Protein AF-0000000079088818 (afdb_homodimer)

InterPro domains:
  IPR005828 Major facilitator, sugar transporter-like [PF00083] (36-209)
  IPR020846 Major facilitator superfamily domain [PS50850] (5-218)
  IPR036259 MFS transporter superfamily [G3DSA:1.20.1250.20] (2-212)
  IPR036259 MFS transporter superfamily [SSF103473] (8-205)
  IPR045263 Glucose transporter GLUT [PTHR23503] (27-209)

Nearest PDB structures (foldseek):
  4pyp-assembly1_A  TM=8.897E-01  e=1.902E-07  Homo sapiens
  8y66-assembly1_A  TM=8.756E-01  e=4.375E-07  Homo sapiens
  5c65-assembly1_A  TM=8.806E-01  e=5.447E-07  Homo sapiens
  5c65-assembly2_B  TM=8.833E-01  e=8.823E-07  Homo sapiens
  4yb9-assembly1_D  TM=8.218E-01  e=7.899E-06  Bos taurus

Secondary structure (DSSP, 8-state):
--HHHHHHHHHHHHHTTHHHHHHHHHHHTHHHHHHHHHHHHHHHH----HHHHHHHHHHHHHHHHHHHHHHHHHHHHHHHHH-HHIIIIIIHHHHHHHHHHHHHHHHHHT-HHHHHHHHHHHHHHHHTHHHHHHHHHHHS-GGGHHHHHHHHHHHHHHHHHHHGGGGSTTTTTSTTTTTHHHHHHHHHHHHHHHHHTTS-SSHHHHHHHHHHHHS---/--HHHHHHHHHHHHHTTHHHHHHHHHHHTHHHHHHHHHHHHHHHH----HHHHHHHHHHHHHHHHHHHHHHHHHHHHHHHHH-HHIIIIIIHHHHHHHHHHHHHHHHHHT-HHHHHHHHHHHHHHHHTHHHHHHHHHHHS-GGGHHHHHHHHHHHHHHHHHHHGGGGSTTTTTSTTTTTHHHHHHHHHHHHHHHHHTTS-SSHHHHHHHHHHHHS---

pLDDT: mean 89.59, std 14.61, range [31.75, 98.94]

Foldseek 3Di:
DDPLLVVLLQLLQALLLLLLLLLCLCVLLVQLLLVLLQVLCCVPPNHDDPVVSVVVSVVLNCLLVVLLVVLQVCLVVCCVVPNLLCLLAVVLLVLLLQLLVLCVVCLVVSHCVSNSVSSNSSSNSNNSNVSVLVQSCQLDDPVCSVVSVCSNVVSNVVVNVVCSVCCDCVHLSPNNRSSVSSVVSNVSSVVRNVPSVPPDRGNCCSVVVVVCVVDPPD/DDPQLVVLLQLLQALLLLLLLLLCLCVLLVQLLLVLLQVLCCVPPNHDDPVVSVVVSVVLNCLLVVLLVVLQVCLVVCCVVPNLLCLLAVVLLVLLLQLLVLCVVCLVVSHCVSNSVSSNSSSNSNNSPVSVLVQSCQQDDPVCSVVSVCSNVVSNVVVNVVCSVCCDCVHLSPNNRSSVSSVVSNVSSVVRNVPSVPPDRGNCCSVVVVVCVVPPPD

Solvent-accessible surface area (backbone atoms only — not comparable to full-atom values): 20966 Å² total; per-residue (Å²): 132,57,69,64,57,52,50,51,38,51,48,49,10,52,31,57,29,27,28,55,42,50,57,40,39,63,71,54,34,39,67,34,47,51,52,47,40,49,50,19,41,36,74,75,74,39,83,67,56,69,70,59,49,52,50,53,51,51,56,46,62,48,30,24,57,52,18,26,40,53,24,23,73,42,44,32,59,47,34,73,73,64,32,42,55,46,45,34,39,52,49,30,23,51,39,34,34,49,16,21,49,28,36,45,47,14,68,77,66,50,35,51,66,33,32,38,52,14,34,21,35,16,12,26,27,43,32,36,45,55,40,36,51,53,42,51,40,56,54,34,59,80,90,43,35,43,52,48,50,24,44,33,55,32,29,34,51,50,51,43,60,66,50,47,68,46,29,34,60,91,50,26,23,24,82,82,35,54,56,52,58,40,48,53,27,23,49,28,16,49,51,34,36,69,54,56,69,75,51,72,84,49,40,61,52,64,52,41,59,48,46,56,66,66,49,64,89,116,132,56,71,64,57,52,51,52,38,52,48,48,10,51,33,56,29,28,29,57,42,50,57,39,40,63,72,54,34,41,69,34,47,51,51,47,39,50,49,19,40,35,74,73,73,38,84,71,57,70,69,59,48,52,51,52,52,51,55,45,62,48,30,25,57,52,18,27,41,54,23,22,71,43,46,33,61,48,33,72,74,63,31,42,54,46,45,33,38,53,49,29,23,52,41,34,33,49,15,20,49,27,36,44,49,14,66,77,66,50,35,52,65,34,33,38,52,13,34,22,36,18,13,26,26,42,32,35,45,56,41,35,50,52,42,52,40,57,57,35,59,82,91,41,34,43,52,51,50,22,43,33,54,33,30,32,52,49,52,44,61,66,50,47,69,47,29,34,60,91,50,26,21,24,81,82,34,53,57,52,58,41,49,52,28,24,50,28,16,49,52,35,38,70,55,55,69,74,51,74,82,47,39,64,55,60,53,44,55,48,46,58,67,66,50,65,88,119

Radius of gyration: 22.66 Å; Cα contacts (8 Å, |Δi|>4): 653; chains: 2; bounding box: 49×79×66 Å

Structure (mmCIF, N/CA/C/O backbone):
data_AF-0000000079088818-model_v1
#
loop_
_entity.id
_entity.type
_entity.pdbx_description
1 polymer 'MFS domain-containing protein'
#
loop_
_atom_site.group_PDB
_atom_site.id
_atom_site.type_symbol
_atom_site.label_atom_id
_atom_site.label_alt_id
_atom_site.label_comp_id
_atom_site.label_asym_id
_atom_site.label_entity_id
_atom_site.label_seq_id
_atom_site.pdbx_PDB_ins_code
_atom_site.Cartn_x
_atom_site.Cartn_y
_atom_site.Cartn_z
_atom_site.occupancy
_atom_site.B_iso_or_equiv
_atom_site.auth_seq_id
_atom_site.auth_comp_id
_atom_site.auth_asym_id
_atom_site.auth_atom_id
_atom_site.pdbx_PDB_model_num
ATOM 1 N N . MET A 1 1 ? 5.762 14.125 24.141 1 73.88 1 MET A N 1
ATOM 2 C CA . MET A 1 1 ? 4.473 13.742 23.562 1 73.88 1 MET A CA 1
ATOM 3 C C . MET A 1 1 ? 3.467 13.422 24.672 1 73.88 1 MET A C 1
ATOM 5 O O . MET A 1 1 ? 3.805 12.75 25.641 1 73.88 1 MET A O 1
ATOM 9 N N . SER A 1 2 ? 2.256 13.938 24.531 1 82.12 2 SER A N 1
ATOM 10 C CA . SER A 1 2 ? 1.236 13.711 25.547 1 82.12 2 SER A CA 1
ATOM 11 C C . SER A 1 2 ? 0.795 12.25 25.578 1 82.12 2 SER A C 1
ATOM 13 O O . SER A 1 2 ? 0.883 11.555 24.562 1 82.12 2 SER A O 1
ATOM 15 N N . HIS A 1 3 ? 0.487 11.766 26.719 1 86.75 3 HIS A N 1
ATOM 16 C CA . HIS A 1 3 ? 0.017 10.398 26.891 1 86.75 3 HIS A CA 1
ATOM 17 C C . HIS A 1 3 ? -1.213 10.117 26.031 1 86.75 3 HIS A C 1
ATOM 19 O O . HIS A 1 3 ? -1.392 9 25.547 1 86.75 3 HIS A O 1
ATOM 25 N N . ARG A 1 4 ? -2.01 11.109 25.891 1 87.12 4 ARG A N 1
ATOM 26 C CA . ARG A 1 4 ? -3.219 10.945 25.094 1 87.12 4 ARG A CA 1
ATOM 27 C C . ARG A 1 4 ? -2.877 10.711 23.625 1 87.12 4 ARG A C 1
ATOM 29 O O . ARG A 1 4 ? -3.477 9.859 22.969 1 87.12 4 ARG A O 1
ATOM 36 N N . LEU A 1 5 ? -1.93 11.453 23.156 1 89.94 5 LEU A N 1
ATOM 37 C CA . LEU A 1 5 ? -1.51 11.289 21.766 1 89.94 5 LEU A CA 1
ATOM 38 C C . LEU A 1 5 ? -0.849 9.93 21.562 1 89.94 5 LEU A C 1
ATOM 40 O O . LEU A 1 5 ? -1.067 9.273 20.531 1 89.94 5 LEU A O 1
ATOM 44 N N . LEU A 1 6 ? -0.107 9.547 22.562 1 92.31 6 LEU A N 1
ATOM 45 C CA . LEU A 1 6 ? 0.542 8.242 22.484 1 92.31 6 LEU A CA 1
ATOM 46 C C . LEU A 1 6 ? -0.492 7.125 22.453 1 92.31 6 LEU A C 1
ATOM 48 O O . LEU A 1 6 ? -0.373 6.188 21.656 1 92.31 6 LEU A O 1
ATOM 52 N N . PHE A 1 7 ? -1.453 7.238 23.281 1 94.12 7 PHE A N 1
ATOM 53 C CA . PHE A 1 7 ? -2.529 6.254 23.328 1 94.12 7 PHE A CA 1
ATOM 54 C C . PHE A 1 7 ? -3.277 6.211 22 1 94.12 7 PHE A C 1
ATOM 56 O O . PHE A 1 7 ? -3.48 5.141 21.422 1 94.12 7 PHE A O 1
ATOM 63 N N . ALA A 1 8 ? -3.635 7.32 21.5 1 93.94 8 ALA A N 1
ATOM 64 C CA . ALA A 1 8 ? -4.34 7.41 20.234 1 93.94 8 ALA A CA 1
ATOM 65 C C . ALA A 1 8 ? -3.5 6.828 19.094 1 93.94 8 ALA A C 1
ATOM 67 O O . ALA A 1 8 ? -4.012 6.094 18.25 1 93.94 8 ALA A O 1
ATOM 68 N N . THR A 1 9 ? -2.232 7.121 19.141 1 95.19 9 THR A N 1
ATOM 69 C CA . THR A 1 9 ? -1.328 6.672 18.094 1 95.19 9 THR A CA 1
ATOM 70 C C . THR A 1 9 ? -1.22 5.152 18.078 1 95.19 9 THR A C 1
ATOM 72 O O . THR A 1 9 ? -1.283 4.523 17.031 1 95.19 9 THR A O 1
ATOM 75 N N . PHE A 1 10 ? -1.18 4.555 19.219 1 96.75 10 PHE A N 1
ATOM 76 C CA . PHE A 1 10 ? -1.043 3.105 19.297 1 96.75 10 PHE A CA 1
ATOM 77 C C . PHE A 1 10 ? -2.355 2.416 18.953 1 96.75 10 PHE A C 1
ATOM 79 O O . PHE A 1 10 ? -2.355 1.35 18.328 1 96.75 10 PHE A O 1
ATOM 86 N N . ILE A 1 11 ? -3.445 3.002 19.312 1 97 11 ILE A N 1
ATOM 87 C CA . ILE A 1 11 ? -4.746 2.455 18.938 1 97 11 ILE A CA 1
ATOM 88 C C . ILE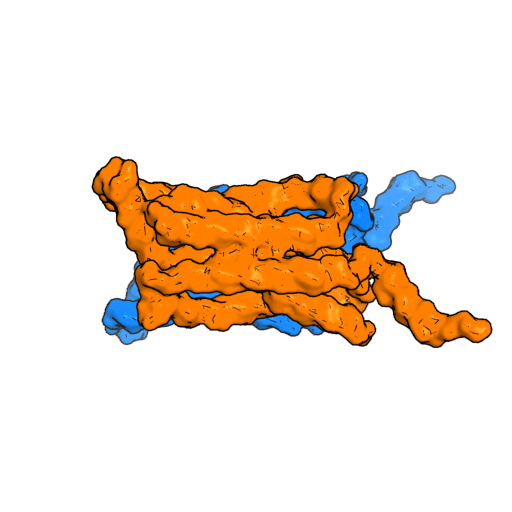 A 1 11 ? -4.902 2.479 17.422 1 97 11 ILE A C 1
ATOM 90 O O . ILE A 1 11 ? -5.281 1.477 16.812 1 97 11 ILE A O 1
ATOM 94 N N . HIS A 1 12 ? -4.555 3.594 16.828 1 97 12 HIS A N 1
ATOM 95 C CA . HIS A 1 12 ? -4.59 3.678 15.367 1 97 12 HIS A CA 1
ATOM 96 C C . HIS A 1 12 ? -3.572 2.73 14.742 1 97 12 HIS A C 1
ATOM 98 O O . HIS A 1 12 ? -3.844 2.117 13.703 1 97 12 HIS A O 1
ATOM 104 N N . GLY A 1 13 ? -2.434 2.576 15.383 1 97.31 13 GLY A N 1
ATOM 105 C CA . GLY A 1 13 ? -1.356 1.742 14.875 1 97.31 13 GLY A CA 1
ATOM 106 C C . GLY A 1 13 ? -1.722 0.272 14.812 1 97.31 13 GLY A C 1
ATOM 107 O O . GLY A 1 13 ? -1.184 -0.469 13.984 1 97.31 13 GLY A O 1
ATOM 108 N N . PHE A 1 14 ? -2.674 -0.069 15.562 1 97.06 14 PHE A N 1
ATOM 109 C CA . PHE A 1 14 ? -3.018 -1.485 15.602 1 97.06 14 PHE A CA 1
ATOM 110 C C . PHE A 1 14 ? -4.422 -1.717 15.055 1 97.06 14 PHE A C 1
ATOM 112 O O . PHE A 1 14 ? -4.59 -2.373 14.023 1 97.06 14 PHE A O 1
ATOM 119 N N . LEU A 1 15 ? -5.359 -1.064 15.594 1 97.62 15 LEU A N 1
ATOM 120 C CA . LEU A 1 15 ? -6.758 -1.393 15.328 1 97.62 15 LEU A CA 1
ATOM 121 C C . LEU A 1 15 ? -7.188 -0.861 13.961 1 97.62 15 LEU A C 1
ATOM 123 O O . LEU A 1 15 ? -8.156 -1.353 13.383 1 97.62 15 LEU A O 1
ATOM 127 N N . SER A 1 16 ? -6.484 0.096 13.453 1 98 16 SER A N 1
ATOM 128 C CA . SER A 1 16 ? -6.902 0.642 12.172 1 98 16 SER A CA 1
ATOM 129 C C . SER A 1 16 ? -6.363 -0.193 11.016 1 98 16 SER A C 1
ATOM 131 O O . SER A 1 16 ? -6.652 0.087 9.852 1 98 16 SER A O 1
ATOM 133 N N . GLN A 1 17 ? -5.605 -1.271 11.305 1 98.44 17 GLN A N 1
ATOM 134 C CA . GLN A 1 17 ? -4.883 -1.995 10.266 1 98.44 17 GLN A CA 1
ATOM 135 C C . GLN A 1 17 ? -5.785 -3.014 9.578 1 98.44 17 GLN A C 1
ATOM 137 O O . GLN A 1 17 ? -5.34 -3.74 8.68 1 98.44 17 GLN A O 1
ATOM 142 N N . PHE A 1 18 ? -7.047 -3.008 9.898 1 98.38 18 PHE A N 1
ATOM 143 C CA . PHE A 1 18 ? -7.988 -3.904 9.242 1 98.38 18 PHE A CA 1
ATOM 144 C C . PHE A 1 18 ? -8.008 -3.66 7.734 1 98.38 18 PHE A C 1
ATOM 146 O O . PHE A 1 18 ? -8.203 -4.59 6.953 1 98.38 18 PHE A O 1
ATOM 153 N N . GLY A 1 19 ? -7.859 -2.41 7.355 1 97.31 19 GLY A N 1
ATOM 154 C CA . GLY A 1 19 ? -7.844 -2.092 5.934 1 97.31 19 GLY A CA 1
ATOM 155 C C . GLY A 1 19 ? -6.695 -2.736 5.188 1 97.31 19 GLY A C 1
ATOM 156 O O . GLY A 1 19 ? -6.879 -3.254 4.082 1 97.31 19 GLY A O 1
ATOM 157 N N . ASP A 1 20 ? -5.508 -2.721 5.762 1 96.25 20 ASP A N 1
ATOM 158 C CA . ASP A 1 20 ? -4.332 -3.342 5.16 1 96.25 20 ASP A CA 1
ATOM 159 C C . ASP A 1 20 ? -4.523 -4.848 5.004 1 96.25 20 ASP A C 1
ATOM 161 O O . ASP A 1 20 ? -4.152 -5.426 3.982 1 96.25 20 ASP A O 1
ATOM 165 N N . VAL A 1 21 ? -5.09 -5.426 5.957 1 96.19 21 VAL A N 1
ATOM 166 C CA . VAL A 1 21 ? -5.293 -6.871 5.941 1 96.19 21 VAL A CA 1
ATOM 167 C C . VAL A 1 21 ? -6.371 -7.23 4.918 1 96.19 21 VAL A C 1
ATOM 169 O O . VAL A 1 21 ? -6.219 -8.188 4.156 1 96.19 21 VAL A O 1
ATOM 172 N N . LEU A 1 22 ? -7.449 -6.488 4.93 1 97.31 22 LEU A N 1
ATOM 173 C CA . LEU A 1 22 ? -8.523 -6.742 3.977 1 97.31 22 LEU A CA 1
ATOM 174 C C . LEU A 1 22 ? -8.016 -6.645 2.543 1 97.31 22 LEU A C 1
ATOM 176 O O . LEU A 1 22 ? -8.391 -7.457 1.69 1 97.31 22 LEU A O 1
ATOM 180 N N . MET A 1 23 ? -7.16 -5.668 2.318 1 94.81 23 MET A N 1
ATOM 181 C CA . MET A 1 23 ? -6.609 -5.48 0.979 1 94.81 23 MET A CA 1
ATOM 182 C C . MET A 1 23 ? -5.734 -6.66 0.581 1 94.81 23 MET A C 1
ATOM 184 O O . MET A 1 23 ? -5.652 -7.012 -0.599 1 94.81 23 MET A O 1
ATOM 188 N N . ALA A 1 24 ? -5.129 -7.25 1.551 1 92.69 24 ALA A N 1
ATOM 189 C CA . ALA A 1 24 ? -4.203 -8.344 1.289 1 92.69 24 ALA A CA 1
ATOM 190 C C . ALA A 1 24 ? -4.93 -9.688 1.276 1 92.69 24 ALA A C 1
ATOM 192 O O . ALA A 1 24 ? -4.328 -10.727 0.979 1 92.69 24 ALA A O 1
ATOM 193 N N . CYS A 1 25 ? -6.16 -9.758 1.522 1 92.94 25 CYS A N 1
ATOM 194 C CA . CYS A 1 25 ? -6.93 -10.969 1.75 1 92.94 25 CYS A CA 1
ATOM 195 C C . CYS A 1 25 ? -6.855 -11.898 0.544 1 92.94 25 CYS A C 1
ATOM 197 O O . CYS A 1 25 ? -6.57 -13.094 0.688 1 92.94 25 CYS A O 1
ATOM 199 N N . LEU A 1 26 ? -7.074 -11.359 -0.64 1 92.12 26 LEU A N 1
ATOM 200 C CA . LEU A 1 26 ? -7.086 -12.203 -1.833 1 92.12 26 LEU A CA 1
ATOM 201 C C . LEU A 1 26 ? -5.73 -12.859 -2.051 1 92.12 26 LEU A C 1
ATOM 203 O O . LEU A 1 26 ? -5.656 -14.039 -2.389 1 92.12 26 LEU A O 1
ATOM 207 N N . ASN A 1 27 ? -4.688 -12.094 -1.771 1 85.81 27 ASN A N 1
ATOM 208 C CA . ASN A 1 27 ? -3.344 -12.625 -1.968 1 85.81 27 ASN A CA 1
ATOM 209 C C . ASN A 1 27 ? -2.973 -13.625 -0.877 1 85.81 27 ASN A C 1
ATOM 211 O O . ASN A 1 27 ? -2.381 -14.672 -1.16 1 85.81 27 ASN A O 1
ATOM 215 N N . LEU A 1 28 ? -3.338 -13.359 0.285 1 88 28 LEU A N 1
ATOM 216 C CA . LEU A 1 28 ? -2.975 -14.203 1.418 1 88 28 LEU A CA 1
ATOM 217 C C . LEU A 1 28 ? -3.754 -15.516 1.392 1 88 28 LEU A C 1
ATOM 219 O O . LEU A 1 28 ? -3.246 -16.547 1.824 1 88 28 LEU A O 1
ATOM 223 N N . LEU A 1 29 ? -4.957 -15.43 0.886 1 90.81 29 LEU A N 1
ATOM 224 C CA . LEU A 1 29 ? -5.836 -16.594 0.873 1 90.81 29 LEU A CA 1
ATOM 225 C C . LEU A 1 29 ? -6.078 -17.078 -0.554 1 90.81 29 LEU A C 1
ATOM 227 O O . LEU A 1 29 ? -7.184 -17.516 -0.887 1 90.81 29 LEU A O 1
ATOM 231 N N . ASN A 1 30 ? -5.102 -16.953 -1.332 1 88.19 30 ASN A N 1
ATOM 232 C CA . ASN A 1 30 ? -5.258 -17.219 -2.76 1 88.19 30 ASN A CA 1
ATOM 233 C C . ASN A 1 30 ? -5.766 -18.625 -3.023 1 88.19 30 ASN A C 1
ATOM 235 O O . ASN A 1 30 ? -6.738 -18.812 -3.756 1 88.19 30 ASN A O 1
ATOM 239 N N . MET A 1 31 ? -5.266 -19.672 -2.398 1 86.94 31 MET A N 1
ATOM 240 C CA . MET A 1 31 ? -5.594 -21.062 -2.686 1 86.94 31 MET A CA 1
ATOM 241 C C . MET A 1 31 ? -7.027 -21.375 -2.268 1 86.94 31 MET A C 1
ATOM 243 O O . MET A 1 31 ? -7.832 -21.828 -3.086 1 86.94 31 MET A O 1
ATOM 247 N N . PRO A 1 32 ? -7.348 -21.109 -1.083 1 90.81 32 PRO A N 1
ATOM 248 C CA . PRO A 1 32 ? -8.734 -21.422 -0.709 1 90.81 32 PRO A CA 1
ATOM 249 C C . PRO A 1 32 ? -9.75 -20.547 -1.445 1 90.81 32 PRO A C 1
ATOM 251 O O . PRO A 1 32 ? -10.867 -21 -1.722 1 90.81 32 PRO A O 1
ATOM 254 N N . LEU A 1 33 ? -9.414 -19.391 -1.793 1 94.06 33 LEU A N 1
ATOM 255 C CA . LEU A 1 33 ? -10.352 -18.516 -2.494 1 94.06 33 LEU A CA 1
ATOM 256 C C . LEU A 1 33 ? -10.539 -18.969 -3.939 1 94.06 33 LEU A C 1
ATOM 258 O O . LEU A 1 33 ? -11.641 -18.891 -4.484 1 94.06 33 LEU A O 1
ATOM 262 N N . ARG A 1 34 ? -9.5 -19.422 -4.5 1 92.62 34 ARG A N 1
ATOM 263 C CA . ARG A 1 34 ? -9.641 -19.984 -5.84 1 92.62 34 ARG A CA 1
ATOM 264 C C . ARG A 1 34 ? -10.609 -21.156 -5.84 1 92.62 34 ARG A C 1
ATOM 266 O O . ARG A 1 34 ? -11.438 -21.281 -6.742 1 92.62 34 ARG A O 1
ATOM 273 N N . ARG A 1 35 ? -10.477 -22 -4.906 1 92.94 35 ARG A N 1
ATOM 274 C CA . ARG A 1 35 ? -11.359 -23.156 -4.801 1 92.94 35 ARG A CA 1
ATOM 275 C C . ARG A 1 35 ? -12.805 -22.719 -4.559 1 92.94 35 ARG A C 1
ATOM 277 O O . ARG A 1 35 ? -13.727 -23.25 -5.172 1 92.94 35 ARG A O 1
ATOM 284 N N . MET A 1 36 ? -12.906 -21.781 -3.691 1 94.19 36 MET A N 1
ATOM 285 C CA . MET A 1 36 ? -14.25 -21.281 -3.402 1 94.19 36 MET A CA 1
ATOM 286 C C . MET A 1 36 ? -14.859 -20.625 -4.637 1 94.19 36 MET A C 1
ATOM 288 O O . MET A 1 36 ? -16.047 -20.797 -4.906 1 94.19 36 MET A O 1
ATOM 292 N N . PHE A 1 37 ? -14.102 -19.891 -5.375 1 96.69 37 PHE A N 1
ATOM 293 C CA . PHE A 1 37 ? -14.57 -19.281 -6.609 1 96.69 37 PHE A CA 1
ATOM 294 C C . PHE A 1 37 ? -15.016 -20.344 -7.609 1 96.69 37 PHE A C 1
ATOM 296 O O . PHE A 1 37 ? -16.078 -20.219 -8.219 1 96.69 37 PHE A O 1
ATOM 303 N N . ASN A 1 38 ? -14.211 -21.312 -7.707 1 95.31 38 ASN A N 1
ATOM 304 C CA . ASN A 1 38 ? -14.531 -22.391 -8.641 1 95.31 38 ASN A CA 1
ATOM 305 C C . ASN A 1 38 ? -15.82 -23.109 -8.234 1 95.31 38 ASN A C 1
ATOM 307 O O . ASN A 1 38 ? -16.672 -23.391 -9.086 1 95.31 38 ASN A O 1
ATOM 311 N N . GLN A 1 39 ? -15.891 -23.406 -7.062 1 94.69 39 GLN A N 1
ATOM 312 C CA . GLN A 1 39 ? -17.094 -24.047 -6.555 1 94.69 39 GLN A CA 1
ATOM 313 C C . GLN A 1 39 ? -18.328 -23.172 -6.77 1 94.69 39 GLN A C 1
ATOM 315 O O . GLN A 1 39 ? -19.375 -23.656 -7.184 1 94.69 39 GLN A O 1
ATOM 320 N N . SER A 1 40 ? -18.156 -21.906 -6.402 1 96.88 40 SER A N 1
ATOM 321 C CA . SER A 1 40 ? -19.25 -20.953 -6.562 1 96.88 40 SER A CA 1
ATOM 322 C C . SER A 1 40 ? -19.719 -20.891 -8.008 1 96.88 40 SER A C 1
ATOM 324 O O . SER A 1 40 ? -20.922 -20.984 -8.281 1 96.88 40 SER A O 1
ATOM 326 N N . ILE A 1 41 ? -18.828 -20.766 -8.922 1 97.12 41 ILE A N 1
ATOM 327 C CA . ILE A 1 41 ? -19.156 -20.625 -10.336 1 97.12 41 ILE A CA 1
ATOM 328 C C . ILE A 1 41 ? -19.781 -21.906 -10.852 1 97.12 41 ILE A C 1
ATOM 330 O O . ILE A 1 41 ? -20.797 -21.875 -11.547 1 97.12 41 ILE A O 1
ATOM 334 N N . SER A 1 42 ? -19.188 -23.047 -10.477 1 96.25 42 SER A N 1
ATOM 335 C CA . SER A 1 42 ? -19.719 -24.344 -10.914 1 96.25 42 SER A CA 1
ATOM 336 C C . SER A 1 42 ? -21.141 -24.562 -10.391 1 96.25 42 SER A C 1
ATOM 338 O O . SER A 1 42 ? -22 -25.047 -11.125 1 96.25 42 SER A O 1
ATOM 340 N N . GLU A 1 43 ? -21.375 -24.234 -9.219 1 95.69 43 GLU A N 1
ATOM 341 C CA . GLU A 1 43 ? -22.656 -24.484 -8.57 1 95.69 43 GLU A CA 1
ATOM 342 C C . GLU A 1 43 ? -23.734 -23.562 -9.117 1 95.69 43 GLU A C 1
ATOM 344 O O . GLU A 1 43 ? -24.891 -23.969 -9.289 1 95.69 43 GLU A O 1
ATOM 349 N N . HIS A 1 44 ? -23.359 -22.359 -9.414 1 96.19 44 HIS A N 1
ATOM 350 C CA . HIS A 1 44 ? -24.391 -21.375 -9.703 1 96.19 44 HIS A CA 1
ATOM 351 C C . HIS A 1 44 ? -24.469 -21.062 -11.195 1 96.19 44 HIS A C 1
ATOM 353 O O . HIS A 1 44 ? -25.5 -20.609 -11.688 1 96.19 44 HIS A O 1
ATOM 359 N N . TYR A 1 45 ? -23.406 -21.297 -11.961 1 95.56 45 TYR A N 1
ATOM 360 C CA . TYR A 1 45 ? -23.391 -20.875 -13.359 1 95.56 45 TYR A CA 1
ATOM 361 C C . TYR A 1 45 ? -22.953 -22.031 -14.258 1 95.56 45 TYR A C 1
ATOM 363 O O . TYR A 1 45 ? -22.953 -21.891 -15.484 1 95.56 45 TYR A O 1
ATOM 371 N N . GLY A 1 46 ? -22.547 -23.188 -13.664 1 93.44 46 GLY A N 1
ATOM 372 C CA . GLY A 1 46 ? -22.062 -24.312 -14.43 1 93.44 46 GLY A CA 1
ATOM 373 C C . GLY A 1 46 ? -20.547 -24.359 -14.539 1 93.44 46 GLY A C 1
ATOM 374 O O . GLY A 1 46 ? -19.875 -23.391 -14.172 1 93.44 46 GLY A O 1
ATOM 375 N N . PRO A 1 47 ? -20.031 -25.484 -15.016 1 91.75 47 PRO A N 1
ATOM 376 C CA . PRO A 1 47 ? -18.578 -25.625 -15.109 1 91.75 47 PRO A CA 1
ATOM 377 C C . PRO A 1 47 ? -17.953 -24.656 -16.109 1 91.75 47 PRO A C 1
ATOM 379 O O . PRO A 1 47 ? -18.562 -24.359 -17.141 1 91.75 47 PRO A O 1
ATOM 382 N N . THR A 1 48 ? -16.891 -24.109 -15.703 1 90.75 48 THR A N 1
ATOM 383 C CA . THR A 1 48 ? -16.188 -23.141 -16.531 1 90.75 48 THR A CA 1
ATOM 384 C C . THR A 1 48 ? -14.82 -23.672 -16.953 1 90.75 48 THR A C 1
ATOM 386 O O . THR A 1 48 ? -14.164 -24.375 -16.188 1 90.75 48 THR A O 1
ATOM 389 N N . GLU A 1 49 ? -14.469 -23.312 -18.203 1 94 49 GLU A N 1
ATOM 390 C CA . GLU A 1 49 ? -13.133 -23.641 -18.688 1 94 49 GLU A CA 1
ATOM 391 C C . GLU A 1 49 ? -12.062 -22.906 -17.875 1 94 49 GLU A C 1
ATOM 393 O O . GLU A 1 49 ? -12.32 -21.844 -17.328 1 94 49 GLU A O 1
ATOM 398 N N . LYS A 1 50 ? -10.922 -23.469 -17.875 1 92 50 LYS A N 1
ATOM 399 C CA . LYS A 1 50 ? -9.805 -22.938 -17.094 1 92 50 LYS A CA 1
ATOM 400 C C . LYS A 1 50 ? -9.508 -21.5 -17.484 1 92 50 LYS A C 1
ATOM 402 O O . LYS A 1 50 ? -9.289 -20.656 -16.609 1 92 50 LYS A O 1
ATOM 407 N N . GLN A 1 51 ? -9.484 -21.188 -18.719 1 89.44 51 GLN A N 1
ATOM 408 C CA . GLN A 1 51 ? -9.18 -19.844 -19.203 1 89.44 51 GLN A CA 1
ATOM 409 C C . GLN A 1 51 ? -10.219 -18.828 -18.719 1 89.44 51 GLN A C 1
ATOM 411 O O . GLN A 1 51 ? -9.875 -17.719 -18.328 1 89.44 51 GLN A O 1
ATOM 416 N N . GLN A 1 52 ? -11.414 -19.188 -18.781 1 92.38 52 GLN A N 1
ATOM 417 C CA . GLN A 1 52 ? -12.5 -18.312 -18.328 1 92.38 52 GLN A CA 1
ATOM 418 C C . GLN A 1 52 ? -12.422 -18.078 -16.828 1 92.38 52 GLN A C 1
ATOM 420 O O . GLN A 1 52 ? -12.672 -16.953 -16.359 1 92.38 52 GLN A O 1
ATOM 425 N N . PHE A 1 53 ? -12.117 -19.094 -16.094 1 94.75 53 PHE A N 1
ATOM 426 C CA . PHE A 1 53 ? -11.953 -18.953 -14.656 1 94.75 53 PHE A CA 1
ATOM 427 C C . PHE A 1 53 ? -10.859 -17.938 -14.336 1 94.75 53 PHE A C 1
ATOM 429 O O . PHE A 1 53 ? -11.039 -17.078 -13.469 1 94.75 53 PHE A O 1
ATOM 436 N N . GLU A 1 54 ? -9.758 -18.031 -15.039 1 90.31 54 GLU A N 1
ATOM 437 C CA . GLU A 1 54 ? -8.625 -17.141 -14.789 1 90.31 54 GLU A CA 1
ATOM 438 C C . GLU A 1 54 ? -9 -15.695 -15.062 1 90.31 54 GLU A C 1
ATOM 440 O O . GLU A 1 54 ? -8.555 -14.789 -14.352 1 90.31 54 GLU A O 1
ATOM 445 N N . TRP A 1 55 ? -9.766 -15.492 -16.016 1 89.5 55 TRP A N 1
ATOM 446 C CA . TRP A 1 55 ? -10.227 -14.141 -16.328 1 89.5 55 TRP A CA 1
ATOM 447 C C . TRP A 1 55 ? -11.125 -13.594 -15.227 1 89.5 55 TRP A C 1
ATOM 449 O O . TRP A 1 55 ? -10.984 -12.438 -14.828 1 89.5 55 TRP A O 1
ATOM 459 N N . ILE A 1 56 ? -12 -14.43 -14.773 1 94.31 56 ILE A N 1
ATOM 460 C CA . ILE A 1 56 ? -12.914 -14.016 -13.719 1 94.31 56 ILE A CA 1
ATOM 461 C C . ILE A 1 56 ? -12.125 -13.719 -12.445 1 94.31 56 ILE A C 1
ATOM 463 O O . ILE A 1 56 ? -12.352 -12.695 -11.797 1 94.31 56 ILE A O 1
ATOM 467 N N . TYR A 1 57 ? -11.234 -14.57 -12.172 1 93.38 57 TYR A N 1
ATOM 468 C CA . TYR A 1 57 ? -10.438 -14.406 -10.969 1 93.38 57 TYR A CA 1
ATOM 469 C C . TYR A 1 57 ? -9.562 -13.164 -11.062 1 93.38 57 TYR A C 1
ATOM 471 O O . TYR A 1 57 ? -9.477 -12.375 -10.109 1 93.38 57 TYR A O 1
ATOM 479 N N . ALA A 1 58 ? -8.961 -12.859 -12.188 1 88.31 58 ALA A N 1
ATOM 480 C CA . ALA A 1 58 ? -8.133 -11.68 -12.406 1 88.31 58 ALA A CA 1
ATOM 481 C C . ALA A 1 58 ? -8.969 -10.406 -12.336 1 88.31 58 ALA A C 1
ATOM 483 O O . ALA A 1 58 ? -8.531 -9.398 -11.773 1 88.31 58 ALA A O 1
ATOM 484 N N . ALA A 1 59 ? -10.062 -10.469 -12.914 1 92.69 59 ALA A N 1
ATOM 485 C CA . ALA A 1 59 ? -10.977 -9.328 -12.844 1 92.69 59 ALA A CA 1
ATOM 486 C C . ALA A 1 59 ? -11.375 -9.031 -11.398 1 92.69 59 ALA A C 1
ATOM 488 O O . ALA A 1 59 ? -11.469 -7.867 -11 1 92.69 59 ALA A O 1
ATOM 489 N N . SER A 1 60 ? -11.609 -10.07 -10.633 1 95.38 60 SER A N 1
ATOM 490 C CA . SER A 1 60 ? -11.969 -9.914 -9.227 1 95.38 60 SER A CA 1
ATOM 491 C C . SER A 1 60 ? -10.812 -9.312 -8.43 1 95.38 60 SER A C 1
ATOM 493 O O . SER A 1 60 ? -11.023 -8.453 -7.574 1 95.38 60 SER A O 1
ATOM 495 N N . ALA A 1 61 ? -9.672 -9.742 -8.758 1 91.88 61 ALA A N 1
ATOM 496 C CA . ALA A 1 61 ? -8.477 -9.219 -8.086 1 91.88 61 ALA A CA 1
ATOM 497 C C . ALA A 1 61 ? -8.297 -7.73 -8.367 1 91.88 61 ALA A C 1
ATOM 499 O O . ALA A 1 61 ? -7.848 -6.98 -7.5 1 91.88 61 ALA A O 1
ATOM 500 N N . SER A 1 62 ? -8.688 -7.266 -9.492 1 91.5 62 SER A N 1
ATOM 501 C CA . SER A 1 62 ? -8.484 -5.883 -9.914 1 91.5 62 SER A CA 1
ATOM 502 C C . SER A 1 62 ? -9.477 -4.945 -9.234 1 91.5 62 SER A C 1
ATOM 504 O O . SER A 1 62 ? -9.297 -3.727 -9.25 1 91.5 62 SER A O 1
ATOM 506 N N . THR A 1 63 ? -10.492 -5.488 -8.648 1 96.06 63 THR A N 1
ATOM 507 C CA . THR A 1 63 ? -11.531 -4.652 -8.062 1 96.06 63 THR A CA 1
ATOM 508 C C . THR A 1 63 ? -10.992 -3.879 -6.863 1 96.06 63 THR A C 1
ATOM 510 O O . THR A 1 63 ? -11.438 -2.766 -6.582 1 96.06 63 THR A O 1
ATOM 513 N N . MET A 1 64 ? -10.023 -4.449 -6.18 1 96.06 64 MET A N 1
ATOM 514 C CA . MET A 1 64 ? -9.43 -3.742 -5.051 1 96.06 64 MET A CA 1
ATOM 515 C C . MET A 1 64 ? -8.742 -2.459 -5.508 1 96.06 64 MET A C 1
ATOM 517 O O . MET A 1 64 ? -8.875 -1.415 -4.871 1 96.06 64 MET A O 1
ATOM 521 N N . MET A 1 65 ? -8.086 -2.51 -6.641 1 95.19 65 MET A N 1
ATOM 522 C CA . MET A 1 65 ? -7.414 -1.332 -7.176 1 95.19 65 MET A CA 1
ATOM 523 C C . MET A 1 65 ? -8.422 -0.278 -7.613 1 95.19 65 MET A C 1
ATOM 525 O O . MET A 1 65 ? -8.172 0.921 -7.48 1 95.19 65 MET A O 1
ATOM 529 N N . LEU A 1 66 ? -9.484 -0.734 -8.141 1 96.88 66 LEU A N 1
ATOM 530 C CA . LEU A 1 66 ? -10.555 0.19 -8.5 1 96.88 66 LEU A CA 1
ATOM 531 C C . LEU A 1 66 ? -11.117 0.879 -7.262 1 96.88 66 LEU A C 1
ATOM 533 O O . LEU A 1 66 ? -11.438 2.068 -7.301 1 96.88 66 LEU A O 1
ATOM 537 N N . GLY A 1 67 ? -11.281 0.143 -6.219 1 98.44 67 GLY A N 1
ATOM 538 C CA . GLY A 1 67 ? -11.695 0.728 -4.957 1 98.44 67 GLY A CA 1
ATOM 539 C C . GLY A 1 67 ? -10.719 1.756 -4.422 1 98.44 67 GLY A C 1
ATOM 540 O O . GLY A 1 67 ? -11.117 2.82 -3.949 1 98.44 67 GLY A O 1
ATOM 541 N N . LEU A 1 68 ? -9.43 1.419 -4.504 1 98.06 68 LEU A N 1
ATOM 542 C CA . LEU A 1 68 ? -8.391 2.357 -4.105 1 98.06 68 LEU A CA 1
ATOM 543 C C . LEU A 1 68 ? -8.523 3.676 -4.859 1 98.06 68 LEU A C 1
ATOM 545 O O . LEU A 1 68 ? -8.516 4.746 -4.254 1 98.06 68 LEU A O 1
ATOM 549 N N . LEU A 1 69 ? -8.648 3.52 -6.129 1 97.81 69 LEU A N 1
ATOM 550 C CA . LEU A 1 69 ? -8.742 4.707 -6.977 1 97.81 69 LEU A CA 1
ATOM 551 C C . LEU A 1 69 ? -9.977 5.531 -6.617 1 97.81 69 LEU A C 1
ATOM 553 O O . LEU A 1 69 ? -9.883 6.754 -6.473 1 97.81 69 LEU A O 1
ATOM 557 N N . ALA A 1 70 ? -11.07 4.891 -6.473 1 98.44 70 ALA A N 1
ATOM 558 C CA . ALA A 1 70 ? -12.305 5.578 -6.094 1 98.44 70 ALA A CA 1
ATOM 559 C C . ALA A 1 70 ? -12.141 6.301 -4.758 1 98.44 70 ALA A C 1
ATOM 561 O O . ALA A 1 70 ? -12.539 7.457 -4.617 1 98.44 70 ALA A O 1
ATOM 562 N N . GLY A 1 71 ? -11.547 5.621 -3.801 1 98.56 71 GLY A N 1
ATOM 563 C CA . GLY A 1 71 ? -11.312 6.219 -2.496 1 98.56 71 GLY A CA 1
ATOM 564 C C . GLY A 1 71 ? -10.438 7.457 -2.557 1 98.56 71 GLY A C 1
ATOM 565 O O . GLY A 1 71 ? -10.781 8.492 -1.97 1 98.56 71 GLY A O 1
ATOM 566 N N . PHE A 1 72 ? -9.391 7.379 -3.295 1 98.19 72 PHE A N 1
ATOM 567 C CA . PHE A 1 72 ? -8.461 8.5 -3.395 1 98.19 72 PHE A CA 1
ATOM 568 C C . PHE A 1 72 ? -9.117 9.68 -4.094 1 98.19 72 PHE A C 1
ATOM 570 O O . PHE A 1 72 ? -8.938 10.836 -3.684 1 98.19 72 PHE A O 1
ATOM 577 N N . LEU A 1 73 ? -9.891 9.438 -5.078 1 97.38 73 LEU A N 1
ATOM 578 C CA . LEU A 1 73 ? -10.477 10.5 -5.883 1 97.38 73 LEU A CA 1
ATOM 579 C C . LEU A 1 73 ? -11.516 11.273 -5.082 1 97.38 73 LEU A C 1
ATOM 581 O O . LEU A 1 73 ? -11.711 12.469 -5.305 1 97.38 73 LEU A O 1
ATOM 585 N N . VAL A 1 74 ? -12.086 10.625 -4.117 1 97.31 74 VAL A N 1
ATOM 586 C CA . VAL A 1 74 ? -13.195 11.289 -3.445 1 97.31 74 VAL A CA 1
ATOM 587 C C . VAL A 1 74 ? -12.766 11.742 -2.053 1 97.31 74 VAL A C 1
ATOM 589 O O . VAL A 1 74 ? -13.469 12.508 -1.394 1 97.31 74 VAL A O 1
ATOM 592 N N . MET A 1 75 ? -11.672 11.352 -1.585 1 96.94 75 MET A N 1
ATOM 593 C CA . MET A 1 75 ? -11.281 11.594 -0.199 1 96.94 75 MET A CA 1
ATOM 594 C C . MET A 1 75 ? -11.227 13.094 0.098 1 96.94 75 MET A C 1
ATOM 596 O O . MET A 1 75 ? -11.625 13.531 1.181 1 96.94 75 MET A O 1
ATOM 600 N N . GLY A 1 76 ? -10.75 13.898 -0.823 1 93.25 76 GLY A N 1
ATOM 601 C CA . GLY A 1 76 ? -10.688 15.336 -0.617 1 93.25 76 GLY A CA 1
ATOM 602 C C . GLY A 1 76 ? -12.047 15.961 -0.376 1 93.25 76 GLY A C 1
ATOM 603 O O . GLY A 1 76 ? -12.227 16.719 0.581 1 93.25 76 GLY A O 1
ATOM 604 N N . GLU A 1 77 ? -12.938 15.625 -1.217 1 94.5 77 GLU A N 1
ATOM 605 C CA . GLU A 1 77 ? -14.297 16.156 -1.082 1 94.5 77 GLU A CA 1
ATOM 606 C C . GLU A 1 77 ? -14.961 15.641 0.193 1 94.5 77 GLU A C 1
ATOM 608 O O . GLU A 1 77 ? -15.664 16.391 0.873 1 94.5 77 GLU A O 1
ATOM 613 N N . LEU A 1 78 ? -14.766 14.484 0.573 1 95.62 78 LEU A N 1
ATOM 614 C CA . LEU A 1 78 ? -15.344 13.906 1.778 1 95.62 78 LEU A CA 1
ATOM 615 C C . LEU A 1 78 ? -14.828 14.609 3.027 1 95.62 78 LEU A C 1
ATOM 617 O O . LEU A 1 78 ? -15.602 14.938 3.926 1 95.62 78 LEU A O 1
ATOM 621 N N . MET A 1 79 ? -13.531 14.875 2.994 1 92.44 79 MET A N 1
ATOM 622 C CA . MET A 1 79 ? -12.945 15.562 4.145 1 92.44 79 MET A CA 1
ATOM 623 C C . MET A 1 79 ? -13.484 16.984 4.266 1 92.44 79 MET A C 1
ATOM 625 O O . MET A 1 79 ? -13.68 17.484 5.375 1 92.44 79 MET A O 1
ATOM 629 N N . SER A 1 80 ? -13.648 17.594 3.146 1 91.69 80 SER A N 1
ATOM 630 C CA . SER A 1 80 ? -14.141 18.969 3.146 1 91.69 80 SER A CA 1
ATOM 631 C C . SER A 1 80 ? -15.594 19.031 3.609 1 91.69 80 SER A C 1
ATOM 633 O O . SER A 1 80 ? -15.992 19.969 4.305 1 91.69 80 SER A O 1
ATOM 635 N N . ARG A 1 81 ? -16.312 18.047 3.357 1 93.5 81 ARG A N 1
ATOM 636 C CA . ARG A 1 81 ? -17.75 18.062 3.635 1 93.5 81 ARG A CA 1
ATOM 637 C C . ARG A 1 81 ? -18.047 17.531 5.035 1 93.5 81 ARG A C 1
ATOM 639 O O . ARG A 1 81 ? -18.922 18.062 5.73 1 93.5 81 ARG A O 1
ATOM 646 N N . PHE A 1 82 ? -17.328 16.484 5.449 1 94.56 82 PHE A N 1
ATOM 647 C CA . PHE A 1 82 ? -17.75 15.773 6.652 1 94.56 82 PHE A CA 1
ATOM 648 C C . PHE A 1 82 ? -16.703 15.906 7.754 1 94.56 82 PHE A C 1
ATOM 650 O O . PHE A 1 82 ? -16.969 15.594 8.914 1 94.56 82 PHE A O 1
ATOM 657 N N . GLY A 1 83 ? -15.523 16.359 7.371 1 92.44 83 GLY A N 1
ATOM 658 C CA . GLY A 1 83 ? -14.453 16.469 8.352 1 92.44 83 GLY A CA 1
ATOM 659 C C . GLY A 1 83 ? -13.492 15.289 8.32 1 92.44 83 GLY A C 1
ATOM 660 O O . GLY A 1 83 ? -13.828 14.219 7.805 1 92.44 83 GLY A O 1
ATOM 661 N N . ARG A 1 84 ? -12.32 15.43 8.883 1 93.56 84 ARG A N 1
ATOM 662 C CA . ARG A 1 84 ? -11.266 14.43 8.82 1 93.56 84 ARG A CA 1
ATOM 663 C C . ARG A 1 84 ? -11.57 13.25 9.742 1 93.56 84 ARG A C 1
ATOM 665 O O . ARG A 1 84 ? -11.445 12.094 9.336 1 93.56 84 ARG A O 1
ATOM 672 N N . LYS A 1 85 ? -11.992 13.602 10.945 1 94.94 85 LYS A N 1
ATOM 673 C CA . LYS A 1 85 ? -12.234 12.531 11.914 1 94.94 85 LYS A CA 1
ATOM 674 C C . LYS A 1 85 ? -13.391 11.641 11.477 1 94.94 85 LYS A C 1
ATOM 676 O O . LYS A 1 85 ? -13.297 10.414 11.562 1 94.94 85 LYS A O 1
ATOM 681 N N . GLU A 1 86 ? -14.422 12.195 10.953 1 96.62 86 GLU A N 1
ATOM 682 C CA . GLU A 1 86 ? -15.602 11.445 10.531 1 96.62 86 GLU A CA 1
ATOM 683 C C . GLU A 1 86 ? -15.266 10.477 9.406 1 96.62 86 GLU A C 1
ATOM 685 O O . GLU A 1 86 ? -15.758 9.352 9.383 1 96.62 86 GLU A O 1
ATOM 690 N N . ILE A 1 87 ? -14.43 10.914 8.531 1 97.5 87 ILE A N 1
ATOM 691 C CA . ILE A 1 87 ? -14.07 10.07 7.395 1 97.5 87 ILE A CA 1
ATOM 692 C C . ILE A 1 87 ? -13.055 9.016 7.828 1 97.5 87 ILE A C 1
ATOM 694 O O . ILE A 1 87 ? -13.188 7.84 7.488 1 97.5 87 ILE A O 1
ATOM 698 N N . ALA A 1 88 ? -12.094 9.461 8.672 1 97.19 88 ALA A N 1
ATOM 699 C CA . ALA A 1 88 ? -10.992 8.594 9.078 1 97.19 88 ALA A CA 1
ATOM 700 C C . ALA A 1 88 ? -11.477 7.477 9.992 1 97.19 88 ALA A C 1
ATOM 702 O O . ALA A 1 88 ? -10.922 6.371 9.977 1 97.19 88 ALA A O 1
ATOM 703 N N . ILE A 1 89 ? -12.492 7.797 10.758 1 97.69 89 ILE A N 1
ATOM 704 C CA . ILE A 1 89 ? -12.883 6.844 11.789 1 97.69 89 ILE A CA 1
ATOM 705 C C . ILE A 1 89 ? -14.25 6.258 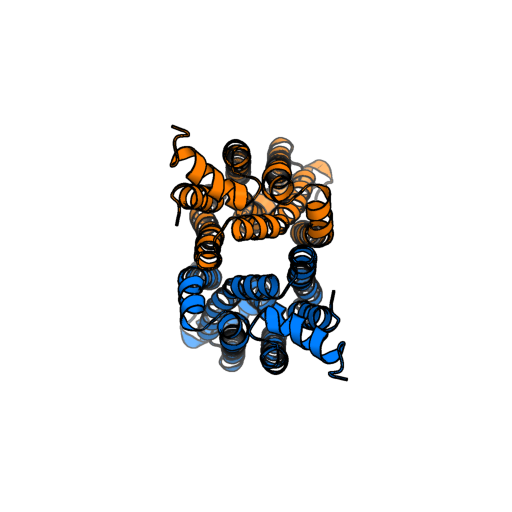11.461 1 97.69 89 ILE A C 1
ATOM 707 O O . ILE A 1 89 ? -14.367 5.059 11.188 1 97.69 89 ILE A O 1
ATOM 711 N N . VAL A 1 90 ? -15.211 7.055 11.305 1 98.12 90 VAL A N 1
ATOM 712 C CA . VAL A 1 90 ? -16.578 6.559 11.219 1 98.12 90 VAL A CA 1
ATOM 713 C C . VAL A 1 90 ? -16.812 5.922 9.852 1 98.12 90 VAL A C 1
ATOM 715 O O . VAL A 1 90 ? -17.188 4.75 9.758 1 98.12 90 VAL A O 1
ATOM 718 N N . LEU A 1 91 ? -16.578 6.668 8.844 1 98.75 91 LEU A N 1
ATOM 719 C CA . LEU A 1 91 ? -16.844 6.133 7.508 1 98.75 91 LEU A CA 1
ATOM 720 C C . LEU A 1 91 ? -15.922 4.957 7.207 1 98.75 91 LEU A C 1
ATOM 722 O O . LEU A 1 91 ? -16.375 3.918 6.723 1 98.75 91 LEU A O 1
ATOM 726 N N . ARG A 1 92 ? -14.648 5.152 7.469 1 98.69 92 ARG A N 1
ATOM 727 C CA . ARG A 1 92 ? -13.664 4.121 7.148 1 98.69 92 ARG A CA 1
ATOM 728 C C . ARG A 1 92 ? -13.977 2.824 7.887 1 98.69 92 ARG A C 1
ATOM 730 O O . ARG A 1 92 ? -13.953 1.745 7.289 1 98.69 92 ARG A O 1
ATOM 737 N N . CYS A 1 93 ? -14.297 2.91 9.156 1 98.88 93 CYS A N 1
ATOM 738 C CA . CYS A 1 93 ? -14.609 1.721 9.938 1 98.88 93 CYS A CA 1
ATOM 739 C C . CYS A 1 93 ? -15.914 1.091 9.477 1 98.88 93 CYS A C 1
ATOM 741 O O . CYS A 1 93 ? -16.031 -0.134 9.414 1 98.88 93 CYS A O 1
ATOM 743 N N . SER A 1 94 ? -16.875 1.929 9.18 1 98.88 94 SER A N 1
ATOM 744 C CA . SER A 1 94 ? -18.141 1.397 8.68 1 98.88 94 SER A CA 1
ATOM 745 C C . SER A 1 94 ? -17.938 0.63 7.375 1 98.88 94 SER A C 1
ATOM 747 O O . SER A 1 94 ? -18.531 -0.434 7.184 1 98.88 94 SER A O 1
ATOM 749 N N . LEU A 1 95 ? -17.156 1.154 6.508 1 98.94 95 LEU A N 1
ATOM 750 C CA . LEU A 1 95 ? -16.859 0.481 5.25 1 98.94 95 LEU A CA 1
ATOM 751 C C . LEU A 1 95 ? -16.062 -0.789 5.492 1 98.94 95 LEU A C 1
ATOM 753 O O . LEU A 1 95 ? -16.203 -1.773 4.766 1 98.94 95 LEU A O 1
ATOM 757 N N . GLY A 1 96 ? -15.156 -0.721 6.52 1 98.88 96 GLY A N 1
ATOM 758 C CA . GLY A 1 96 ? -14.43 -1.924 6.898 1 98.88 96 GLY A CA 1
ATOM 759 C C . GLY A 1 96 ? -15.336 -3.045 7.367 1 98.88 96 GLY A C 1
ATOM 760 O O . GLY A 1 96 ? -15.148 -4.203 6.992 1 98.88 96 GLY A O 1
ATOM 761 N N . ILE A 1 97 ? -16.312 -2.691 8.148 1 98.88 97 ILE A N 1
ATOM 762 C CA . ILE A 1 97 ? -17.281 -3.656 8.641 1 98.88 97 ILE A CA 1
ATOM 763 C C . ILE A 1 97 ? -18.109 -4.199 7.473 1 98.88 97 ILE A C 1
ATOM 765 O O . ILE A 1 97 ? -18.328 -5.41 7.375 1 98.88 97 ILE A O 1
ATOM 769 N N . ALA A 1 98 ? -18.484 -3.326 6.613 1 98.94 98 ALA A N 1
ATOM 770 C CA . ALA A 1 98 ? -19.25 -3.732 5.441 1 98.94 98 ALA A CA 1
ATOM 771 C C . ALA A 1 98 ? -18.438 -4.664 4.547 1 98.94 98 ALA A C 1
ATOM 773 O O . ALA A 1 98 ? -18.969 -5.652 4.027 1 98.94 98 ALA A O 1
ATOM 774 N N . SER A 1 99 ? -17.203 -4.324 4.281 1 98.88 99 SER A N 1
ATOM 775 C CA . SER A 1 99 ? -16.312 -5.152 3.479 1 98.88 99 SER A CA 1
ATOM 776 C C . SER A 1 99 ? -16.156 -6.547 4.078 1 98.88 99 SER A C 1
ATOM 778 O O . SER A 1 99 ? -16.328 -7.551 3.379 1 98.88 99 SER A O 1
ATOM 780 N N . SER A 1 100 ? -15.883 -6.578 5.348 1 98.75 100 SER A N 1
ATOM 781 C CA . SER A 1 100 ? -15.758 -7.852 6.051 1 98.75 100 SER A CA 1
ATOM 782 C C . SER A 1 100 ? -17.062 -8.641 5.996 1 98.75 100 SER A C 1
ATOM 784 O O . SER A 1 100 ? -17.047 -9.852 5.754 1 98.75 100 SER A O 1
ATOM 786 N N . GLY A 1 101 ? -18.156 -7.969 6.219 1 98.75 101 GLY A N 1
ATOM 787 C CA . GLY A 1 101 ? -19.453 -8.609 6.156 1 98.75 101 GLY A CA 1
ATOM 788 C C . GLY A 1 101 ? -19.75 -9.219 4.801 1 98.75 101 GLY A C 1
ATOM 789 O O . GLY A 1 101 ? -20.281 -10.32 4.711 1 98.75 101 GLY A O 1
ATOM 790 N N . ALA A 1 102 ? -19.422 -8.531 3.795 1 98.81 102 ALA A N 1
ATOM 791 C CA . ALA A 1 102 ? -19.641 -9.031 2.441 1 98.81 102 ALA A CA 1
ATOM 792 C C . ALA A 1 102 ? -18.812 -10.297 2.186 1 98.81 102 ALA A C 1
ATOM 794 O O . ALA A 1 102 ? -19.312 -11.258 1.6 1 98.81 102 ALA A O 1
ATOM 795 N N . MET A 1 103 ? -17.609 -10.312 2.643 1 98.12 103 MET A N 1
ATOM 796 C CA . MET A 1 103 ? -16.75 -11.477 2.447 1 98.12 103 MET A CA 1
ATOM 797 C C . MET A 1 103 ? -17.266 -12.664 3.258 1 98.12 103 MET A C 1
ATOM 799 O O . MET A 1 103 ? -17.203 -13.805 2.797 1 98.12 103 MET A O 1
ATOM 803 N N . LEU A 1 104 ? -17.75 -12.383 4.441 1 97.88 104 LEU A N 1
ATOM 804 C CA . LEU A 1 104 ? -18.344 -13.445 5.258 1 97.88 104 LEU A CA 1
ATOM 805 C C . LEU A 1 104 ? -19.609 -13.984 4.613 1 97.88 104 LEU A C 1
ATOM 807 O O . LEU A 1 104 ? -19.875 -15.188 4.668 1 97.88 104 LEU A O 1
ATOM 811 N N . LEU A 1 105 ? -20.328 -13.094 4.051 1 98.38 105 LEU A N 1
ATOM 812 C CA . LEU A 1 105 ? -21.531 -13.523 3.332 1 98.38 105 LEU A CA 1
ATOM 813 C C . LEU A 1 105 ? -21.172 -14.43 2.164 1 98.38 105 LEU A C 1
ATOM 815 O O . LEU A 1 105 ? -21.906 -15.359 1.841 1 98.38 105 LEU A O 1
ATOM 819 N N . SER A 1 106 ? -20.062 -14.094 1.509 1 98 106 SER A N 1
ATOM 820 C CA . SER A 1 106 ? -19.562 -14.961 0.443 1 98 106 SER A CA 1
ATOM 821 C C . SER A 1 106 ? -19.297 -16.375 0.956 1 98 106 SER A C 1
ATOM 823 O O . SER A 1 106 ? -19.656 -17.359 0.297 1 98 106 SER A O 1
ATOM 825 N N . TYR A 1 107 ? -18.719 -16.422 2.104 1 96.06 107 TYR A N 1
ATOM 826 C CA . TYR A 1 107 ? -18.422 -17.703 2.73 1 96.06 107 TYR A CA 1
ATOM 827 C C . TYR A 1 107 ? -19.703 -18.469 3.037 1 96.06 107 TYR A C 1
ATOM 829 O O . TYR A 1 107 ? -19.797 -19.672 2.764 1 96.06 107 TYR A O 1
ATOM 837 N N . LEU A 1 108 ? -20.734 -17.859 3.529 1 96.31 108 LEU A N 1
ATOM 838 C CA . LEU A 1 108 ? -21.969 -18.484 3.988 1 96.31 108 LEU A CA 1
ATOM 839 C C . LEU A 1 108 ? -22.828 -18.906 2.809 1 96.31 108 LEU A C 1
ATOM 841 O O . LEU A 1 108 ? -23.594 -19.875 2.898 1 96.31 108 LEU A O 1
ATOM 845 N N . THR A 1 109 ? -22.719 -18.219 1.664 1 97 109 THR A N 1
ATOM 846 C CA . THR A 1 109 ? -23.656 -18.453 0.565 1 97 109 THR A CA 1
ATOM 847 C C . THR A 1 109 ? -22.938 -19.125 -0.605 1 97 109 THR A C 1
ATOM 849 O O . THR A 1 109 ? -23.562 -19.469 -1.607 1 97 109 THR A O 1
ATOM 852 N N . SER A 1 110 ? -21.656 -19.234 -0.529 1 95.62 110 SER A N 1
ATOM 853 C CA . SER A 1 110 ? -20.844 -19.781 -1.606 1 95.62 110 SER A CA 1
ATOM 854 C C . SER A 1 110 ? -21.047 -19 -2.902 1 95.62 110 SER A C 1
ATOM 856 O O . SER A 1 110 ? -21.266 -19.594 -3.961 1 95.62 110 SER A O 1
ATOM 858 N N . ARG A 1 111 ? -21.078 -17.672 -2.73 1 97.81 111 ARG A N 1
ATOM 859 C CA . ARG A 1 111 ? -21.172 -16.781 -3.879 1 97.81 111 ARG A CA 1
ATOM 860 C C . ARG A 1 111 ? -19.969 -15.844 -3.947 1 97.81 111 ARG A C 1
ATOM 862 O O . ARG A 1 111 ? -19.797 -14.977 -3.09 1 97.81 111 ARG A O 1
ATOM 869 N N . PHE A 1 112 ? -19.234 -15.984 -5.008 1 97.94 112 PHE A N 1
ATOM 870 C CA . PHE A 1 112 ? -17.984 -15.234 -5.113 1 97.94 112 PHE A CA 1
ATOM 871 C C . PHE A 1 112 ? -18.266 -13.75 -5.324 1 97.94 112 PHE A C 1
ATOM 873 O O . PHE A 1 112 ? -17.406 -12.914 -5.066 1 97.94 112 PHE A O 1
ATOM 880 N N . GLU A 1 113 ? -19.469 -13.375 -5.754 1 98.44 113 GLU A N 1
ATOM 881 C CA . GLU A 1 113 ? -19.828 -11.984 -6.016 1 98.44 113 GLU A CA 1
ATOM 882 C C . GLU A 1 113 ? -19.734 -11.141 -4.746 1 98.44 113 GLU A C 1
ATOM 884 O O . GLU A 1 113 ? -19.344 -9.977 -4.801 1 98.44 113 GLU A O 1
ATOM 889 N N . PHE A 1 114 ? -20.094 -11.742 -3.674 1 98.69 114 PHE A N 1
ATOM 890 C CA . PHE A 1 114 ? -20.016 -11.023 -2.408 1 98.69 114 PHE A CA 1
ATOM 891 C C . PHE A 1 114 ? -18.562 -10.766 -2.014 1 98.69 114 PHE A C 1
ATOM 893 O O . PHE A 1 114 ? -18.266 -9.727 -1.423 1 98.69 114 PHE A O 1
ATOM 900 N N . PHE A 1 115 ? -17.719 -11.664 -2.309 1 98.44 115 PHE A N 1
ATOM 901 C CA . PHE A 1 115 ? -16.297 -11.43 -2.045 1 98.44 115 PHE A CA 1
ATOM 902 C C . PHE A 1 115 ? -15.781 -10.266 -2.877 1 98.44 115 PHE A C 1
ATOM 904 O O . PHE A 1 115 ? -15.031 -9.422 -2.377 1 98.44 115 PHE A O 1
ATOM 911 N N . VAL A 1 116 ? -16.234 -10.227 -4.098 1 98.62 116 VAL A N 1
ATOM 912 C CA . VAL A 1 116 ? -15.797 -9.18 -5.02 1 98.62 116 VAL A CA 1
ATOM 913 C C . VAL A 1 116 ? -16.25 -7.816 -4.504 1 98.62 116 VAL A C 1
ATOM 915 O O . VAL A 1 116 ? -15.484 -6.848 -4.543 1 98.62 116 VAL A O 1
ATOM 918 N N . ILE A 1 117 ? -17.406 -7.73 -4 1 98.75 117 ILE A N 1
ATOM 919 C CA . ILE A 1 117 ? -17.906 -6.492 -3.418 1 98.75 117 ILE A CA 1
ATOM 920 C C . ILE A 1 117 ? -17.062 -6.109 -2.209 1 98.75 117 ILE A C 1
ATOM 922 O O . ILE A 1 117 ? 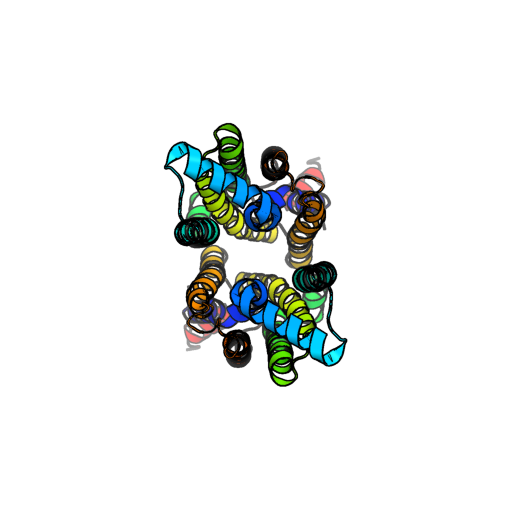-16.656 -4.949 -2.064 1 98.75 117 ILE A O 1
ATOM 926 N N . GLY A 1 118 ? -16.812 -7.082 -1.36 1 98.75 118 GLY A N 1
ATOM 927 C CA . GLY A 1 118 ? -15.961 -6.836 -0.209 1 98.75 118 GLY A CA 1
ATOM 928 C C . GLY A 1 118 ? -14.555 -6.41 -0.59 1 98.75 118 GLY A C 1
ATOM 929 O O . GLY A 1 118 ? -13.961 -5.543 0.058 1 98.75 118 GLY A O 1
ATOM 930 N N . HIS A 1 119 ? -14.133 -7.023 -1.657 1 98.5 119 HIS A N 1
ATOM 931 C CA . HIS A 1 119 ? -12.789 -6.719 -2.146 1 98.5 119 HIS A CA 1
ATOM 932 C C . HIS A 1 119 ? -12.711 -5.301 -2.697 1 98.5 119 HIS A C 1
ATOM 934 O O . HIS A 1 119 ? -11.734 -4.59 -2.459 1 98.5 119 HIS A O 1
ATOM 940 N N . PHE A 1 120 ? -13.727 -4.855 -3.355 1 98.69 120 PHE A N 1
ATOM 941 C CA . PHE A 1 120 ? -13.812 -3.475 -3.818 1 98.69 120 PHE A CA 1
ATOM 942 C C . PHE A 1 120 ? -13.836 -2.51 -2.639 1 98.69 120 PHE A C 1
ATOM 944 O O . PHE A 1 120 ? -13.102 -1.524 -2.623 1 98.69 120 PHE A O 1
ATOM 951 N N . LEU A 1 121 ? -14.609 -2.787 -1.696 1 98.88 121 LEU A N 1
ATOM 952 C CA . LEU A 1 121 ? -14.727 -1.937 -0.517 1 98.88 121 LEU A CA 1
ATOM 953 C C . LEU A 1 121 ? -13.406 -1.888 0.25 1 98.88 121 LEU A C 1
ATOM 955 O O . LEU A 1 121 ? -13.062 -0.861 0.842 1 98.88 121 LEU A O 1
ATOM 959 N N . SER A 1 122 ? -12.695 -3.004 0.257 1 98.69 122 SER A N 1
ATOM 960 C CA . SER A 1 122 ? -11.406 -3.027 0.94 1 98.69 122 SER A CA 1
ATOM 961 C C . SER A 1 122 ? -10.445 -2.012 0.338 1 98.69 122 SER A C 1
ATOM 963 O O . SER A 1 122 ? -9.633 -1.421 1.052 1 98.69 122 SER A O 1
ATOM 965 N N . GLY A 1 123 ? -10.547 -1.79 -0.964 1 98.38 123 GLY A N 1
ATOM 966 C CA . GLY A 1 123 ? -9.758 -0.752 -1.607 1 98.38 123 GLY A CA 1
ATOM 967 C C . GLY A 1 123 ? -10.117 0.646 -1.141 1 98.38 123 GLY A C 1
ATOM 968 O O . GLY A 1 123 ? -9.227 1.45 -0.838 1 98.38 123 GLY A O 1
ATOM 969 N N . VAL A 1 124 ? -11.352 0.915 -1.022 1 98.75 124 VAL A N 1
ATOM 970 C CA . VAL A 1 124 ? -11.805 2.221 -0.554 1 98.75 124 VAL A CA 1
ATOM 971 C C . VAL A 1 124 ? -11.32 2.455 0.875 1 98.75 124 VAL A C 1
ATOM 973 O O . VAL A 1 124 ? -10.828 3.537 1.201 1 98.75 124 VAL A O 1
ATOM 976 N N . VAL A 1 125 ? -11.484 1.404 1.661 1 98.75 125 VAL A N 1
ATOM 977 C CA . VAL A 1 125 ? -11.047 1.468 3.053 1 98.75 125 VAL A CA 1
ATOM 978 C C . VAL A 1 125 ? -9.555 1.768 3.119 1 98.75 125 VAL A C 1
ATOM 980 O O . VAL A 1 125 ? -9.117 2.604 3.914 1 98.75 125 VAL A O 1
ATOM 983 N N . ALA A 1 126 ? -8.797 1.112 2.293 1 98 126 ALA A N 1
ATOM 984 C CA . ALA A 1 126 ? -7.352 1.303 2.262 1 98 126 ALA A CA 1
ATOM 985 C C . ALA A 1 126 ? -6.996 2.721 1.826 1 98 126 ALA A C 1
ATOM 987 O O . ALA A 1 126 ? -6.066 3.328 2.367 1 98 126 ALA A O 1
ATOM 988 N N . ALA A 1 127 ? -7.723 3.219 0.904 1 98.19 127 ALA A N 1
ATOM 989 C CA . ALA A 1 127 ? -7.484 4.582 0.435 1 98.19 127 ALA A CA 1
ATOM 990 C C . ALA A 1 127 ? -7.742 5.598 1.545 1 98.19 127 ALA A C 1
ATOM 992 O O . ALA A 1 127 ? -6.957 6.527 1.737 1 98.19 127 ALA A O 1
ATOM 993 N N . LEU A 1 128 ? -8.75 5.391 2.281 1 98.31 128 LEU A N 1
ATOM 994 C CA . LEU A 1 128 ? -9.156 6.352 3.301 1 98.31 128 LEU A CA 1
ATOM 995 C C . LEU A 1 128 ? -8.227 6.297 4.508 1 98.31 128 LEU A C 1
ATOM 997 O O . LEU A 1 128 ? -8.328 7.125 5.414 1 98.31 128 LEU A O 1
ATOM 1001 N N . LYS A 1 129 ? -7.297 5.422 4.508 1 97.88 129 LYS A N 1
ATOM 1002 C CA . LYS A 1 129 ? -6.242 5.434 5.52 1 97.88 129 LYS A CA 1
ATOM 1003 C C . LYS A 1 129 ? -5.426 6.719 5.445 1 97.88 129 LYS A C 1
ATOM 1005 O O . LYS A 1 129 ? -4.945 7.215 6.465 1 97.88 129 LYS A O 1
ATOM 1010 N N . VAL A 1 130 ? -5.324 7.254 4.27 1 97.06 130 VAL A N 1
ATOM 1011 C CA . VAL A 1 130 ? -4.59 8.5 4.086 1 97.06 130 VAL A CA 1
ATOM 1012 C C . VAL A 1 130 ? -5.254 9.617 4.891 1 97.06 130 VAL A C 1
ATOM 1014 O O . VAL A 1 130 ? -4.57 10.469 5.469 1 97.06 130 VAL A O 1
ATOM 1017 N N . VAL A 1 131 ? -6.535 9.586 4.973 1 96.62 131 VAL A N 1
ATOM 1018 C CA . VAL A 1 131 ? -7.258 10.594 5.746 1 96.62 131 VAL A CA 1
ATOM 1019 C C . VAL A 1 131 ? -6.945 10.43 7.23 1 96.62 131 VAL A C 1
ATOM 1021 O O . VAL A 1 131 ? -6.828 11.414 7.961 1 96.62 131 VAL A O 1
ATOM 1024 N N . LEU A 1 132 ? -6.824 9.203 7.637 1 96.75 132 LEU A N 1
ATOM 1025 C CA . LEU A 1 132 ? -6.438 8.938 9.016 1 96.75 132 LEU A CA 1
ATOM 1026 C C . LEU A 1 132 ? -5.059 9.523 9.32 1 96.75 132 LEU A C 1
ATOM 1028 O O . LEU A 1 132 ? -4.844 10.094 10.391 1 96.75 132 LEU A O 1
ATOM 1032 N N . LEU A 1 133 ? -4.199 9.414 8.383 1 95.12 133 LEU A N 1
ATOM 1033 C CA . LEU A 1 133 ? -2.852 9.938 8.562 1 95.12 133 LEU A CA 1
ATOM 1034 C C . LEU A 1 133 ? -2.867 11.461 8.617 1 95.12 133 LEU A C 1
ATOM 1036 O O . LEU A 1 133 ? -2.137 12.07 9.406 1 95.12 133 LEU A O 1
ATOM 1040 N N . ILE A 1 134 ? -3.652 12.039 7.766 1 92.88 134 ILE A N 1
ATOM 1041 C CA . ILE A 1 134 ? -3.803 13.484 7.793 1 92.88 134 ILE A CA 1
ATOM 1042 C C . ILE A 1 134 ? -4.375 13.922 9.141 1 92.88 134 ILE A C 1
ATOM 1044 O O . ILE A 1 134 ? -3.871 14.867 9.758 1 92.88 134 ILE A O 1
ATOM 1048 N N . TYR A 1 135 ? -5.355 13.219 9.602 1 93.5 135 TYR A N 1
ATOM 1049 C CA . TYR A 1 135 ? -5.988 13.492 10.891 1 93.5 135 TYR A CA 1
ATOM 1050 C C . TYR A 1 135 ? -4.984 13.398 12.023 1 93.5 135 TYR A C 1
ATOM 1052 O O . TYR A 1 135 ? -4.883 14.305 12.859 1 93.5 135 TYR A O 1
ATOM 1060 N N . LEU A 1 136 ? -4.277 12.391 12.016 1 92.44 136 LEU A N 1
ATOM 1061 C CA . LEU A 1 136 ? -3.295 12.156 13.07 1 92.44 136 LEU A CA 1
ATOM 1062 C C . LEU A 1 136 ? -2.188 13.211 13.016 1 92.44 136 LEU A C 1
ATOM 1064 O O . LEU A 1 136 ? -1.711 13.664 14.062 1 92.44 136 LEU A O 1
ATOM 1068 N N . ALA A 1 137 ? -1.822 13.562 11.828 1 89.44 137 ALA A N 1
ATOM 1069 C CA . ALA A 1 137 ? -0.801 14.586 11.664 1 89.44 137 ALA A CA 1
ATOM 1070 C C . ALA A 1 137 ? -1.281 15.93 12.203 1 89.44 137 ALA A C 1
ATOM 1072 O O . ALA A 1 137 ? -0.497 16.703 12.766 1 89.44 137 ALA A O 1
ATOM 1073 N N . GLU A 1 138 ? -2.512 16.219 12 1 86.62 138 GLU A N 1
ATOM 1074 C CA . GLU A 1 138 ? -3.084 17.484 12.484 1 86.62 138 GLU A CA 1
ATOM 1075 C C . GLU A 1 138 ? -3.205 17.484 14 1 86.62 138 GLU A C 1
ATOM 1077 O O . GLU A 1 138 ? -3.24 18.547 14.625 1 86.62 138 GLU A O 1
ATOM 1082 N N . CYS A 1 139 ? -3.27 16.328 14.531 1 88.5 139 CYS A N 1
ATOM 1083 C CA . CYS A 1 139 ? -3.371 16.219 15.984 1 88.5 139 CYS A CA 1
ATOM 1084 C C . CYS A 1 139 ? -1.988 16.172 16.625 1 88.5 139 CYS A C 1
ATOM 1086 O O . CYS A 1 139 ? -1.867 16.219 17.844 1 88.5 139 CYS A O 1
ATOM 1088 N N . SER A 1 140 ? -0.988 16.094 15.812 1 88.75 140 SER A N 1
ATOM 1089 C CA . SER A 1 140 ? 0.373 15.914 16.312 1 88.75 140 SER A CA 1
ATOM 1090 C C . SER A 1 140 ? 1.178 17.203 16.172 1 88.75 140 SER A C 1
ATOM 1092 O O . SER A 1 140 ? 1.051 17.922 15.172 1 88.75 140 SER A O 1
ATOM 1094 N N . PRO A 1 141 ? 1.991 17.484 17.266 1 87.38 141 PRO A N 1
ATOM 1095 C CA . PRO A 1 141 ? 2.99 18.531 17.047 1 87.38 141 PRO A CA 1
ATOM 1096 C C . PRO A 1 141 ? 3.891 18.234 15.852 1 87.38 141 PRO A C 1
ATOM 1098 O O . PRO A 1 141 ? 4.094 17.078 15.492 1 87.38 141 PRO A O 1
ATOM 1101 N N . ASP A 1 142 ? 4.441 19.219 15.242 1 83.69 142 ASP A N 1
ATOM 1102 C CA . ASP A 1 142 ? 5.23 19.109 14.023 1 83.69 142 ASP A CA 1
ATOM 1103 C C . ASP A 1 142 ? 6.387 18.141 14.203 1 83.69 142 ASP A C 1
ATOM 1105 O O . ASP A 1 142 ? 6.68 17.344 13.305 1 83.69 142 ASP A O 1
ATOM 1109 N N . ASP A 1 143 ? 6.98 18.109 15.336 1 87.88 143 ASP A N 1
ATOM 1110 C CA . ASP A 1 143 ? 8.18 17.312 15.547 1 87.88 143 ASP A CA 1
ATOM 1111 C C . ASP A 1 143 ? 7.828 15.867 15.859 1 87.88 143 ASP A C 1
ATOM 1113 O O . ASP A 1 143 ? 8.711 15.008 15.945 1 87.88 143 ASP A O 1
ATOM 1117 N N . LYS A 1 144 ? 6.543 15.539 15.961 1 91.19 144 LYS A N 1
ATOM 1118 C CA . LYS A 1 144 ? 6.125 14.18 16.297 1 91.19 144 LYS A CA 1
ATOM 1119 C C . LYS A 1 144 ? 5.387 13.523 15.141 1 91.19 144 LYS A C 1
ATOM 1121 O O . LYS A 1 144 ? 5.004 12.359 15.219 1 91.19 144 LYS A O 1
ATOM 1126 N N . ARG A 1 145 ? 5.262 14.227 14.086 1 88.81 145 ARG A N 1
ATOM 1127 C CA . ARG A 1 145 ? 4.551 13.688 12.93 1 88.81 145 ARG A CA 1
ATOM 1128 C C . ARG A 1 145 ? 5.258 12.461 12.367 1 88.81 145 ARG A C 1
ATOM 1130 O O . ARG A 1 145 ? 4.609 11.5 11.945 1 88.81 145 ARG A O 1
ATOM 1137 N N . GLY A 1 146 ? 6.566 12.508 12.367 1 90.69 146 GLY A N 1
ATOM 1138 C CA . GLY A 1 146 ? 7.316 11.344 11.914 1 90.69 146 GLY A CA 1
ATOM 1139 C C . GLY A 1 146 ? 7.07 10.109 12.773 1 90.69 146 GLY A C 1
ATOM 1140 O O . GLY A 1 146 ? 6.91 9.008 12.25 1 90.69 146 GLY A O 1
ATOM 1141 N N . PHE A 1 147 ? 6.988 10.367 14 1 93.06 147 PHE A N 1
ATOM 1142 C CA . PHE A 1 147 ? 6.816 9.273 14.945 1 93.06 147 PHE A CA 1
ATOM 1143 C C . PHE A 1 147 ? 5.426 8.664 14.812 1 93.06 147 PHE A C 1
ATOM 1145 O O . PHE A 1 147 ? 5.281 7.441 14.781 1 93.06 147 PHE A O 1
ATOM 1152 N N . THR A 1 148 ? 4.422 9.469 14.797 1 94.56 148 THR A N 1
ATOM 1153 C CA . THR A 1 148 ? 3.055 8.969 14.703 1 94.56 148 THR A CA 1
ATOM 1154 C C . THR A 1 148 ? 2.846 8.211 13.398 1 94.56 148 THR A C 1
ATOM 1156 O O . THR A 1 148 ? 2.209 7.156 13.375 1 94.56 148 THR A O 1
ATOM 1159 N N . SER A 1 149 ? 3.42 8.742 12.336 1 95.88 149 SER A N 1
ATOM 1160 C CA . SER A 1 149 ? 3.324 8.07 11.039 1 95.88 149 SER A CA 1
ATOM 1161 C C . SER A 1 149 ? 4.055 6.734 11.055 1 95.88 149 SER A C 1
ATOM 1163 O O . SER A 1 149 ? 3.566 5.75 10.5 1 95.88 149 SER A O 1
ATOM 1165 N N . MET A 1 150 ? 5.191 6.734 11.695 1 96.62 150 MET A N 1
ATOM 1166 C CA . MET A 1 150 ? 5.98 5.512 11.812 1 96.62 150 MET A CA 1
ATOM 1167 C C . MET A 1 150 ? 5.188 4.418 12.516 1 96.62 150 MET A C 1
ATOM 1169 O O . MET A 1 150 ? 5.16 3.271 12.062 1 96.62 150 MET A O 1
ATOM 1173 N N . ILE A 1 151 ? 4.535 4.73 13.547 1 97 151 ILE A N 1
ATOM 1174 C CA . ILE A 1 151 ? 3.803 3.754 14.344 1 97 151 ILE A CA 1
ATOM 1175 C C . ILE A 1 151 ? 2.635 3.199 13.531 1 97 151 ILE A C 1
ATOM 1177 O O . ILE A 1 151 ? 2.453 1.981 13.445 1 97 151 ILE A O 1
ATOM 1181 N N . VAL A 1 152 ? 1.914 4.078 12.953 1 97.31 152 VAL A N 1
ATOM 1182 C CA . VAL A 1 152 ? 0.716 3.648 12.242 1 97.31 152 VAL A CA 1
ATOM 1183 C C . VAL A 1 152 ? 1.111 2.818 11.023 1 97.31 152 VAL A C 1
ATOM 1185 O O . VAL A 1 152 ? 0.547 1.747 10.781 1 97.31 152 VAL A O 1
ATOM 1188 N N . ASN A 1 153 ? 2.105 3.227 10.289 1 97.5 153 ASN A N 1
ATOM 1189 C CA . ASN A 1 153 ? 2.488 2.504 9.086 1 97.5 153 ASN A CA 1
ATOM 1190 C C . ASN A 1 153 ? 3.213 1.203 9.414 1 97.5 153 ASN A C 1
ATOM 1192 O O . ASN A 1 153 ? 3.002 0.185 8.75 1 97.5 153 ASN A O 1
ATOM 1196 N N . SER A 1 154 ? 4.066 1.198 10.445 1 97.38 154 SER A N 1
ATOM 1197 C CA . SER A 1 154 ? 4.715 -0.04 10.859 1 97.38 154 SER A CA 1
ATOM 1198 C C . SER A 1 154 ? 3.699 -1.041 11.406 1 97.38 154 SER A C 1
ATOM 1200 O O . SER A 1 154 ? 3.852 -2.25 11.219 1 97.38 154 SER A O 1
ATOM 1202 N N . GLY A 1 155 ? 2.73 -0.532 12.102 1 97.69 155 GLY A N 1
ATOM 1203 C CA . GLY A 1 155 ? 1.664 -1.396 12.586 1 97.69 155 GLY A CA 1
ATOM 1204 C C . GLY A 1 155 ? 0.985 -2.182 11.477 1 97.69 155 GLY A C 1
ATOM 1205 O O . GLY A 1 155 ? 0.67 -3.359 11.648 1 97.69 155 GLY A O 1
ATOM 1206 N N . GLY A 1 156 ? 0.798 -1.539 10.359 1 96.94 156 GLY A N 1
ATOM 1207 C CA . GLY A 1 156 ? 0.197 -2.217 9.227 1 96.94 156 GLY A CA 1
ATOM 1208 C C . GLY A 1 156 ? 1.02 -3.389 8.727 1 96.94 156 GLY A C 1
ATOM 1209 O O . GLY A 1 156 ? 0.484 -4.473 8.484 1 96.94 156 GLY A O 1
ATOM 1210 N N . VAL A 1 157 ? 2.281 -3.146 8.594 1 96.44 157 VAL A N 1
ATOM 1211 C CA . VAL A 1 157 ? 3.182 -4.188 8.109 1 96.44 157 VAL A CA 1
ATOM 1212 C C . VAL A 1 157 ? 3.24 -5.332 9.117 1 96.44 157 VAL A C 1
ATOM 1214 O O . VAL A 1 157 ? 3.148 -6.504 8.742 1 96.44 157 VAL A O 1
ATOM 1217 N N . ILE A 1 158 ? 3.303 -5.027 10.352 1 96.81 158 ILE A N 1
ATOM 1218 C CA . ILE A 1 158 ? 3.436 -6.016 11.414 1 96.81 158 ILE A CA 1
ATOM 1219 C C . ILE A 1 158 ? 2.172 -6.871 11.484 1 96.81 158 ILE A C 1
ATOM 1221 O O . ILE A 1 158 ? 2.246 -8.102 11.578 1 96.81 158 ILE A O 1
ATOM 1225 N N . VAL A 1 159 ? 1.036 -6.254 11.414 1 96.44 159 VAL A N 1
ATOM 1226 C CA . VAL A 1 159 ? -0.221 -6.988 11.516 1 96.44 159 VAL A CA 1
ATOM 1227 C C . VAL A 1 159 ? -0.359 -7.941 10.336 1 96.44 159 VAL A C 1
ATOM 1229 O O . VAL A 1 159 ? -0.759 -9.094 10.5 1 96.44 159 VAL A O 1
ATOM 1232 N N . VAL A 1 160 ? -0.016 -7.48 9.156 1 93.56 160 VAL A N 1
ATOM 1233 C CA . VAL A 1 160 ? -0.094 -8.336 7.977 1 93.56 160 VAL A CA 1
ATOM 1234 C C . VAL A 1 160 ? 0.879 -9.508 8.125 1 93.56 160 VAL A C 1
ATOM 1236 O O . VAL A 1 160 ? 0.528 -10.656 7.84 1 93.56 160 VAL A O 1
ATOM 1239 N N . LEU A 1 161 ? 2.08 -9.227 8.625 1 90.56 161 LEU A N 1
ATOM 1240 C CA . LEU A 1 161 ? 3.09 -10.266 8.789 1 90.56 161 LEU A CA 1
ATOM 1241 C C . LEU A 1 161 ? 2.648 -11.297 9.82 1 90.56 161 LEU A C 1
ATOM 1243 O O . LEU A 1 161 ? 2.875 -12.5 9.648 1 90.56 161 LEU A O 1
ATOM 1247 N N . VAL A 1 162 ? 2.01 -10.859 10.812 1 91.56 162 VAL A N 1
ATOM 1248 C CA . VAL A 1 162 ? 1.587 -11.734 11.906 1 91.56 162 VAL A CA 1
ATOM 1249 C C . VAL A 1 162 ? 0.41 -12.594 11.453 1 91.56 162 VAL A C 1
ATOM 1251 O O . VAL A 1 162 ? 0.303 -13.758 11.836 1 91.56 162 VAL A O 1
ATOM 1254 N N . LEU A 1 163 ? -0.41 -12.047 10.594 1 89.94 163 LEU A N 1
ATOM 1255 C CA . LEU A 1 163 ? -1.618 -12.766 10.203 1 89.94 163 LEU A CA 1
ATOM 1256 C C . LEU A 1 163 ? -1.354 -13.656 9 1 89.94 163 LEU A C 1
ATOM 1258 O O . LEU A 1 163 ? -2.139 -14.562 8.711 1 89.94 163 LEU A O 1
ATOM 1262 N N . THR A 1 164 ? -0.235 -13.461 8.312 1 85.06 164 THR A N 1
ATOM 1263 C CA . THR A 1 164 ? 0.103 -14.219 7.113 1 85.06 164 THR A CA 1
ATOM 1264 C C . THR A 1 164 ? 0.235 -15.703 7.426 1 85.06 164 THR A C 1
ATOM 1266 O O . THR A 1 164 ? -0.308 -16.547 6.707 1 85.06 164 THR A O 1
ATOM 1269 N N . PRO A 1 165 ? 0.922 -16.141 8.484 1 80.81 165 PRO A N 1
ATOM 1270 C CA . PRO A 1 165 ? 1.035 -17.562 8.781 1 80.81 165 PRO A CA 1
ATOM 1271 C C . PRO A 1 165 ? -0.32 -18.234 9.031 1 80.81 165 PRO A C 1
ATOM 1273 O O . PRO A 1 165 ? -0.468 -19.438 8.828 1 80.81 165 PRO A O 1
ATOM 1276 N N . LEU A 1 166 ? -1.293 -17.484 9.422 1 79.62 166 LEU A N 1
ATOM 1277 C CA . LEU A 1 166 ? -2.633 -18.016 9.633 1 79.62 166 LEU A CA 1
ATOM 1278 C C . LEU A 1 166 ? -3.271 -18.422 8.305 1 79.62 166 LEU A C 1
ATOM 1280 O O . LEU A 1 166 ? -4.238 -19.172 8.281 1 79.62 166 LEU A O 1
ATOM 1284 N N . CYS A 1 167 ? -2.682 -17.938 7.277 1 79.06 167 CYS A N 1
ATOM 1285 C CA . CYS A 1 167 ? -3.285 -18.156 5.965 1 79.06 167 CYS A CA 1
ATOM 1286 C C . CYS A 1 167 ? -2.611 -19.312 5.234 1 79.06 167 CYS A C 1
ATOM 1288 O O . CYS A 1 167 ? -2.938 -19.594 4.078 1 79.06 167 CYS A O 1
ATOM 1290 N N . LEU A 1 168 ? -1.76 -20 5.918 1 75.5 168 LEU A N 1
ATOM 1291 C CA . LEU A 1 168 ? -1.143 -21.203 5.352 1 75.5 168 LEU A CA 1
ATOM 1292 C C . LEU A 1 168 ? -2.158 -22.328 5.23 1 75.5 168 LEU A C 1
ATOM 1294 O O . LEU A 1 168 ? -3.064 -22.453 6.055 1 75.5 168 LEU A O 1
ATOM 1298 N N . PRO A 1 169 ? -1.929 -23.109 4.215 1 68.75 169 PRO A N 1
ATOM 1299 C CA . PRO A 1 169 ? -2.896 -24.172 3.961 1 68.75 169 PRO A CA 1
ATOM 1300 C C . PRO A 1 169 ? -3.102 -25.094 5.168 1 68.75 169 PRO A C 1
ATOM 1302 O O . PRO A 1 169 ? -4.176 -25.672 5.332 1 68.75 169 PRO A O 1
ATOM 1305 N N . SER A 1 170 ? -2.137 -25.188 5.949 1 68 170 SER A N 1
ATOM 1306 C CA . SER A 1 170 ? -2.234 -26.078 7.102 1 68 170 SER A CA 1
ATOM 1307 C C . SER A 1 170 ? -3.053 -25.438 8.219 1 68 170 SER A C 1
ATOM 1309 O O . SER A 1 170 ? -3.49 -26.125 9.148 1 68 170 SER A O 1
ATOM 1311 N N . LEU A 1 171 ? -3.297 -24.25 8.078 1 66 171 LEU A N 1
ATOM 1312 C CA . LEU A 1 171 ? -4.09 -23.531 9.078 1 66 171 LEU A CA 1
ATOM 1313 C C . LEU A 1 171 ? -5.332 -22.922 8.453 1 66 171 LEU A C 1
ATOM 1315 O O . LEU A 1 171 ? -6.195 -23.625 7.941 1 66 171 LEU A O 1
ATOM 1319 N N . ALA A 1 172 ? -5.441 -21.672 8.359 1 57.34 172 ALA A N 1
ATOM 1320 C CA . ALA A 1 172 ? -6.594 -20.938 7.828 1 57.34 172 ALA A CA 1
ATOM 1321 C C . ALA A 1 172 ? -6.602 -20.969 6.305 1 57.34 172 ALA A C 1
ATOM 1323 O O . ALA A 1 172 ? -7.582 -20.578 5.672 1 57.34 172 ALA A O 1
ATOM 1324 N N . GLY A 1 173 ? -5.629 -21.469 5.848 1 63.66 173 GLY A N 1
ATOM 1325 C CA . GLY A 1 173 ? -5.586 -21.641 4.406 1 63.66 173 GLY A CA 1
ATOM 1326 C C . GLY A 1 173 ? -6.324 -22.875 3.934 1 63.66 173 GLY A C 1
ATOM 1327 O O . GLY A 1 173 ? -6.195 -23.281 2.773 1 63.66 173 GLY A O 1
ATOM 1328 N N . SER A 1 174 ? -6.984 -23.391 4.91 1 69.88 174 SER A N 1
ATOM 1329 C CA . SER A 1 174 ? -7.867 -24.484 4.543 1 69.88 174 SER A CA 1
ATOM 1330 C C . SER A 1 174 ? -9.203 -23.984 4.023 1 69.88 174 SER A C 1
ATOM 1332 O O . SER A 1 174 ? -9.562 -22.812 4.246 1 69.88 174 SER A O 1
ATOM 1334 N N . ASP A 1 175 ? -9.883 -24.766 3.318 1 73.06 175 ASP A N 1
ATOM 1335 C CA . ASP A 1 175 ? -11.141 -24.406 2.664 1 73.06 175 ASP A CA 1
ATOM 1336 C C . ASP A 1 175 ? -12.18 -23.953 3.684 1 73.06 175 ASP A C 1
ATOM 1338 O O . ASP A 1 175 ? -13 -23.078 3.393 1 73.06 175 ASP A O 1
ATOM 1342 N N . ASP A 1 176 ? -11.914 -24.25 4.867 1 79.69 176 ASP A N 1
ATOM 1343 C CA . ASP A 1 176 ? -12.992 -24.016 5.828 1 79.69 176 ASP A CA 1
ATOM 1344 C C . ASP A 1 176 ? -12.656 -22.859 6.754 1 79.69 176 ASP A C 1
ATOM 1346 O O . ASP A 1 176 ? -13.516 -22.375 7.484 1 79.69 176 ASP A O 1
ATOM 1350 N N . LEU A 1 177 ? -11.492 -22.391 6.578 1 87.31 177 LEU A N 1
ATOM 1351 C CA . LEU A 1 177 ? -11.141 -21.453 7.641 1 87.31 177 LEU A CA 1
ATOM 1352 C C . LEU A 1 177 ? -10.703 -20.109 7.059 1 87.31 177 LEU A C 1
ATOM 1354 O O . LEU A 1 177 ? -10.273 -19.219 7.797 1 87.31 177 LEU A O 1
ATOM 1358 N N . TRP A 1 178 ? -11.008 -19.891 5.785 1 91.5 178 TRP A N 1
ATOM 1359 C CA . TRP A 1 178 ? -10.531 -18.641 5.199 1 91.5 178 TRP A CA 1
ATOM 1360 C C . TRP A 1 178 ? -11.352 -17.453 5.699 1 91.5 178 TRP A C 1
ATOM 1362 O O . TRP A 1 178 ? -10.906 -16.312 5.617 1 91.5 178 TRP A O 1
ATOM 1372 N N . CYS A 1 179 ? -12.57 -17.703 6.266 1 92.75 179 CYS A N 1
ATOM 1373 C CA . CYS A 1 179 ? -13.469 -16.656 6.742 1 92.75 179 CYS A CA 1
ATOM 1374 C C . CYS A 1 179 ? -12.938 -16.016 8.023 1 92.75 179 CYS A C 1
ATOM 1376 O O . CYS A 1 179 ? -13.406 -14.961 8.43 1 92.75 179 CYS A O 1
ATOM 1378 N N . LEU A 1 180 ? -11.93 -16.562 8.625 1 93.75 180 LEU A N 1
ATOM 1379 C CA . LEU A 1 180 ? -11.383 -16.062 9.883 1 93.75 180 LEU A CA 1
ATOM 1380 C C . LEU A 1 180 ? -10.68 -14.719 9.664 1 93.75 180 LEU A C 1
ATOM 1382 O O . LEU A 1 180 ? -10.75 -13.836 10.523 1 93.75 180 LEU A O 1
ATOM 1386 N N . LEU A 1 181 ? -10.07 -14.602 8.531 1 95.06 181 LEU A N 1
ATOM 1387 C CA . LEU A 1 181 ? -9.32 -13.375 8.281 1 95.06 181 LEU A CA 1
ATOM 1388 C C . LEU A 1 181 ? -10.258 -12.18 8.141 1 95.06 181 LEU A C 1
ATOM 1390 O O . LEU A 1 181 ? -10.125 -11.195 8.867 1 95.06 181 LEU A O 1
ATOM 1394 N N . PRO A 1 182 ? -11.297 -12.266 7.297 1 96.56 182 PRO A N 1
ATOM 1395 C CA . PRO A 1 182 ? -12.234 -11.148 7.266 1 96.56 182 PRO A CA 1
ATOM 1396 C C . PRO A 1 182 ? -12.969 -10.953 8.594 1 96.56 182 PRO A C 1
ATOM 1398 O O . PRO A 1 182 ? -13.305 -9.82 8.953 1 96.56 182 PRO A O 1
ATOM 1401 N N . LEU A 1 183 ? -13.188 -12.016 9.281 1 97.12 183 LEU A N 1
ATOM 1402 C CA . LEU A 1 183 ? -13.836 -11.898 10.586 1 97.12 183 LEU A CA 1
ATOM 1403 C C . LEU A 1 183 ? -12.984 -11.07 11.547 1 97.12 183 LEU A C 1
ATOM 1405 O O . LEU A 1 183 ? -13.5 -10.172 12.219 1 97.12 183 LEU A O 1
ATOM 1409 N N . ILE A 1 184 ? -11.75 -11.367 11.617 1 97.06 184 ILE A N 1
ATOM 1410 C CA . ILE A 1 184 ? -10.828 -10.633 12.469 1 97.06 184 ILE A CA 1
ATOM 1411 C C . ILE A 1 184 ? -10.805 -9.156 12.055 1 97.06 184 ILE A C 1
ATOM 1413 O O . ILE A 1 184 ? -10.82 -8.266 12.906 1 97.06 184 ILE A O 1
ATOM 1417 N N . CYS A 1 185 ? -10.844 -8.891 10.766 1 98.06 185 CYS A N 1
ATOM 1418 C CA . CYS A 1 185 ? -10.828 -7.52 10.258 1 98.06 185 CYS A CA 1
ATOM 1419 C C . CYS A 1 185 ? -12.094 -6.777 10.672 1 98.06 185 CYS A C 1
ATOM 1421 O O . CYS A 1 185 ? -12.031 -5.605 11.055 1 98.06 185 CYS A O 1
ATOM 1423 N N . GLY A 1 186 ? -13.227 -7.488 10.562 1 98.69 186 GLY A N 1
ATOM 1424 C CA . GLY A 1 186 ? -14.469 -6.879 11.016 1 98.69 186 GLY A CA 1
ATOM 1425 C C . GLY A 1 186 ? -14.445 -6.516 12.492 1 98.69 186 GLY A C 1
ATOM 1426 O O . GLY A 1 186 ? -14.922 -5.449 12.875 1 98.69 186 GLY A O 1
ATOM 1427 N N . LEU A 1 187 ? -13.883 -7.344 13.25 1 98.69 187 LEU A N 1
ATOM 1428 C CA . LEU A 1 187 ? -13.781 -7.105 14.688 1 98.69 187 LEU A CA 1
ATOM 1429 C C . LEU A 1 187 ? -12.852 -5.93 14.977 1 98.69 187 LEU A C 1
ATOM 1431 O O . LEU A 1 187 ? -13.141 -5.098 15.836 1 98.69 187 LEU A O 1
ATOM 1435 N N . MET A 1 188 ? -11.766 -5.887 14.297 1 98.69 188 MET A N 1
ATOM 1436 C CA . MET A 1 188 ? -10.836 -4.773 14.469 1 98.69 188 MET A CA 1
ATOM 1437 C C . MET A 1 188 ? -11.492 -3.451 14.086 1 98.69 188 MET A C 1
ATOM 1439 O O . MET A 1 188 ? -11.328 -2.449 14.789 1 98.69 188 MET A O 1
ATOM 1443 N N . ALA A 1 189 ? -12.203 -3.482 12.984 1 98.88 189 ALA A N 1
ATOM 1444 C CA . ALA A 1 189 ? -12.891 -2.273 12.539 1 98.88 189 ALA A CA 1
ATOM 1445 C C . ALA A 1 189 ? -13.93 -1.82 13.562 1 98.88 189 ALA A C 1
ATOM 1447 O O . ALA A 1 189 ? -14.031 -0.628 13.859 1 98.88 189 ALA A O 1
ATOM 1448 N N . THR A 1 190 ? -14.641 -2.756 14.086 1 98.88 190 THR A N 1
ATOM 1449 C CA . THR A 1 190 ? -15.656 -2.451 15.078 1 98.88 190 THR A CA 1
ATOM 1450 C C . THR A 1 190 ? -15.023 -1.889 16.344 1 98.88 190 THR A C 1
ATOM 1452 O O . THR A 1 190 ? -15.492 -0.885 16.891 1 98.88 190 THR A O 1
ATOM 1455 N N . ALA A 1 191 ? -13.992 -2.535 16.812 1 98.81 191 ALA A N 1
ATOM 1456 C CA . ALA A 1 191 ? -13.281 -2.066 18 1 98.81 191 ALA A CA 1
ATOM 1457 C C . ALA A 1 191 ? -12.711 -0.67 17.781 1 98.81 191 ALA A C 1
ATOM 1459 O O . ALA A 1 191 ? -12.789 0.189 18.656 1 98.81 191 ALA A O 1
ATOM 1460 N N . HIS A 1 192 ? -12.117 -0.474 16.625 1 98.69 192 HIS A N 1
ATOM 1461 C CA . HIS A 1 192 ? -11.562 0.835 16.297 1 98.69 192 HIS A CA 1
ATOM 1462 C C . HIS A 1 192 ? -12.641 1.913 16.328 1 98.69 192 HIS A C 1
ATOM 1464 O O . HIS A 1 192 ? -12.422 3.004 16.859 1 98.69 192 HIS A O 1
ATOM 1470 N N . LEU A 1 193 ? -13.766 1.603 15.742 1 98.56 193 LEU A N 1
ATOM 1471 C CA . LEU A 1 193 ? -14.883 2.539 15.719 1 98.56 193 LEU A CA 1
ATOM 1472 C C . LEU A 1 193 ? -15.328 2.891 17.141 1 98.56 193 LEU A C 1
ATOM 1474 O O . LEU A 1 193 ? -15.484 4.066 17.469 1 98.56 193 LEU A O 1
ATOM 1478 N N . MET A 1 194 ? -15.461 1.954 17.938 1 98.25 194 MET A N 1
ATOM 1479 C CA . MET A 1 194 ? -15.969 2.137 19.297 1 98.25 194 MET A CA 1
ATOM 1480 C C . MET A 1 194 ? -15.008 2.963 20.141 1 98.25 194 MET A C 1
ATOM 1482 O O . MET A 1 194 ? -15.43 3.758 20.969 1 98.25 194 MET A O 1
ATOM 1486 N N . ILE A 1 195 ? -13.75 2.842 19.922 1 97.62 195 ILE A N 1
ATOM 1487 C CA . ILE A 1 195 ? -12.75 3.494 20.766 1 97.62 195 ILE A CA 1
ATOM 1488 C C . ILE A 1 195 ? -12.398 4.859 20.172 1 97.62 195 ILE A C 1
ATOM 1490 O O . ILE A 1 195 ? -12.422 5.871 20.891 1 97.62 195 ILE A O 1
ATOM 1494 N N . ALA A 1 196 ? -12.234 4.906 18.906 1 95.81 196 ALA A N 1
ATOM 1495 C CA . ALA A 1 196 ? -11.648 6.09 18.281 1 95.81 196 ALA A CA 1
ATOM 1496 C C . ALA A 1 196 ? -12.703 7.18 18.078 1 95.81 196 ALA A C 1
ATOM 1498 O O . ALA A 1 196 ? -12.359 8.344 17.875 1 95.81 196 ALA A O 1
ATOM 1499 N N . VAL A 1 197 ? -13.93 6.84 18.156 1 93.5 197 VAL A N 1
ATOM 1500 C CA . VAL A 1 197 ? -14.977 7.855 18.062 1 93.5 197 VAL A CA 1
ATOM 1501 C C . VAL A 1 197 ? -14.867 8.82 19.234 1 93.5 197 VAL A C 1
ATOM 1503 O O . VAL A 1 197 ? -15.312 9.969 19.141 1 93.5 197 VAL A O 1
ATOM 1506 N N . ARG A 1 198 ? -14.164 8.438 20.344 1 91.06 198 ARG A N 1
ATOM 1507 C CA . ARG A 1 198 ? -14.047 9.234 21.562 1 91.06 198 ARG A CA 1
ATOM 1508 C C . ARG A 1 198 ? -12.805 10.117 21.516 1 91.06 198 ARG A C 1
ATOM 1510 O O . ARG A 1 198 ? -12.562 10.914 22.422 1 91.06 198 ARG A O 1
ATOM 1517 N N . PHE A 1 199 ? -12.078 10 20.375 1 90.81 199 PHE A N 1
ATOM 1518 C CA . PHE A 1 199 ? -10.883 10.828 20.25 1 90.81 199 PHE A CA 1
ATOM 1519 C C . PHE A 1 199 ? -11.25 12.242 19.812 1 90.81 199 PHE A C 1
ATOM 1521 O O . PHE A 1 199 ? -12.328 12.469 19.25 1 90.81 199 PHE A O 1
ATOM 1528 N N . PRO A 1 200 ? -10.461 13.219 20.094 1 80.62 200 PRO A N 1
ATOM 1529 C CA . PRO A 1 200 ? -10.789 14.617 19.812 1 80.62 200 PRO A CA 1
ATOM 1530 C C . PRO A 1 200 ? -10.883 14.914 18.328 1 80.62 200 PRO A C 1
ATOM 1532 O O . PRO A 1 200 ? -10.234 14.242 17.516 1 80.62 200 PRO A O 1
ATOM 1535 N N . GLN A 1 201 ? -11.688 15.852 17.891 1 73.06 201 GLN A N 1
ATOM 1536 C CA . GLN A 1 201 ? -11.898 16.266 16.5 1 73.06 201 GLN A CA 1
ATOM 1537 C C . GLN A 1 201 ? -10.766 17.172 16.031 1 73.06 201 GLN A C 1
ATOM 1539 O O . GLN A 1 201 ? -10.414 17.172 14.844 1 73.06 201 GLN A O 1
ATOM 1544 N N . SER A 1 202 ? -10.367 18.281 17.094 1 60.78 202 SER A N 1
ATOM 1545 C CA . SER A 1 202 ? -9.453 19.344 16.672 1 60.78 202 SER A CA 1
ATOM 1546 C C . SER A 1 202 ? -8.125 19.25 17.438 1 60.78 202 SER A C 1
ATOM 1548 O O . SER A 1 202 ? -8.07 18.688 18.531 1 60.78 202 SER A O 1
ATOM 1550 N N . PRO A 1 203 ? -6.988 19.703 16.625 1 57.25 203 PRO A N 1
ATOM 1551 C CA . PRO A 1 203 ? -5.648 19.766 17.219 1 57.25 203 PRO A CA 1
ATOM 1552 C C . PRO A 1 203 ? -5.66 20.297 18.656 1 57.25 203 PRO A C 1
ATOM 1554 O O . PRO A 1 203 ? -4.961 19.75 19.516 1 57.25 203 PRO A O 1
ATOM 1557 N N . LYS A 1 204 ? -6.27 21.5 18.734 1 52.56 204 LYS A N 1
ATOM 1558 C CA . LYS A 1 204 ? -6.234 22.234 20 1 52.56 204 LYS A CA 1
ATOM 1559 C C . LYS A 1 204 ? -6.797 21.391 21.141 1 52.56 204 LYS A C 1
ATOM 1561 O O . LYS A 1 204 ? -6.309 21.469 22.266 1 52.56 204 LYS A O 1
ATOM 1566 N N . GLN A 1 205 ? -7.672 20.625 20.766 1 50.69 205 GLN A N 1
ATOM 1567 C CA . GLN A 1 205 ? -8.359 19.938 21.844 1 50.69 205 GLN A CA 1
ATOM 1568 C C . GLN A 1 205 ? -7.555 18.75 22.344 1 50.69 205 GLN A C 1
ATOM 1570 O O . GLN A 1 205 ? -7.68 18.328 23.5 1 50.69 205 GLN A O 1
ATOM 1575 N N . LEU A 1 206 ? -6.797 18.219 21.484 1 51.19 206 LEU A N 1
ATOM 1576 C CA . LEU A 1 206 ? -5.949 17.125 21.953 1 51.19 206 LEU A CA 1
ATOM 1577 C C . LEU A 1 206 ? -4.82 17.656 22.828 1 51.19 206 LEU A C 1
ATOM 1579 O O . LEU A 1 206 ? -4.391 16.984 23.766 1 51.19 206 LEU A O 1
ATOM 1583 N N . TYR A 1 207 ? -4.391 19.062 22.562 1 50.66 207 TYR A N 1
ATOM 1584 C CA . TYR A 1 207 ? -3.336 19.688 23.359 1 50.66 207 TYR A CA 1
ATOM 1585 C C . TYR A 1 207 ? -3.914 20.406 24.562 1 50.66 207 TYR A C 1
ATOM 1587 O O . TYR A 1 207 ? -3.305 20.422 25.641 1 50.66 207 TYR A O 1
ATOM 1595 N N . ILE A 1 208 ? -5.02 21.172 24.438 1 48.09 208 ILE A N 1
ATOM 1596 C CA . ILE A 1 208 ? -5.605 21.953 25.516 1 48.09 208 ILE A CA 1
ATOM 1597 C C . ILE A 1 208 ? -6.133 21.016 26.609 1 48.09 208 ILE A C 1
ATOM 1599 O O . ILE A 1 208 ? -5.973 21.266 27.797 1 48.09 208 ILE A O 1
ATOM 1603 N N . GLN A 1 209 ? -6.699 20.062 26.125 1 46.69 209 GLN A N 1
ATOM 1604 C CA . GLN A 1 209 ? -7.227 19.297 27.25 1 46.69 209 GLN A CA 1
ATOM 1605 C C . GLN A 1 209 ? -6.102 18.828 28.172 1 46.69 209 GLN A C 1
ATOM 1607 O O . GLN A 1 209 ? -6.348 18.453 29.312 1 46.69 209 GLN A O 1
ATOM 1612 N N . VAL A 1 210 ? -4.934 18.891 27.641 1 48.06 210 VAL A N 1
ATOM 1613 C CA . VAL A 1 210 ? -3.801 18.578 28.5 1 48.06 210 VAL A CA 1
ATOM 1614 C C . VAL A 1 210 ? -3.465 19.781 29.375 1 48.06 210 VAL A C 1
ATOM 1616 O O . VAL A 1 210 ? -3.217 19.625 30.578 1 48.06 210 VAL A O 1
ATOM 1619 N N . GLU A 1 211 ? -3.48 20.984 28.781 1 43.09 211 GLU A N 1
ATOM 1620 C CA . GLU A 1 211 ? -3.113 22.125 29.625 1 43.09 211 GLU A CA 1
ATOM 1621 C C . GLU A 1 211 ? -4.152 22.375 30.719 1 43.09 211 GLU A C 1
ATOM 1623 O O . GLU A 1 211 ? -3.807 22.719 31.844 1 43.09 211 GLU A O 1
ATOM 1628 N N . LEU A 1 212 ? -5.344 22.281 30.312 1 43.72 212 LEU A N 1
ATOM 1629 C CA . LEU A 1 212 ? -6.336 22.562 31.344 1 43.72 212 LEU A CA 1
ATOM 1630 C C . LEU A 1 212 ? -6.281 21.516 32.438 1 43.72 212 LEU A C 1
ATOM 1632 O O . LEU A 1 212 ? -6.555 21.828 33.625 1 43.72 212 LEU A O 1
ATOM 1636 N N . ILE A 1 213 ? -5.891 20.375 32.062 1 44.59 213 ILE A N 1
ATOM 1637 C CA . ILE A 1 213 ? -5.801 19.422 33.188 1 44.59 213 ILE A CA 1
ATOM 1638 C C . ILE A 1 213 ? -4.527 19.688 33.969 1 44.59 213 ILE A C 1
ATOM 1640 O O . ILE A 1 213 ? -4.48 19.406 35.188 1 44.59 213 ILE A O 1
ATOM 1644 N N . SER A 1 214 ? -3.508 20.203 33.375 1 43.81 214 SER A N 1
ATOM 1645 C CA . SER A 1 214 ? -2.316 20.516 34.156 1 43.81 214 SER A CA 1
ATOM 1646 C C . SER A 1 214 ? -2.443 21.859 34.844 1 43.81 214 SER A C 1
ATOM 1648 O O . SER A 1 214 ? -1.621 22.219 35.688 1 43.81 214 SER A O 1
ATOM 1650 N N . PHE A 1 215 ? -2.986 22.953 34.25 1 39.88 215 PHE A N 1
ATOM 1651 C CA . PHE A 1 215 ? -3.133 24.188 35.031 1 39.88 215 PHE A CA 1
ATOM 1652 C C . PHE A 1 215 ? -4.473 24.234 35.75 1 39.88 215 PHE A C 1
ATOM 1654 O O . PHE A 1 215 ? -5.516 24.453 35.125 1 39.88 215 PHE A O 1
ATOM 1661 N N . PRO A 1 216 ? -4.496 23.641 36.875 1 41.62 216 PRO A N 1
ATOM 1662 C CA . PRO A 1 216 ? -5.672 23.828 37.75 1 41.62 216 PRO A CA 1
ATOM 1663 C C . PRO A 1 216 ? -6.062 25.297 37.906 1 41.62 216 PRO A C 1
ATOM 1665 O O . PRO A 1 216 ? -5.195 26.156 37.938 1 41.62 216 PRO A O 1
ATOM 1668 N N . CYS A 1 217 ? -7.121 25.75 37.219 1 38.12 217 CYS A N 1
ATOM 1669 C CA . CYS A 1 217 ? -7.672 27.031 37.688 1 38.12 217 CYS A CA 1
ATOM 1670 C C . CYS A 1 217 ? -7.637 27.141 39.188 1 38.12 217 CYS A C 1
ATOM 1672 O O . CYS A 1 217 ? -8.367 26.438 39.906 1 38.12 217 CYS A O 1
ATOM 1674 N N . THR A 1 218 ? -6.422 27.016 39.844 1 32.19 218 THR A N 1
ATOM 1675 C CA . THR A 1 218 ? -6.465 27.734 41.094 1 32.19 218 THR A CA 1
ATOM 1676 C C . THR A 1 218 ? -6.406 29.25 40.875 1 32.19 218 THR A C 1
ATOM 1678 O O . THR A 1 218 ? -5.742 29.719 39.969 1 32.19 218 THR A O 1
ATOM 1681 N N . MET B 1 1 ? -4.926 27.641 -5.172 1 73.5 1 MET B N 1
ATOM 1682 C CA . MET B 1 1 ? -3.643 26.953 -5.09 1 73.5 1 MET B CA 1
ATOM 1683 C C . MET B 1 1 ? -2.635 27.562 -6.059 1 73.5 1 MET B C 1
ATOM 1685 O O . MET B 1 1 ? -2.973 27.859 -7.203 1 73.5 1 MET B O 1
ATOM 1689 N N . SER B 1 2 ? -1.416 27.781 -5.586 1 81.88 2 SER B N 1
ATOM 1690 C CA . SER B 1 2 ? -0.391 28.375 -6.43 1 81.88 2 SER B CA 1
ATOM 1691 C C . SER B 1 2 ? 0.029 27.438 -7.551 1 81.88 2 SER B C 1
ATOM 1693 O O . SER B 1 2 ? -0.081 26.219 -7.414 1 81.88 2 SER B O 1
ATOM 1695 N N . HIS B 1 3 ? 0.333 27.984 -8.664 1 86.25 3 HIS B N 1
ATOM 1696 C CA . HIS B 1 3 ? 0.785 27.219 -9.82 1 86.25 3 HIS B CA 1
ATOM 1697 C C . HIS B 1 3 ? 2.002 26.359 -9.477 1 86.25 3 HIS B C 1
ATOM 1699 O O . HIS B 1 3 ? 2.162 25.25 -10 1 86.25 3 HIS B O 1
ATOM 1705 N N . ARG B 1 4 ? 2.799 26.891 -8.617 1 86.88 4 ARG B N 1
ATOM 1706 C CA . ARG B 1 4 ? 3.998 26.156 -8.211 1 86.88 4 ARG B CA 1
ATOM 1707 C C . ARG B 1 4 ? 3.639 24.906 -7.434 1 86.88 4 ARG B C 1
ATOM 1709 O O . ARG B 1 4 ? 4.223 23.844 -7.66 1 86.88 4 ARG B O 1
ATOM 1716 N N . LEU B 1 5 ? 2.715 25.031 -6.562 1 89.56 5 LEU B N 1
ATOM 1717 C CA . LEU B 1 5 ? 2.281 23.875 -5.785 1 89.56 5 LEU B CA 1
ATOM 1718 C C . LEU B 1 5 ? 1.602 22.844 -6.676 1 89.56 5 LEU B C 1
ATOM 1720 O O . LEU B 1 5 ? 1.807 21.625 -6.504 1 89.56 5 LEU B O 1
ATOM 1724 N N . LEU B 1 6 ? 0.862 23.359 -7.621 1 92 6 LEU B N 1
ATOM 1725 C CA . LEU B 1 6 ? 0.191 22.469 -8.562 1 92 6 LEU B CA 1
ATOM 1726 C C . LEU B 1 6 ? 1.206 21.688 -9.391 1 92 6 LEU B C 1
ATOM 1728 O O . LEU B 1 6 ? 1.064 20.484 -9.586 1 92 6 LEU B O 1
ATOM 1732 N N . PHE B 1 7 ? 2.172 22.375 -9.859 1 93.94 7 PHE B N 1
ATOM 1733 C CA . PHE B 1 7 ? 3.232 21.75 -10.641 1 93.94 7 PHE B CA 1
ATOM 1734 C C . PHE B 1 7 ? 3.971 20.703 -9.805 1 93.94 7 PHE B C 1
ATOM 1736 O O . PHE B 1 7 ? 4.152 19.578 -10.25 1 93.94 7 PHE B O 1
ATOM 1743 N N . ALA B 1 8 ? 4.34 21.047 -8.648 1 93.75 8 ALA B N 1
ATOM 1744 C CA . ALA B 1 8 ? 5.035 20.141 -7.754 1 93.75 8 ALA B CA 1
ATOM 1745 C C . ALA B 1 8 ? 4.18 18.906 -7.449 1 93.75 8 ALA B C 1
ATOM 1747 O O . ALA B 1 8 ? 4.676 17.781 -7.449 1 93.75 8 ALA B O 1
ATOM 1748 N N . THR B 1 9 ? 2.912 19.156 -7.242 1 95.06 9 THR B N 1
ATOM 1749 C CA . THR B 1 9 ? 1.993 18.078 -6.887 1 95.06 9 THR B CA 1
ATOM 1750 C C . THR B 1 9 ? 1.86 17.078 -8.031 1 95.06 9 THR B C 1
ATOM 1752 O O . THR B 1 9 ? 1.902 15.867 -7.812 1 95.06 9 THR B O 1
ATOM 1755 N N . PHE B 1 10 ? 1.826 17.562 -9.242 1 96.69 10 PHE B N 1
ATOM 1756 C CA . PHE B 1 10 ? 1.667 16.672 -10.391 1 96.69 10 PHE B CA 1
ATOM 1757 C C . PHE B 1 10 ? 2.965 15.93 -10.68 1 96.69 10 PHE B C 1
ATOM 1759 O O . PHE B 1 10 ? 2.941 14.766 -11.086 1 96.69 10 PHE B O 1
ATOM 1766 N N . ILE B 1 11 ? 4.066 16.578 -10.492 1 96.94 11 ILE B N 1
ATOM 1767 C CA . ILE B 1 11 ? 5.355 15.914 -10.672 1 96.94 11 ILE B CA 1
ATOM 1768 C C . ILE B 1 11 ? 5.5 14.773 -9.664 1 96.94 11 ILE B C 1
ATOM 1770 O O . ILE B 1 11 ? 5.863 13.656 -10.023 1 96.94 11 ILE B O 1
ATOM 1774 N N . HIS B 1 12 ? 5.168 15.062 -8.422 1 97 12 HIS B N 1
ATOM 1775 C CA . HIS B 1 12 ? 5.191 14.008 -7.406 1 97 12 HIS B CA 1
ATOM 1776 C C . HIS B 1 12 ? 4.156 12.93 -7.707 1 97 12 HIS B C 1
ATOM 1778 O O . HIS B 1 12 ? 4.41 11.742 -7.496 1 97 12 HIS B O 1
ATOM 1784 N N . GLY B 1 13 ? 3.021 13.344 -8.234 1 97.25 13 GLY B N 1
ATOM 1785 C CA . GLY B 1 13 ? 1.929 12.43 -8.523 1 97.25 13 GLY B CA 1
ATOM 1786 C C . GLY B 1 13 ? 2.271 11.414 -9.602 1 97.25 13 GLY B C 1
ATOM 1787 O O . GLY B 1 13 ? 1.72 10.312 -9.617 1 97.25 13 GLY B O 1
ATOM 1788 N N . PHE B 1 14 ? 3.213 11.75 -10.359 1 97.06 14 PHE B N 1
ATOM 1789 C CA . PHE B 1 14 ? 3.539 10.852 -11.461 1 97.06 14 PHE B CA 1
ATOM 1790 C C . PHE B 1 14 ? 4.934 10.258 -11.281 1 97.06 14 PHE B C 1
ATOM 1792 O O . PHE B 1 14 ? 5.082 9.055 -11.094 1 97.06 14 PHE B O 1
ATOM 1799 N N . LEU B 1 15 ? 5.895 11.07 -11.156 1 97.56 15 LEU B N 1
ATOM 1800 C CA . LEU B 1 15 ? 7.285 10.633 -11.234 1 97.56 15 LEU B CA 1
ATOM 1801 C C . LEU B 1 15 ? 7.707 9.938 -9.945 1 97.56 15 LEU B C 1
ATOM 1803 O O . LEU B 1 15 ? 8.656 9.141 -9.945 1 97.56 15 LEU B O 1
ATOM 1807 N N . SER B 1 16 ? 7.02 10.188 -8.883 1 97.94 16 SER B N 1
ATOM 1808 C CA . SER B 1 16 ? 7.434 9.562 -7.633 1 97.94 16 SER B CA 1
ATOM 1809 C C . SER B 1 16 ? 6.871 8.156 -7.508 1 97.94 16 SER B C 1
ATOM 1811 O O . SER B 1 16 ? 7.16 7.445 -6.539 1 97.94 16 SER B O 1
ATOM 1813 N N . GLN B 1 17 ? 6.094 7.691 -8.508 1 98.44 17 GLN B N 1
ATOM 1814 C CA . GLN B 1 17 ? 5.355 6.441 -8.375 1 98.44 17 GLN B CA 1
ATOM 1815 C C . GLN B 1 17 ? 6.238 5.242 -8.695 1 98.44 17 GLN B C 1
ATOM 1817 O O . GLN B 1 17 ? 5.781 4.098 -8.656 1 98.44 17 GLN B O 1
ATOM 1822 N N . PHE B 1 18 ? 7.496 5.477 -8.922 1 98.38 18 PHE B N 1
ATOM 1823 C CA . PHE B 1 18 ? 8.422 4.379 -9.172 1 98.38 18 PHE B CA 1
ATOM 1824 C C . PHE B 1 18 ? 8.438 3.402 -8 1 98.38 18 PHE B C 1
ATOM 1826 O O . PHE B 1 18 ? 8.609 2.197 -8.195 1 98.38 18 PHE B O 1
ATOM 1833 N N . GLY B 1 19 ? 8.297 3.928 -6.805 1 97.31 19 GLY B N 1
ATOM 1834 C CA . GLY B 1 19 ? 8.281 3.068 -5.633 1 97.31 19 GLY B CA 1
ATOM 1835 C C . GLY B 1 19 ? 7.117 2.096 -5.625 1 97.31 19 GLY B C 1
ATOM 1836 O O . GLY B 1 19 ? 7.285 0.92 -5.297 1 97.31 19 GLY B O 1
ATOM 1837 N N . ASP B 1 20 ? 5.934 2.564 -5.977 1 96.19 20 ASP B N 1
ATOM 1838 C CA . ASP B 1 20 ? 4.746 1.716 -6.043 1 96.19 20 ASP B CA 1
ATOM 1839 C C . ASP B 1 20 ? 4.918 0.612 -7.082 1 96.19 20 ASP B C 1
ATOM 1841 O O . ASP B 1 20 ? 4.531 -0.535 -6.848 1 96.19 20 ASP B O 1
ATOM 1845 N N . VAL B 1 21 ? 5.477 0.945 -8.148 1 96.19 21 VAL B N 1
ATOM 1846 C CA . VAL B 1 21 ? 5.656 -0.013 -9.234 1 96.19 21 VAL B CA 1
ATOM 1847 C C . VAL B 1 21 ? 6.723 -1.036 -8.852 1 96.19 21 VAL B C 1
ATOM 1849 O O . VAL B 1 21 ? 6.555 -2.236 -9.078 1 96.19 21 VAL B O 1
ATOM 1852 N N . LEU B 1 22 ? 7.816 -0.562 -8.297 1 97.31 22 LEU B N 1
ATOM 1853 C CA . LEU B 1 22 ? 8.883 -1.465 -7.875 1 97.31 22 LEU B CA 1
ATOM 1854 C C . LEU B 1 22 ? 8.359 -2.482 -6.863 1 97.31 22 LEU B C 1
ATOM 1856 O O . LEU B 1 22 ? 8.719 -3.662 -6.926 1 97.31 22 LEU B O 1
ATOM 1860 N N . MET B 1 23 ? 7.516 -2.006 -5.969 1 94.75 23 MET B N 1
ATOM 1861 C CA . MET B 1 23 ? 6.957 -2.893 -4.953 1 94.75 23 MET B CA 1
ATOM 1862 C C . MET B 1 23 ? 6.062 -3.951 -5.586 1 94.75 23 MET B C 1
ATOM 1864 O O . MET B 1 23 ? 5.969 -5.074 -5.09 1 94.75 23 MET B O 1
ATOM 1868 N N . ALA B 1 24 ? 5.461 -3.586 -6.664 1 92.56 24 ALA B N 1
ATOM 1869 C CA . ALA B 1 24 ? 4.516 -4.484 -7.32 1 92.56 24 ALA B CA 1
ATOM 1870 C C . ALA B 1 24 ? 5.223 -5.379 -8.336 1 92.56 24 ALA B C 1
ATOM 1872 O O . ALA B 1 24 ? 4.602 -6.273 -8.922 1 92.56 24 ALA B O 1
ATOM 1873 N N . CYS B 1 25 ? 6.453 -5.25 -8.555 1 92.81 25 CYS B N 1
ATOM 1874 C CA . CYS B 1 25 ? 7.203 -5.887 -9.633 1 92.81 25 CYS B CA 1
ATOM 1875 C C . CYS B 1 25 ? 7.102 -7.406 -9.547 1 92.81 25 CYS B C 1
ATOM 1877 O O . CYS B 1 25 ? 6.805 -8.07 -10.539 1 92.81 25 CYS B O 1
ATOM 1879 N N . LEU B 1 26 ? 7.328 -7.945 -8.359 1 91.88 26 LEU B N 1
ATOM 1880 C CA . LEU B 1 26 ? 7.32 -9.398 -8.211 1 91.88 26 LEU B CA 1
ATOM 1881 C C . LEU B 1 26 ? 5.949 -9.969 -8.562 1 91.88 26 LEU B C 1
ATOM 1883 O O . LEU B 1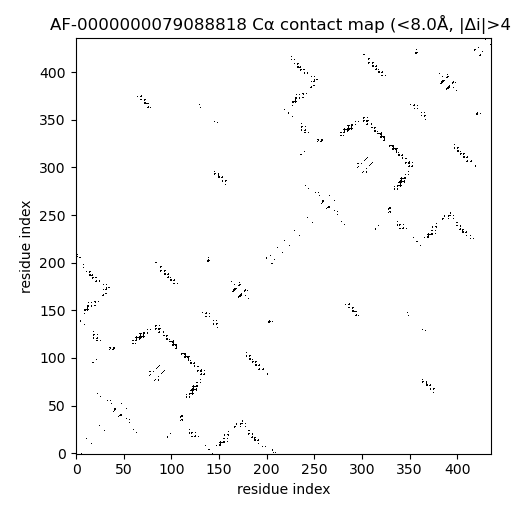 26 ? 5.855 -11 -9.234 1 91.88 26 LEU B O 1
ATOM 1887 N N . ASN B 1 27 ? 4.918 -9.242 -8.164 1 85.62 27 ASN B N 1
ATOM 1888 C CA . ASN B 1 27 ? 3.568 -9.719 -8.43 1 85.62 27 ASN B CA 1
ATOM 1889 C C . ASN B 1 27 ? 3.193 -9.547 -9.898 1 85.62 27 ASN B C 1
ATOM 1891 O O . ASN B 1 27 ? 2.584 -10.43 -10.5 1 85.62 27 ASN B O 1
ATOM 1895 N N . LEU B 1 28 ? 3.572 -8.492 -10.453 1 87.81 28 LEU B N 1
ATOM 1896 C CA . LEU B 1 28 ? 3.205 -8.18 -11.828 1 87.81 28 LEU B CA 1
ATOM 1897 C C . LEU B 1 28 ? 3.963 -9.07 -12.812 1 87.81 28 LEU B C 1
ATOM 1899 O O . LEU B 1 28 ? 3.443 -9.406 -13.875 1 87.81 28 LEU B O 1
ATOM 1903 N N . LEU B 1 29 ? 5.164 -9.422 -12.43 1 90.75 29 LEU B N 1
ATOM 1904 C CA . LEU B 1 29 ? 6.023 -10.203 -13.305 1 90.75 29 LEU B CA 1
ATOM 1905 C C . LEU B 1 29 ? 6.25 -11.602 -12.742 1 90.75 29 LEU B C 1
ATOM 1907 O O . LEU B 1 29 ? 7.348 -12.148 -12.852 1 90.75 29 LEU B O 1
ATOM 1911 N N . ASN B 1 30 ? 5.27 -12.102 -12.133 1 88.06 30 ASN B N 1
ATOM 1912 C CA . ASN B 1 30 ? 5.414 -13.352 -11.398 1 88.06 30 ASN B CA 1
ATOM 1913 C C . ASN B 1 30 ? 5.898 -14.484 -12.297 1 88.06 30 ASN B C 1
ATOM 1915 O O . ASN B 1 30 ? 6.867 -15.172 -11.977 1 88.06 30 ASN B O 1
ATOM 1919 N N . MET B 1 31 ? 5.383 -14.688 -13.5 1 86.81 31 MET B N 1
ATOM 1920 C CA . MET B 1 31 ? 5.691 -15.82 -14.367 1 86.81 31 MET B CA 1
ATOM 1921 C C . MET B 1 31 ? 7.121 -15.727 -14.891 1 86.81 31 MET B C 1
ATOM 1923 O O . MET B 1 31 ? 7.918 -16.656 -14.703 1 86.81 31 MET B O 1
ATOM 1927 N N . PRO B 1 32 ? 7.461 -14.648 -15.453 1 90.69 32 PRO B N 1
ATOM 1928 C CA . PRO B 1 32 ? 8.844 -14.586 -15.945 1 90.69 32 PRO B CA 1
ATOM 1929 C C . PRO B 1 32 ? 9.867 -14.594 -14.812 1 90.69 32 PRO B C 1
ATOM 1931 O O . PRO B 1 32 ? 10.977 -15.117 -14.984 1 90.69 32 PRO B O 1
ATOM 1934 N N . LEU B 1 33 ? 9.547 -14.094 -13.688 1 93.94 33 LEU B N 1
ATOM 1935 C CA . LEU B 1 33 ? 10.492 -14.078 -12.578 1 93.94 33 LEU B CA 1
ATOM 1936 C C . LEU B 1 33 ? 10.656 -15.469 -11.984 1 93.94 33 LEU B C 1
ATOM 1938 O O . LEU B 1 33 ? 11.758 -15.844 -11.57 1 93.94 33 LEU B O 1
ATOM 1942 N N . ARG B 1 34 ? 9.602 -16.172 -11.953 1 92.5 34 ARG B N 1
ATOM 1943 C CA . ARG B 1 34 ? 9.727 -17.562 -11.508 1 92.5 34 ARG B CA 1
ATOM 1944 C C . ARG B 1 34 ? 10.672 -18.344 -12.406 1 92.5 34 ARG B C 1
ATOM 1946 O O . ARG B 1 34 ? 11.492 -19.125 -11.922 1 92.5 34 ARG B O 1
ATOM 1953 N N . ARG B 1 35 ? 10.531 -18.172 -13.656 1 92.69 35 ARG B N 1
ATOM 1954 C CA . ARG B 1 35 ? 11.398 -18.859 -14.602 1 92.69 35 ARG B CA 1
ATOM 1955 C C . ARG B 1 35 ? 12.852 -18.422 -14.438 1 92.69 35 ARG B C 1
ATOM 1957 O O . ARG B 1 35 ? 13.766 -19.25 -14.453 1 92.69 35 ARG B O 1
ATOM 1964 N N . MET B 1 36 ? 12.984 -17.156 -14.297 1 94.06 36 MET B N 1
ATOM 1965 C CA . MET B 1 36 ? 14.336 -16.625 -14.117 1 94.06 36 MET B CA 1
ATOM 1966 C C . MET B 1 36 ? 14.945 -17.156 -12.82 1 94.06 36 MET B C 1
ATOM 1968 O O . MET B 1 36 ? 16.141 -17.484 -12.781 1 94.06 36 MET B O 1
ATOM 1972 N N . PHE B 1 37 ? 14.195 -17.219 -11.781 1 96.62 37 PHE B N 1
ATOM 1973 C CA . PHE B 1 37 ? 14.656 -17.75 -10.508 1 96.62 37 PHE B CA 1
ATOM 1974 C C . PHE B 1 37 ? 15.078 -19.203 -10.664 1 96.62 37 PHE B C 1
ATOM 1976 O O . PHE B 1 37 ? 16.141 -19.609 -10.18 1 96.62 37 PHE B O 1
ATOM 1983 N N . ASN B 1 38 ? 14.258 -19.922 -11.336 1 95.19 38 ASN B N 1
ATOM 1984 C CA . ASN B 1 38 ? 14.562 -21.328 -11.547 1 95.19 38 ASN B CA 1
ATOM 1985 C C . ASN B 1 38 ? 15.844 -21.516 -12.352 1 95.19 38 ASN B C 1
ATOM 1987 O O . ASN B 1 38 ? 16.672 -22.359 -12.023 1 95.19 38 ASN B O 1
ATOM 1991 N N . GLN B 1 39 ? 15.914 -20.812 -13.352 1 94.69 39 GLN B N 1
ATOM 1992 C CA . GLN B 1 39 ? 17.109 -20.859 -14.18 1 94.69 39 GLN B CA 1
ATOM 1993 C C . GLN B 1 39 ? 18.344 -20.469 -13.375 1 94.69 39 GLN B C 1
ATOM 1995 O O . GLN B 1 39 ? 19.391 -21.125 -13.477 1 94.69 39 GLN B O 1
ATOM 2000 N N . SER B 1 40 ? 18.219 -19.375 -12.656 1 96.88 40 SER B N 1
ATOM 2001 C CA . SER B 1 40 ? 19.328 -18.891 -11.828 1 96.88 40 SER B CA 1
ATOM 2002 C C . SER B 1 40 ? 19.781 -19.953 -10.836 1 96.88 40 SER B C 1
ATOM 2004 O O . SER B 1 40 ? 20.969 -20.234 -10.742 1 96.88 40 SER B O 1
ATOM 2006 N N . ILE B 1 41 ? 18.875 -20.547 -10.148 1 97.06 41 ILE B N 1
ATOM 2007 C CA . ILE B 1 41 ? 19.203 -21.531 -9.117 1 97.06 41 ILE B CA 1
ATOM 2008 C C . ILE B 1 41 ? 19.797 -22.781 -9.758 1 97.06 41 ILE B C 1
ATOM 2010 O O . ILE B 1 41 ? 20.812 -23.297 -9.289 1 97.06 41 ILE B O 1
ATOM 2014 N N . SER B 1 42 ? 19.188 -23.219 -10.867 1 96.19 42 SER B N 1
ATOM 2015 C CA . SER B 1 42 ? 19.688 -24.406 -11.562 1 96.19 42 SER B CA 1
ATOM 2016 C C . SER B 1 42 ? 21.109 -24.188 -12.078 1 96.19 42 SER B C 1
ATOM 2018 O O . SER B 1 42 ? 21.969 -25.062 -11.961 1 96.19 42 SER B O 1
ATOM 2020 N N . GLU B 1 43 ? 21.359 -23.078 -12.594 1 95.62 43 GLU B N 1
ATOM 2021 C CA . GLU B 1 43 ? 22.641 -22.766 -13.211 1 95.62 43 GLU B CA 1
ATOM 2022 C C . GLU B 1 43 ? 23.734 -22.594 -12.164 1 95.62 43 GLU B C 1
ATOM 2024 O O . GLU B 1 43 ? 24.875 -23.016 -12.375 1 95.62 43 GLU B O 1
ATOM 2029 N N . HIS B 1 44 ? 23.359 -22.031 -11.055 1 96.12 44 HIS B N 1
ATOM 2030 C CA . HIS B 1 44 ? 24.422 -21.625 -10.133 1 96.12 44 HIS B CA 1
ATOM 2031 C C . HIS B 1 44 ? 24.484 -22.547 -8.93 1 96.12 44 HIS B C 1
ATOM 2033 O O . HIS B 1 44 ? 25.516 -22.641 -8.258 1 96.12 44 HIS B O 1
ATOM 2039 N N . TYR B 1 45 ? 23.422 -23.281 -8.594 1 95.44 45 TYR B N 1
ATOM 2040 C CA . TYR B 1 45 ? 23.406 -24.062 -7.371 1 95.44 45 TYR B CA 1
ATOM 2041 C C . TYR B 1 45 ? 22.938 -25.484 -7.652 1 95.44 45 TYR B C 1
ATOM 2043 O O . TYR B 1 45 ? 22.938 -26.344 -6.754 1 95.44 45 TYR B O 1
ATOM 2051 N N . GLY B 1 46 ? 22.516 -25.797 -8.906 1 93.38 46 GLY B N 1
ATOM 2052 C CA . GLY B 1 46 ? 22.016 -27.109 -9.266 1 93.38 46 GLY B CA 1
ATOM 2053 C C . GLY B 1 46 ? 20.5 -27.188 -9.219 1 93.38 46 GLY B C 1
ATOM 2054 O O . GLY B 1 46 ? 19.828 -26.281 -8.711 1 93.38 46 GLY B O 1
ATOM 2055 N N . PRO B 1 47 ? 19.969 -28.281 -9.75 1 91.62 47 PRO B N 1
ATOM 2056 C CA . PRO B 1 47 ? 18.5 -28.422 -9.789 1 91.62 47 PRO B CA 1
ATOM 2057 C C . PRO B 1 47 ? 17.891 -28.531 -8.398 1 91.62 47 PRO B C 1
ATOM 2059 O O . PRO B 1 47 ? 18.484 -29.125 -7.496 1 91.62 47 PRO B O 1
ATOM 2062 N N . THR B 1 48 ? 16.828 -27.844 -8.258 1 90.75 48 THR B N 1
ATOM 2063 C CA . THR B 1 48 ? 16.141 -27.812 -6.973 1 90.75 48 THR B CA 1
ATOM 2064 C C . THR B 1 48 ? 14.758 -28.453 -7.086 1 90.75 48 THR B C 1
ATOM 2066 O O . THR B 1 48 ? 14.086 -28.328 -8.117 1 90.75 48 THR B O 1
ATOM 2069 N N . GLU B 1 49 ? 14.406 -29.172 -5.996 1 94 49 GLU B N 1
ATOM 2070 C CA . GLU B 1 49 ? 13.055 -29.734 -5.926 1 94 49 GLU B CA 1
ATOM 2071 C C . GLU B 1 49 ? 12.008 -28.625 -5.879 1 94 49 GLU B C 1
ATOM 2073 O O . GLU B 1 49 ? 12.281 -27.516 -5.43 1 94 49 GLU B O 1
ATOM 2078 N N . LYS B 1 50 ? 10.852 -28.969 -6.301 1 91.88 50 LYS B N 1
ATOM 2079 C CA . LYS B 1 50 ? 9.75 -28.016 -6.395 1 91.88 50 LYS B CA 1
ATOM 2080 C C . LYS B 1 50 ? 9.469 -27.359 -5.047 1 91.88 50 LYS B C 1
ATOM 2082 O O . LYS B 1 50 ? 9.273 -26.156 -4.969 1 91.88 50 LYS B O 1
ATOM 2087 N N . GLN B 1 51 ? 9.453 -28.109 -4.012 1 89.44 51 GLN B N 1
ATOM 2088 C CA . GLN B 1 51 ? 9.156 -27.594 -2.676 1 89.44 51 GLN B CA 1
ATOM 2089 C C . GLN B 1 51 ? 10.219 -26.594 -2.229 1 89.44 51 GLN B C 1
ATOM 2091 O O . GLN B 1 51 ? 9.891 -25.562 -1.632 1 89.44 51 GLN B O 1
ATOM 2096 N N . GLN B 1 52 ? 11.406 -26.891 -2.473 1 92.25 52 GLN B N 1
ATOM 2097 C CA . GLN B 1 52 ? 12.508 -26 -2.113 1 92.25 52 GLN B CA 1
ATOM 2098 C C . GLN B 1 52 ? 12.445 -24.703 -2.908 1 92.25 52 GLN B C 1
ATOM 2100 O O . GLN B 1 52 ? 12.711 -23.625 -2.369 1 92.25 52 GLN B O 1
ATOM 2105 N N . PHE B 1 53 ? 12.133 -24.797 -4.152 1 94.69 53 PHE B N 1
ATOM 2106 C CA . PHE B 1 53 ? 11.977 -23.609 -4.984 1 94.69 53 PHE B CA 1
ATOM 2107 C C . PHE B 1 53 ? 10.898 -22.688 -4.43 1 94.69 53 PHE B C 1
ATOM 2109 O O . PHE B 1 53 ? 11.102 -21.484 -4.34 1 94.69 53 PHE B O 1
ATOM 2116 N N . GLU B 1 54 ? 9.812 -23.266 -4.031 1 90.19 54 GLU B N 1
ATOM 2117 C CA . GLU B 1 54 ? 8.695 -22.484 -3.514 1 90.19 54 GLU B CA 1
ATOM 2118 C C . GLU B 1 54 ? 9.086 -21.75 -2.234 1 90.19 54 GLU B C 1
ATOM 2120 O O . GLU B 1 54 ? 8.664 -20.609 -2.012 1 90.19 54 GLU B O 1
ATOM 2125 N N . TRP B 1 55 ? 9.836 -22.344 -1.458 1 89.44 55 TRP B N 1
ATOM 2126 C CA . TRP B 1 55 ? 10.312 -21.719 -0.23 1 89.44 55 TRP B CA 1
ATOM 2127 C C . TRP B 1 55 ? 11.227 -20.531 -0.54 1 89.44 55 TRP B C 1
ATOM 2129 O O . TRP B 1 55 ? 11.109 -19.469 0.079 1 89.44 55 TRP B O 1
ATOM 2139 N N . ILE B 1 56 ? 12.102 -20.75 -1.477 1 94.25 56 ILE B N 1
ATOM 2140 C CA . ILE B 1 56 ? 13.031 -19.703 -1.856 1 94.25 56 ILE B CA 1
ATOM 2141 C C . ILE B 1 56 ? 12.258 -18.531 -2.457 1 94.25 56 ILE B C 1
ATOM 2143 O O . ILE B 1 56 ? 12.5 -17.375 -2.104 1 94.25 56 ILE B O 1
ATOM 2147 N N . TYR B 1 57 ? 11.359 -18.859 -3.277 1 93.31 57 TYR B N 1
ATOM 2148 C CA . TYR B 1 57 ? 10.57 -17.828 -3.934 1 93.31 57 TYR B CA 1
ATOM 2149 C C . TYR B 1 57 ? 9.711 -17.062 -2.926 1 93.31 57 TYR B C 1
ATOM 2151 O O . TYR B 1 57 ? 9.656 -15.836 -2.949 1 93.31 57 TYR B O 1
ATOM 2159 N N . ALA B 1 58 ? 9.102 -17.719 -1.963 1 88.25 58 ALA B N 1
ATOM 2160 C CA . ALA B 1 58 ? 8.289 -17.094 -0.919 1 88.25 58 ALA B CA 1
ATOM 2161 C C . ALA B 1 58 ? 9.141 -16.219 -0.005 1 88.25 58 ALA B C 1
ATOM 2163 O O . ALA B 1 58 ? 8.727 -15.125 0.39 1 88.25 58 ALA B O 1
ATOM 2164 N N . ALA B 1 59 ? 10.234 -16.719 0.319 1 92.62 59 ALA B N 1
ATOM 2165 C CA . ALA B 1 59 ? 11.164 -15.93 1.133 1 92.62 59 ALA B CA 1
ATOM 2166 C C . ALA B 1 59 ? 11.578 -14.656 0.412 1 92.62 59 ALA B C 1
ATOM 2168 O O . ALA B 1 59 ? 11.688 -13.594 1.03 1 92.62 59 ALA B O 1
ATOM 2169 N N . SER B 1 60 ? 11.812 -14.758 -0.881 1 95.25 60 SER B N 1
ATOM 2170 C CA . SER B 1 60 ? 12.18 -13.602 -1.688 1 95.25 60 SER B CA 1
ATOM 2171 C C . SER B 1 60 ? 11.047 -12.586 -1.749 1 95.25 60 SER B C 1
ATOM 2173 O O . SER B 1 60 ? 11.281 -11.383 -1.659 1 95.25 60 SER B O 1
ATOM 2175 N N . ALA B 1 61 ? 9.898 -13.094 -1.856 1 91.75 61 ALA B N 1
ATOM 2176 C CA . ALA B 1 61 ? 8.719 -12.227 -1.894 1 91.75 61 ALA B CA 1
ATOM 2177 C C . ALA B 1 61 ? 8.555 -11.469 -0.581 1 91.75 61 ALA B C 1
ATOM 2179 O O . ALA B 1 61 ? 8.117 -10.312 -0.575 1 91.75 61 ALA B O 1
ATOM 2180 N N . SER B 1 62 ? 8.945 -12.016 0.513 1 91.5 62 SER B N 1
ATOM 2181 C CA . SER B 1 62 ? 8.758 -11.43 1.838 1 91.5 62 SER B CA 1
ATOM 2182 C C . SER B 1 62 ? 9.766 -10.312 2.094 1 91.5 62 SER B C 1
ATOM 2184 O O . SER B 1 62 ? 9.609 -9.531 3.033 1 91.5 62 SER B O 1
ATOM 2186 N N . THR B 1 63 ? 10.781 -10.234 1.298 1 96 63 THR B N 1
ATOM 2187 C CA . THR B 1 63 ? 11.844 -9.266 1.543 1 96 63 THR B CA 1
ATOM 2188 C C . THR B 1 63 ? 11.32 -7.84 1.347 1 96 63 THR B C 1
ATOM 2190 O O . THR B 1 63 ? 11.789 -6.906 2.004 1 96 63 THR B O 1
ATOM 2193 N N . MET B 1 64 ? 10.352 -7.684 0.474 1 96.06 64 MET B N 1
ATOM 2194 C CA . MET B 1 64 ? 9.773 -6.355 0.274 1 96.06 64 MET B CA 1
ATOM 2195 C C . MET B 1 64 ? 9.102 -5.859 1.55 1 96.06 64 MET B C 1
ATOM 2197 O O . MET B 1 64 ? 9.258 -4.695 1.924 1 96.06 64 MET B O 1
ATOM 2201 N N . MET B 1 65 ? 8.445 -6.727 2.248 1 95.12 65 MET B N 1
ATOM 2202 C CA . MET B 1 65 ? 7.777 -6.352 3.494 1 95.12 65 MET B CA 1
ATOM 2203 C C . MET B 1 65 ? 8.797 -6.012 4.574 1 95.12 65 MET B C 1
ATOM 2205 O O . MET B 1 65 ? 8.57 -5.121 5.395 1 95.12 65 MET B O 1
ATOM 2209 N N . LEU B 1 66 ? 9.844 -6.727 4.566 1 96.88 66 LEU B N 1
ATOM 2210 C CA . LEU B 1 66 ? 10.93 -6.414 5.496 1 96.88 66 LEU B CA 1
ATOM 2211 C C . LEU B 1 66 ? 11.508 -5.035 5.207 1 96.88 66 LEU B C 1
ATOM 2213 O O . LEU B 1 66 ? 11.852 -4.293 6.129 1 96.88 66 LEU B O 1
ATOM 2217 N N . GLY B 1 67 ? 11.672 -4.734 3.969 1 98.44 67 GLY B N 1
ATOM 2218 C CA . GLY B 1 67 ? 12.102 -3.4 3.584 1 98.44 67 GLY B CA 1
ATOM 2219 C C . GLY B 1 67 ? 11.141 -2.311 4.023 1 98.44 67 GLY B C 1
ATOM 2220 O O . GLY B 1 67 ? 11.57 -1.266 4.52 1 98.44 67 GLY B O 1
ATOM 2221 N N . LEU B 1 68 ? 9.852 -2.564 3.828 1 98.06 68 LEU B N 1
ATOM 2222 C CA . LEU B 1 68 ? 8.828 -1.637 4.285 1 98.06 68 LEU B CA 1
ATOM 2223 C C . LEU B 1 68 ? 8.977 -1.35 5.773 1 98.06 68 LEU B C 1
ATOM 2225 O O . LEU B 1 68 ? 8.984 -0.188 6.191 1 98.06 68 LEU B O 1
ATOM 2229 N N . LEU B 1 69 ? 9.094 -2.414 6.492 1 97.81 69 LEU B N 1
ATOM 2230 C CA . LEU B 1 69 ? 9.195 -2.283 7.938 1 97.81 69 LEU B CA 1
ATOM 2231 C C . LEU B 1 69 ? 10.445 -1.493 8.328 1 97.81 69 LEU B C 1
ATOM 2233 O O . LEU B 1 69 ? 10.375 -0.586 9.156 1 97.81 69 LEU B O 1
ATOM 2237 N N . ALA B 1 70 ? 11.531 -1.821 7.738 1 98.44 70 ALA B N 1
ATOM 2238 C CA . ALA B 1 70 ? 12.773 -1.103 8 1 98.44 70 ALA B CA 1
ATOM 2239 C C . ALA B 1 70 ? 12.633 0.382 7.68 1 98.44 70 ALA B C 1
ATOM 2241 O O . ALA B 1 70 ? 13.055 1.237 8.461 1 98.44 70 ALA B O 1
ATOM 2242 N N . GLY B 1 71 ? 12.039 0.676 6.543 1 98.56 71 GLY B N 1
ATOM 2243 C CA . GLY B 1 71 ? 11.828 2.059 6.148 1 98.56 71 GLY B CA 1
ATOM 2244 C C . GLY B 1 71 ? 10.969 2.834 7.133 1 98.56 71 GLY B C 1
ATOM 2245 O O . GLY B 1 71 ? 11.328 3.945 7.531 1 98.56 71 GLY B O 1
ATOM 2246 N N . PHE B 1 72 ? 9.906 2.238 7.555 1 98.19 72 PHE B N 1
ATOM 2247 C CA . PHE B 1 72 ? 9 2.908 8.477 1 98.19 72 PHE B CA 1
ATOM 2248 C C . PHE B 1 72 ? 9.664 3.145 9.82 1 98.19 72 PHE B C 1
ATOM 2250 O O . PHE B 1 72 ? 9.508 4.207 10.422 1 98.19 72 PHE B O 1
ATOM 2257 N N . LEU B 1 73 ? 10.422 2.215 10.281 1 97.44 73 LEU B N 1
ATOM 2258 C CA . LEU B 1 73 ? 11.023 2.295 11.609 1 97.44 73 LEU B CA 1
ATOM 2259 C C . LEU B 1 73 ? 12.078 3.393 11.664 1 97.44 73 LEU B C 1
ATOM 2261 O O . LEU B 1 73 ? 12.297 4 12.711 1 97.44 73 LEU B O 1
ATOM 2265 N N . VAL B 1 74 ? 12.648 3.695 10.539 1 97.38 74 VAL B N 1
ATOM 2266 C CA . VAL B 1 74 ? 13.773 4.625 10.602 1 97.38 74 VAL B CA 1
ATOM 2267 C C . VAL B 1 74 ? 13.352 5.98 10.031 1 97.38 74 VAL B C 1
ATOM 2269 O O . VAL B 1 74 ? 14.07 6.973 10.18 1 97.38 74 VAL B O 1
ATOM 2272 N N . MET B 1 75 ? 12.258 6.094 9.445 1 96.94 75 MET B N 1
ATOM 2273 C CA . MET B 1 75 ? 11.875 7.305 8.727 1 96.94 75 MET B CA 1
ATOM 2274 C C . MET B 1 75 ? 11.844 8.508 9.664 1 96.94 75 MET B C 1
ATOM 2276 O O . MET B 1 75 ? 12.25 9.609 9.281 1 96.94 75 MET B O 1
ATOM 2280 N N . GLY B 1 76 ? 11.391 8.344 10.883 1 93.25 76 GLY B N 1
ATOM 2281 C CA . GLY B 1 76 ? 11.352 9.438 11.836 1 93.25 76 GLY B CA 1
ATOM 2282 C C . GLY B 1 76 ? 12.719 10.016 12.141 1 93.25 76 GLY B C 1
ATOM 2283 O O . GLY B 1 76 ? 12.914 11.227 12.086 1 93.25 76 GLY B O 1
ATOM 2284 N N . GLU B 1 77 ? 13.602 9.141 12.43 1 94.38 77 GLU B N 1
ATOM 2285 C CA . GLU B 1 77 ? 14.969 9.57 12.727 1 94.38 77 GLU B CA 1
ATOM 2286 C C . GLU B 1 77 ? 15.633 10.188 11.5 1 94.38 77 GLU B C 1
ATOM 2288 O O . GLU B 1 77 ? 16.359 11.18 11.617 1 94.38 77 GLU B O 1
ATOM 2293 N N . LEU B 1 78 ? 15.414 9.719 10.383 1 95.56 78 LEU B N 1
ATOM 2294 C CA . LEU B 1 78 ? 15.992 10.234 9.148 1 95.56 78 LEU B CA 1
ATOM 2295 C C . LEU B 1 78 ? 15.5 11.656 8.875 1 95.56 78 LEU B C 1
ATOM 2297 O O . LEU B 1 78 ? 16.281 12.531 8.523 1 95.56 78 LEU B O 1
ATOM 2301 N N . MET B 1 79 ? 14.211 11.828 9.109 1 92.44 79 MET B N 1
ATOM 2302 C CA . MET B 1 79 ? 13.648 13.148 8.875 1 92.44 79 MET B CA 1
ATOM 2303 C C . MET B 1 79 ? 14.203 14.164 9.867 1 92.44 79 MET B C 1
ATOM 2305 O O . MET B 1 79 ? 14.414 15.328 9.523 1 92.44 79 MET B O 1
ATOM 2309 N N . SER B 1 80 ? 14.367 13.727 11.062 1 91.56 80 SER B N 1
ATOM 2310 C CA . SER B 1 80 ? 14.883 14.617 12.102 1 91.56 80 SER B CA 1
ATOM 2311 C C . SER B 1 80 ? 16.344 14.984 11.836 1 91.56 80 SER B C 1
ATOM 2313 O O . SER B 1 80 ? 16.75 16.125 12.086 1 91.56 80 SER B O 1
ATOM 2315 N N . ARG B 1 81 ? 17.047 14.133 11.25 1 93.19 81 ARG B N 1
ATOM 2316 C CA . ARG B 1 81 ? 18.484 14.336 11.07 1 93.19 81 ARG B CA 1
ATOM 2317 C C . ARG B 1 81 ? 18.781 15.047 9.75 1 93.19 81 ARG B C 1
ATOM 2319 O O . ARG B 1 81 ? 19.656 15.906 9.688 1 93.19 81 ARG B O 1
ATOM 2326 N N . PHE B 1 82 ? 18.047 14.68 8.688 1 94.44 82 PHE B N 1
ATOM 2327 C CA . PHE B 1 82 ? 18.469 15.125 7.359 1 94.44 82 PHE B CA 1
ATOM 2328 C C . PHE B 1 82 ? 17.422 16.047 6.75 1 94.44 82 PHE B C 1
ATOM 2330 O O . PHE B 1 82 ? 17.688 16.719 5.75 1 94.44 82 PHE B O 1
ATOM 2337 N N . GLY B 1 83 ? 16.25 16.094 7.352 1 92.19 83 GLY B N 1
ATOM 2338 C CA . GLY B 1 83 ? 15.188 16.906 6.805 1 92.19 83 GLY B CA 1
ATOM 2339 C C . GLY B 1 83 ? 14.211 16.141 5.945 1 92.19 83 GLY B C 1
ATOM 2340 O O . GLY B 1 83 ? 14.523 15.039 5.469 1 92.19 83 GLY B O 1
ATOM 2341 N N . ARG B 1 84 ? 13.047 16.656 5.684 1 93.5 84 ARG B N 1
ATOM 2342 C CA . ARG B 1 84 ? 11.984 15.969 4.969 1 93.5 84 ARG B CA 1
ATOM 2343 C C . ARG B 1 84 ? 12.281 15.891 3.477 1 93.5 84 ARG B C 1
ATOM 2345 O O . ARG B 1 84 ? 12.141 14.828 2.863 1 93.5 84 ARG B O 1
ATOM 2352 N N . LYS B 1 85 ? 12.711 17.031 2.961 1 94.94 85 LYS B N 1
ATOM 2353 C CA . LYS B 1 85 ? 12.945 17.062 1.521 1 94.94 85 LYS B CA 1
ATOM 2354 C C . LYS B 1 85 ? 14.086 16.141 1.124 1 94.94 85 LYS B C 1
ATOM 2356 O O . LYS B 1 85 ? 13.977 15.406 0.136 1 94.94 85 LYS B O 1
ATOM 2361 N N . GLU B 1 86 ? 15.125 16.078 1.871 1 96.62 86 GLU B N 1
ATOM 2362 C CA . GLU B 1 86 ? 16.281 15.258 1.573 1 96.62 86 GLU B CA 1
ATOM 2363 C C . GLU B 1 86 ? 15.93 13.773 1.576 1 96.62 86 GLU B C 1
ATOM 2365 O O . GLU B 1 86 ? 16.406 13.016 0.733 1 96.62 86 GLU B O 1
ATOM 2370 N N . ILE B 1 87 ? 15.086 13.406 2.473 1 97.44 87 ILE B N 1
ATOM 2371 C CA . ILE B 1 87 ? 14.719 12 2.584 1 97.44 87 ILE B CA 1
ATOM 2372 C C . ILE B 1 87 ? 13.688 11.656 1.512 1 97.44 87 ILE B C 1
ATOM 2374 O O . ILE B 1 87 ? 13.797 10.625 0.842 1 97.44 87 ILE B O 1
ATOM 2378 N N . ALA B 1 88 ? 12.734 12.602 1.305 1 97.19 88 ALA B N 1
ATOM 2379 C CA . ALA B 1 88 ? 11.617 12.359 0.396 1 97.19 88 ALA B CA 1
ATOM 2380 C C . ALA B 1 88 ? 12.094 12.312 -1.055 1 97.19 88 ALA B C 1
ATOM 2382 O O . ALA B 1 88 ? 11.516 11.594 -1.879 1 97.19 88 ALA B O 1
ATOM 2383 N N . ILE B 1 89 ? 13.117 13.094 -1.319 1 97.62 89 ILE B N 1
ATOM 2384 C CA . ILE B 1 89 ? 13.5 13.25 -2.719 1 97.62 89 ILE B CA 1
ATOM 2385 C C . ILE B 1 89 ? 14.859 12.602 -2.957 1 97.62 89 ILE B C 1
ATOM 2387 O O . ILE B 1 89 ? 14.953 11.602 -3.678 1 97.62 89 ILE B O 1
ATOM 2391 N N . VAL B 1 90 ? 15.828 12.984 -2.254 1 98.12 90 VAL B N 1
ATOM 2392 C CA . VAL B 1 90 ? 17.188 12.57 -2.58 1 98.12 90 VAL B CA 1
ATOM 2393 C C . VAL B 1 90 ? 17.406 11.117 -2.172 1 98.12 90 VAL B C 1
ATOM 2395 O O . VAL B 1 90 ? 17.766 10.281 -3.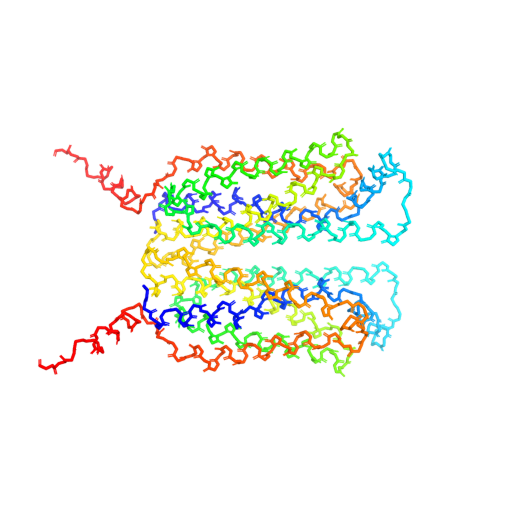002 1 98.12 90 VAL B O 1
ATOM 2398 N N . LEU B 1 91 ? 17.172 10.844 -0.95 1 98.69 91 LEU B N 1
ATOM 2399 C CA . LEU B 1 91 ? 17.422 9.484 -0.488 1 98.69 91 LEU B CA 1
ATOM 2400 C C . LEU B 1 91 ? 16.484 8.5 -1.176 1 98.69 91 LEU B C 1
ATOM 2402 O O . LEU B 1 91 ? 16.906 7.449 -1.649 1 98.69 91 LEU B O 1
ATOM 2406 N N . ARG B 1 92 ? 15.211 8.852 -1.184 1 98.69 92 ARG B N 1
ATOM 2407 C CA . ARG B 1 92 ? 14.211 7.949 -1.75 1 98.69 92 ARG B CA 1
ATOM 2408 C C . ARG B 1 92 ? 14.508 7.656 -3.217 1 98.69 92 ARG B C 1
ATOM 2410 O O . ARG B 1 92 ? 14.469 6.5 -3.646 1 98.69 92 ARG B O 1
ATOM 2417 N N . CYS B 1 93 ? 14.836 8.664 -3.99 1 98.88 93 CYS B N 1
ATOM 2418 C CA . CYS B 1 93 ? 15.133 8.477 -5.406 1 98.88 93 CYS B CA 1
ATOM 2419 C C . CYS B 1 93 ? 16.438 7.695 -5.59 1 98.88 93 CYS B C 1
ATOM 2421 O O . CYS B 1 93 ? 16.531 6.852 -6.48 1 98.88 93 CYS B O 1
ATOM 2423 N N . SER B 1 94 ? 17.391 8.008 -4.762 1 98.88 94 SER B N 1
ATOM 2424 C CA . SER B 1 94 ? 18.656 7.266 -4.848 1 98.88 94 SER B CA 1
ATOM 2425 C C . SER B 1 94 ? 18.438 5.781 -4.582 1 98.88 94 SER B C 1
ATOM 2427 O O . SER B 1 94 ? 19 4.93 -5.266 1 98.88 94 SER B O 1
ATOM 2429 N N . LEU B 1 95 ? 17.672 5.477 -3.611 1 98.94 95 LEU B N 1
ATOM 2430 C CA . LEU B 1 95 ? 17.344 4.09 -3.299 1 98.94 95 LEU B CA 1
ATOM 2431 C C . LEU B 1 95 ? 16.516 3.455 -4.41 1 98.94 95 LEU B C 1
ATOM 2433 O O . LEU B 1 95 ? 16.656 2.26 -4.688 1 98.94 95 LEU B O 1
ATOM 2437 N N . GLY B 1 96 ? 15.625 4.289 -5.023 1 98.88 96 GLY B N 1
ATOM 2438 C CA . GLY B 1 96 ? 14.883 3.801 -6.176 1 98.88 96 GLY B CA 1
ATOM 2439 C C . GLY B 1 96 ? 15.781 3.412 -7.34 1 98.88 96 GLY B C 1
ATOM 2440 O O . GLY B 1 96 ? 15.57 2.371 -7.965 1 98.88 96 GLY B O 1
ATOM 2441 N N . ILE B 1 97 ? 16.766 4.23 -7.586 1 98.88 97 ILE B N 1
ATOM 2442 C CA . ILE B 1 97 ? 17.734 3.955 -8.641 1 98.88 97 ILE B CA 1
ATOM 2443 C C . ILE B 1 97 ? 18.531 2.701 -8.297 1 98.88 97 ILE B C 1
ATOM 2445 O O . ILE B 1 97 ? 18.734 1.834 -9.148 1 98.88 97 ILE B O 1
ATOM 2449 N N . ALA B 1 98 ? 18.922 2.615 -7.074 1 98.94 98 ALA B N 1
ATOM 2450 C CA . ALA B 1 98 ? 19.672 1.45 -6.617 1 98.94 98 ALA B CA 1
ATOM 2451 C C . ALA B 1 98 ? 18.844 0.178 -6.734 1 98.94 98 ALA B C 1
ATOM 2453 O O . ALA B 1 98 ? 19.344 -0.87 -7.141 1 98.94 98 ALA B O 1
ATOM 2454 N N . SER B 1 99 ? 17.609 0.218 -6.305 1 98.88 99 SER B N 1
ATOM 2455 C CA . SER B 1 99 ? 16.703 -0.919 -6.402 1 98.88 99 SER B CA 1
ATOM 2456 C C . SER B 1 99 ? 16.531 -1.375 -7.848 1 98.88 99 SER B C 1
ATOM 2458 O O . SER B 1 99 ? 16.672 -2.562 -8.148 1 98.88 99 SER B O 1
ATOM 2460 N N . SER B 1 100 ? 16.25 -0.429 -8.695 1 98.75 100 SER B N 1
ATOM 2461 C CA . SER B 1 100 ? 16.109 -0.722 -10.117 1 98.75 100 SER B CA 1
ATOM 2462 C C . SER B 1 100 ? 17.406 -1.302 -10.688 1 98.75 100 SER B C 1
ATOM 2464 O O . SER B 1 100 ? 17.375 -2.273 -11.445 1 98.75 100 SER B O 1
ATOM 2466 N N . GLY B 1 101 ? 18.516 -0.712 -10.328 1 98.75 101 GLY B N 1
ATOM 2467 C CA . GLY B 1 101 ? 19.797 -1.197 -10.781 1 98.75 101 GLY B CA 1
ATOM 2468 C C . GLY B 1 101 ? 20.094 -2.625 -10.359 1 98.75 101 GLY B C 1
ATOM 2469 O O . GLY B 1 101 ? 20.609 -3.422 -11.141 1 98.75 101 GLY B O 1
ATOM 2470 N N . ALA B 1 102 ? 19.75 -2.934 -9.172 1 98.81 102 ALA B N 1
ATOM 2471 C CA . ALA B 1 102 ? 19.953 -4.293 -8.672 1 98.81 102 ALA B CA 1
ATOM 2472 C C . ALA B 1 102 ? 19.109 -5.293 -9.453 1 98.81 102 ALA B C 1
ATOM 2474 O O . ALA B 1 102 ? 19.594 -6.375 -9.805 1 98.81 102 ALA B O 1
ATOM 2475 N N . MET B 1 103 ? 17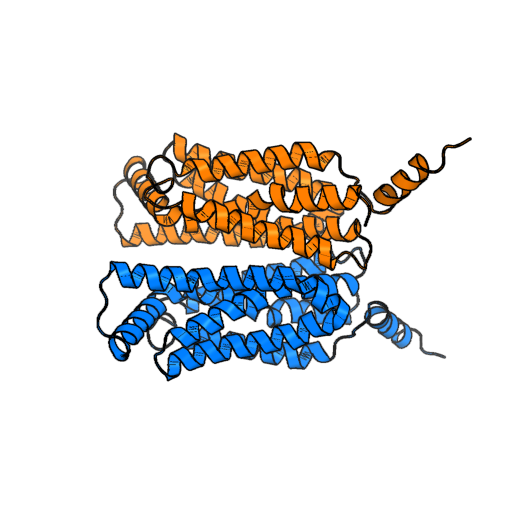.922 -4.945 -9.766 1 98.06 103 MET B N 1
ATOM 2476 C CA . MET B 1 103 ? 17.047 -5.84 -10.516 1 98.06 103 MET B CA 1
ATOM 2477 C C . MET B 1 103 ? 17.531 -6.008 -11.945 1 98.06 103 MET B C 1
ATOM 2479 O O . MET B 1 103 ? 17.453 -7.102 -12.516 1 98.06 103 MET B O 1
ATOM 2483 N N . LEU B 1 104 ? 18.047 -4.93 -12.508 1 97.81 104 LEU B N 1
ATOM 2484 C CA . LEU B 1 104 ? 18.609 -5.016 -13.852 1 97.81 104 LEU B CA 1
ATOM 2485 C C . LEU B 1 104 ? 19.875 -5.879 -13.852 1 97.81 104 LEU B C 1
ATOM 2487 O O . LEU B 1 104 ? 20.109 -6.621 -14.797 1 97.81 104 LEU B O 1
ATOM 2491 N N . LEU B 1 105 ? 20.609 -5.73 -12.805 1 98.38 105 LEU B N 1
ATOM 2492 C CA . LEU B 1 105 ? 21.797 -6.574 -12.672 1 98.38 105 LEU B CA 1
ATOM 2493 C C . LEU B 1 105 ? 21.406 -8.047 -12.602 1 98.38 105 LEU B C 1
ATOM 2495 O O . LEU B 1 105 ? 22.125 -8.906 -13.102 1 98.38 105 LEU B O 1
ATOM 2499 N N . SER B 1 106 ? 20.297 -8.312 -11.922 1 97.94 106 SER B N 1
ATOM 2500 C CA . SER B 1 106 ? 19.781 -9.68 -11.883 1 97.94 106 SER B CA 1
ATOM 2501 C C . SER B 1 106 ? 19.5 -10.203 -13.281 1 97.94 106 SER B C 1
ATOM 2503 O O . SER B 1 106 ? 19.828 -11.344 -13.602 1 97.94 106 SER B O 1
ATOM 2505 N N . TYR B 1 107 ? 18.922 -9.359 -14.055 1 95.94 107 TYR B N 1
ATOM 2506 C CA . TYR B 1 107 ? 18.609 -9.711 -15.43 1 95.94 107 TYR B CA 1
ATOM 2507 C C . TYR B 1 107 ? 19.891 -10 -16.219 1 95.94 107 TYR B C 1
ATOM 2509 O O . TYR B 1 107 ? 19.953 -10.984 -16.953 1 95.94 107 TYR B O 1
ATOM 2517 N N . LEU B 1 108 ? 20.922 -9.242 -16.078 1 96.25 108 LEU B N 1
ATOM 2518 C CA . LEU B 1 108 ? 22.156 -9.32 -16.859 1 96.25 108 LEU B CA 1
ATOM 2519 C C . LEU B 1 108 ? 23 -10.508 -16.422 1 96.25 108 LEU B C 1
ATOM 2521 O O . LEU B 1 108 ? 23.734 -11.086 -17.219 1 96.25 108 LEU B O 1
ATOM 2525 N N . THR B 1 109 ? 22.906 -10.914 -15.148 1 96.94 109 THR B N 1
ATOM 2526 C CA . THR B 1 109 ? 23.812 -11.922 -14.625 1 96.94 109 THR B CA 1
ATOM 2527 C C . THR B 1 109 ? 23.094 -13.234 -14.367 1 96.94 109 THR B C 1
ATOM 2529 O O . THR B 1 109 ? 23.703 -14.234 -13.992 1 96.94 109 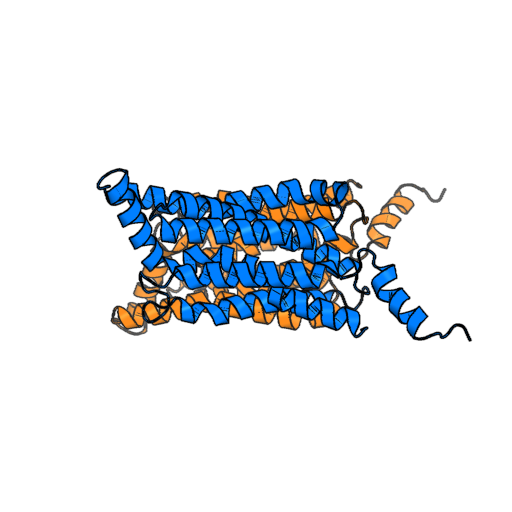THR B O 1
ATOM 2532 N N . SER B 1 110 ? 21.797 -13.227 -14.477 1 95.5 110 SER B N 1
ATOM 2533 C CA . SER B 1 110 ? 20.969 -14.391 -14.188 1 95.5 110 SER B CA 1
ATOM 2534 C C . SER B 1 110 ? 21.172 -14.859 -12.75 1 95.5 110 SER B C 1
ATOM 2536 O O . SER B 1 110 ? 21.359 -16.047 -12.5 1 95.5 110 SER B O 1
ATOM 2538 N N . ARG B 1 111 ? 21.25 -13.875 -11.859 1 97.75 111 ARG B N 1
ATOM 2539 C CA . ARG B 1 111 ? 21.344 -14.164 -10.43 1 97.75 111 ARG B CA 1
ATOM 2540 C C . ARG B 1 111 ? 20.141 -13.586 -9.672 1 97.75 111 ARG B C 1
ATOM 2542 O O . ARG B 1 111 ? 20 -12.367 -9.57 1 97.75 111 ARG B O 1
ATOM 2549 N N . PHE B 1 112 ? 19.406 -14.477 -9.086 1 97.88 112 PHE B N 1
ATOM 2550 C CA . PHE B 1 112 ? 18.172 -14.047 -8.445 1 97.88 112 PHE B CA 1
ATOM 2551 C C . PHE B 1 112 ? 18.469 -13.242 -7.188 1 97.88 112 PHE B C 1
ATOM 2553 O O . PHE B 1 112 ? 17.609 -12.477 -6.715 1 97.88 112 PHE B O 1
ATOM 2560 N N . GLU B 1 113 ? 19.656 -13.336 -6.613 1 98.44 113 GLU B N 1
ATOM 2561 C CA . GLU B 1 113 ? 20.047 -12.633 -5.395 1 98.44 113 GLU B CA 1
ATOM 2562 C C . GLU B 1 113 ? 19.969 -11.117 -5.582 1 98.44 113 GLU B C 1
ATOM 2564 O O . GLU B 1 113 ? 19.594 -10.391 -4.664 1 98.44 113 GLU B O 1
ATOM 2569 N N . PHE B 1 114 ? 20.328 -10.703 -6.746 1 98.69 114 PHE B N 1
ATOM 2570 C CA . PHE B 1 114 ? 20.266 -9.273 -7.027 1 98.69 114 PHE B CA 1
ATOM 2571 C C . PHE B 1 114 ? 18.828 -8.781 -7.078 1 98.69 114 PHE B C 1
ATOM 2573 O O . PHE B 1 114 ? 18.547 -7.652 -6.676 1 98.69 114 PHE B O 1
ATOM 2580 N N . PHE B 1 115 ? 17.953 -9.578 -7.566 1 98.38 115 PHE B N 1
ATOM 2581 C CA . PHE B 1 115 ? 16.547 -9.203 -7.551 1 98.38 115 PHE B CA 1
ATOM 2582 C C . PHE B 1 115 ? 16.031 -9.062 -6.121 1 98.38 115 PHE B C 1
ATOM 2584 O O . PHE B 1 115 ? 15.297 -8.125 -5.809 1 98.38 115 PHE B O 1
ATOM 2591 N N . VAL B 1 116 ? 16.484 -9.977 -5.305 1 98.56 116 VAL B N 1
ATOM 2592 C CA . VAL B 1 116 ? 16.062 -9.992 -3.91 1 98.56 116 VAL B CA 1
ATOM 2593 C C . VAL B 1 116 ? 16.531 -8.719 -3.215 1 98.56 116 VAL B C 1
ATOM 2595 O O . VAL B 1 116 ? 15.781 -8.102 -2.449 1 98.56 116 VAL B O 1
ATOM 2598 N N . ILE B 1 117 ? 17.703 -8.297 -3.48 1 98.75 117 ILE B N 1
ATOM 2599 C CA . ILE B 1 117 ? 18.219 -7.055 -2.926 1 98.75 117 ILE B CA 1
ATOM 2600 C C . ILE B 1 117 ? 17.391 -5.875 -3.418 1 98.75 117 ILE B C 1
ATOM 2602 O O . ILE B 1 117 ? 17.016 -5 -2.633 1 98.75 117 ILE B O 1
ATOM 2606 N N . GLY B 1 118 ? 17.125 -5.867 -4.707 1 98.69 118 GLY B N 1
ATOM 2607 C CA . GLY B 1 118 ? 16.281 -4.82 -5.266 1 98.69 118 GLY B CA 1
ATOM 2608 C C . GLY B 1 118 ? 14.883 -4.809 -4.684 1 98.69 118 GLY B C 1
ATOM 2609 O O . GLY B 1 118 ? 14.312 -3.742 -4.445 1 98.69 118 GLY B O 1
ATOM 2610 N N . HIS B 1 119 ? 14.453 -6 -4.457 1 98.44 119 HIS B N 1
ATOM 2611 C CA . HIS B 1 119 ? 13.109 -6.152 -3.896 1 98.44 119 HIS B CA 1
ATOM 2612 C C . HIS B 1 119 ? 13.055 -5.641 -2.463 1 98.44 119 HIS B C 1
ATOM 2614 O O . HIS B 1 119 ? 12.086 -4.984 -2.072 1 98.44 119 HIS B O 1
ATOM 2620 N N . PHE B 1 120 ? 14.062 -5.875 -1.694 1 98.62 120 PHE B N 1
ATOM 2621 C CA . PHE B 1 120 ? 14.172 -5.324 -0.349 1 98.62 120 PHE B CA 1
ATOM 2622 C C . PHE B 1 120 ? 14.219 -3.801 -0.387 1 98.62 120 PHE B C 1
ATOM 2624 O O . PHE B 1 120 ? 13.492 -3.135 0.355 1 98.62 120 PHE B O 1
ATOM 2631 N N . LEU B 1 121 ? 14.992 -3.273 -1.226 1 98.88 121 LEU B N 1
ATOM 2632 C CA . LEU B 1 121 ? 15.133 -1.827 -1.352 1 98.88 121 LEU B CA 1
ATOM 2633 C C . LEU B 1 121 ? 13.82 -1.193 -1.806 1 98.88 121 LEU B C 1
ATOM 2635 O O . LEU B 1 121 ? 13.5 -0.069 -1.412 1 98.88 121 LEU B O 1
ATOM 2639 N N . SER B 1 122 ? 13.094 -1.909 -2.646 1 98.69 122 SER B N 1
ATOM 2640 C CA . SER B 1 122 ? 11.812 -1.386 -3.104 1 98.69 122 SER B CA 1
ATOM 2641 C C . SER B 1 122 ? 10.859 -1.161 -1.935 1 98.69 122 SER B C 1
ATOM 2643 O O . SER B 1 122 ? 10.055 -0.223 -1.949 1 98.69 122 SER B O 1
ATOM 2645 N N . GLY B 1 123 ? 10.953 -2.002 -0.915 1 98.38 123 GLY B N 1
ATOM 2646 C CA . GLY B 1 123 ? 10.172 -1.797 0.296 1 98.38 123 GLY B CA 1
ATOM 2647 C C . GLY B 1 123 ? 10.555 -0.535 1.045 1 98.38 123 GLY B C 1
ATOM 2648 O O . GLY B 1 123 ? 9.688 0.235 1.46 1 98.38 123 GLY B O 1
ATOM 2649 N N . VAL B 1 124 ? 11.797 -0.298 1.163 1 98.75 124 VAL B N 1
ATOM 2650 C CA . VAL B 1 124 ? 12.266 0.903 1.844 1 98.75 124 VAL B CA 1
ATOM 2651 C C . VAL B 1 124 ? 11.797 2.145 1.09 1 98.75 124 VAL B C 1
ATOM 2653 O O . VAL B 1 124 ? 11.32 3.107 1.699 1 98.75 124 VAL B O 1
ATOM 2656 N N . VAL B 1 125 ? 11.953 2.053 -0.219 1 98.75 125 VAL B N 1
ATOM 2657 C CA . VAL B 1 125 ? 11.531 3.154 -1.079 1 98.75 125 VAL B CA 1
ATOM 2658 C C . VAL B 1 125 ? 10.047 3.426 -0.886 1 98.75 125 VAL B C 1
ATOM 2660 O O . VAL B 1 125 ? 9.625 4.578 -0.766 1 98.75 125 VAL B O 1
ATOM 2663 N N . ALA B 1 126 ? 9.273 2.387 -0.844 1 98 126 ALA B N 1
ATOM 2664 C CA . ALA B 1 126 ? 7.824 2.512 -0.671 1 98 126 ALA B CA 1
ATOM 2665 C C . ALA B 1 126 ? 7.484 3.113 0.69 1 98 126 ALA B C 1
ATOM 2667 O O . ALA B 1 126 ? 6.57 3.932 0.804 1 98 126 ALA B O 1
ATOM 2668 N N . ALA B 1 127 ? 8.219 2.725 1.669 1 98.25 127 ALA B N 1
ATOM 2669 C CA . ALA B 1 127 ? 8 3.264 3.01 1 98.25 127 ALA B CA 1
ATOM 2670 C C . ALA B 1 127 ? 8.273 4.766 3.049 1 98.25 127 ALA B C 1
ATOM 2672 O O . ALA B 1 127 ? 7.504 5.527 3.635 1 98.25 127 ALA B O 1
ATOM 2673 N N . LEU B 1 128 ? 9.281 5.18 2.41 1 98.31 128 LEU B N 1
ATOM 2674 C CA . LEU B 1 128 ? 9.711 6.57 2.469 1 98.31 128 LEU B CA 1
ATOM 2675 C C . LEU B 1 128 ? 8.781 7.461 1.646 1 98.31 128 LEU B C 1
ATOM 2677 O O . LEU B 1 128 ? 8.898 8.688 1.678 1 98.31 128 LEU B O 1
ATOM 2681 N N . LYS B 1 129 ? 7.84 6.895 0.989 1 97.88 129 LYS B N 1
ATOM 2682 C CA . LYS B 1 129 ? 6.789 7.68 0.347 1 97.88 129 LYS B CA 1
ATOM 2683 C C . LYS B 1 129 ? 5.992 8.477 1.375 1 97.88 129 LYS B C 1
ATOM 2685 O O . LYS B 1 129 ? 5.527 9.578 1.086 1 97.88 129 LYS B O 1
ATOM 2690 N N . VAL B 1 130 ? 5.895 7.941 2.551 1 97 130 VAL B N 1
ATOM 2691 C CA . VAL B 1 130 ? 5.18 8.625 3.621 1 97 130 VAL B CA 1
ATOM 2692 C C . VAL B 1 130 ? 5.867 9.953 3.934 1 97 130 VAL B C 1
ATOM 2694 O O . VAL B 1 130 ? 5.203 10.961 4.203 1 97 130 VAL B O 1
ATOM 2697 N N . VAL B 1 131 ? 7.152 9.969 3.852 1 96.5 131 VAL B N 1
ATOM 2698 C CA . VAL B 1 131 ? 7.895 11.203 4.102 1 96.5 131 VAL B CA 1
ATOM 2699 C C . VAL B 1 131 ? 7.594 12.227 3.008 1 96.5 131 VAL B C 1
ATOM 2701 O O . VAL B 1 131 ? 7.492 13.422 3.277 1 96.5 131 VAL B O 1
ATOM 2704 N N . LEU B 1 132 ? 7.457 11.734 1.814 1 96.69 132 LEU B N 1
ATOM 2705 C CA . LEU B 1 132 ? 7.074 12.609 0.714 1 96.69 132 LEU B CA 1
ATOM 2706 C C . LEU B 1 132 ? 5.711 13.242 0.969 1 96.69 132 LEU B C 1
ATOM 2708 O O . LEU B 1 132 ? 5.512 14.43 0.702 1 96.69 132 LEU B O 1
ATOM 2712 N N . LEU B 1 133 ? 4.84 12.477 1.513 1 94.94 133 LEU B N 1
ATOM 2713 C CA . LEU B 1 133 ? 3.5 12.984 1.799 1 94.94 133 LEU B CA 1
ATOM 2714 C C . LEU B 1 133 ? 3.539 14.023 2.914 1 94.94 133 LEU B C 1
ATOM 2716 O O . LEU B 1 133 ? 2.824 15.023 2.861 1 94.94 133 LEU B O 1
ATOM 2720 N N . ILE B 1 134 ? 4.324 13.742 3.893 1 92.62 134 ILE B N 1
ATOM 2721 C CA . ILE B 1 134 ? 4.496 14.703 4.973 1 92.62 134 ILE B CA 1
ATOM 2722 C C . ILE B 1 134 ? 5.086 16 4.414 1 92.62 134 ILE B C 1
ATOM 2724 O O . ILE B 1 134 ? 4.609 17.094 4.727 1 92.62 134 ILE B O 1
ATOM 2728 N N . TYR B 1 135 ? 6.066 15.875 3.574 1 93.38 135 TYR B N 1
ATOM 2729 C CA . TYR B 1 135 ? 6.719 17.016 2.941 1 93.38 135 TYR B CA 1
ATOM 2730 C C . TYR B 1 135 ? 5.719 17.828 2.127 1 93.38 135 TYR B C 1
ATOM 2732 O O . TYR B 1 135 ? 5.645 19.062 2.27 1 93.38 135 TYR B O 1
ATOM 2740 N N . LEU B 1 136 ? 5.004 17.188 1.379 1 92.25 136 LEU B N 1
ATOM 2741 C CA . LEU B 1 136 ? 4.023 17.844 0.522 1 92.25 136 LEU B CA 1
ATOM 2742 C C . LEU B 1 136 ? 2.936 18.5 1.356 1 92.25 136 LEU B C 1
ATOM 2744 O O . LEU B 1 136 ? 2.473 19.594 1.021 1 92.25 136 LEU B O 1
ATOM 2748 N N . ALA B 1 137 ? 2.562 17.844 2.396 1 89.31 137 ALA B N 1
ATOM 2749 C CA . ALA B 1 137 ? 1.559 18.406 3.297 1 89.31 137 ALA B CA 1
ATOM 2750 C C . ALA B 1 137 ? 2.066 19.688 3.955 1 89.31 137 ALA B C 1
ATOM 2752 O O . ALA B 1 137 ? 1.3 20.625 4.172 1 89.31 137 ALA B O 1
ATOM 2753 N N . GLU B 1 138 ? 3.307 19.703 4.289 1 86.25 138 GLU B N 1
ATOM 2754 C CA . GLU B 1 138 ? 3.906 20.875 4.922 1 86.25 138 GLU B CA 1
ATOM 2755 C C . GLU B 1 138 ? 4.039 22.031 3.934 1 86.25 138 GLU B C 1
ATOM 2757 O O . GLU B 1 138 ? 4.113 23.188 4.332 1 86.25 138 GLU B O 1
ATOM 2762 N N . CYS B 1 139 ? 4.078 21.672 2.717 1 88.06 139 CYS B N 1
ATOM 2763 C CA . CYS B 1 139 ? 4.188 22.688 1.679 1 88.06 139 CYS B CA 1
ATOM 2764 C C . CYS B 1 139 ? 2.809 23.172 1.241 1 88.06 139 CYS B C 1
ATOM 2766 O O . CYS B 1 139 ? 2.697 24.125 0.469 1 88.06 139 CYS B O 1
ATOM 2768 N N . SER B 1 140 ? 1.802 22.516 1.72 1 88.38 140 SER B N 1
ATOM 2769 C CA . SER B 1 140 ? 0.442 22.797 1.273 1 88.38 140 SER B CA 1
ATOM 2770 C C . SER B 1 140 ? -0.347 23.547 2.348 1 88.38 140 SER B C 1
ATOM 2772 O O . SER B 1 140 ? -0.22 23.25 3.537 1 88.38 140 SER B O 1
ATOM 2774 N N . PRO B 1 141 ? -1.147 24.578 1.853 1 87.38 141 PRO B N 1
ATOM 2775 C CA . PRO B 1 141 ? -2.129 25.094 2.803 1 87.38 141 PRO B CA 1
ATOM 2776 C C . PRO B 1 141 ? -3.047 24.016 3.367 1 87.38 141 PRO B C 1
ATOM 2778 O O . PRO B 1 141 ? -3.27 23 2.719 1 87.38 141 PRO B O 1
ATOM 2781 N N . ASP B 1 142 ? -3.588 24.219 4.52 1 83.56 142 ASP B N 1
ATOM 2782 C CA . ASP B 1 142 ? -4.391 23.234 5.242 1 83.56 142 ASP B CA 1
ATOM 2783 C C . ASP B 1 142 ? -5.562 22.75 4.391 1 83.56 142 ASP B C 1
ATOM 2785 O O . ASP B 1 142 ? -5.879 21.562 4.379 1 83.56 142 ASP B O 1
ATOM 2789 N N . ASP B 1 143 ? -6.152 23.594 3.639 1 87.94 143 ASP B N 1
ATOM 2790 C CA . ASP B 1 143 ? -7.367 23.266 2.902 1 87.94 143 ASP B CA 1
ATOM 2791 C C . ASP B 1 143 ? -7.035 22.547 1.595 1 87.94 143 ASP B C 1
ATOM 2793 O O . ASP B 1 143 ? -7.93 22.062 0.899 1 87.94 143 ASP B O 1
ATOM 2797 N N . LYS B 1 144 ? -5.742 22.391 1.271 1 91.06 144 LYS B N 1
ATOM 2798 C CA . LYS B 1 144 ? -5.344 21.766 0.019 1 91.06 144 LYS B CA 1
ATOM 2799 C C . LYS B 1 144 ? -4.625 20.438 0.277 1 91.06 144 LYS B C 1
ATOM 2801 O O . LYS B 1 144 ? -4.266 19.734 -0.663 1 91.06 144 LYS B O 1
ATOM 2806 N N . ARG B 1 145 ? -4.5 20.094 1.491 1 88.62 145 ARG B N 1
ATOM 2807 C CA . ARG B 1 145 ? -3.803 18.859 1.839 1 88.62 145 ARG B CA 1
ATOM 2808 C C . ARG B 1 145 ? -4.535 17.641 1.281 1 88.62 145 ARG B C 1
ATOM 2810 O O . ARG B 1 145 ? -3.9 16.688 0.825 1 88.62 145 ARG B O 1
ATOM 2817 N N . GLY B 1 146 ? -5.84 17.688 1.329 1 90.75 146 GLY B N 1
ATOM 2818 C CA . GLY B 1 146 ? -6.609 16.609 0.748 1 90.75 146 GLY B CA 1
ATOM 2819 C C . GLY B 1 146 ? -6.379 16.438 -0.743 1 90.75 146 GLY B C 1
ATOM 2820 O O . GLY B 1 146 ? -6.25 15.32 -1.238 1 90.75 146 GLY B O 1
ATOM 2821 N N . PHE B 1 147 ? -6.289 17.531 -1.349 1 93.06 147 PHE B N 1
ATOM 2822 C CA . PHE B 1 147 ? -6.129 17.531 -2.799 1 93.06 147 PHE B CA 1
ATOM 2823 C C . PHE B 1 147 ? -4.75 17.016 -3.189 1 93.06 147 PHE B C 1
ATOM 2825 O O . PHE B 1 147 ? -4.625 16.188 -4.098 1 93.06 147 PHE B O 1
ATOM 2832 N N . THR B 1 148 ? -3.73 17.516 -2.584 1 94.5 148 THR B N 1
ATOM 2833 C CA . THR B 1 148 ? -2.373 17.094 -2.912 1 94.5 148 THR B CA 1
ATOM 2834 C C . THR B 1 148 ? -2.184 15.609 -2.631 1 94.5 148 THR B C 1
ATOM 2836 O O . THR B 1 148 ? -1.566 14.891 -3.424 1 94.5 148 THR B O 1
ATOM 2839 N N . SER B 1 149 ? -2.76 15.148 -1.532 1 95.81 149 SER B N 1
ATOM 2840 C CA . SER B 1 149 ? -2.684 13.734 -1.196 1 95.81 149 SER B CA 1
ATOM 2841 C C . SER B 1 149 ? -3.436 12.883 -2.215 1 95.81 149 SER B C 1
ATOM 2843 O O . SER B 1 149 ? -2.965 11.812 -2.605 1 95.81 149 SER B O 1
ATOM 2845 N N . MET B 1 150 ? -4.562 13.391 -2.615 1 96.62 150 MET B N 1
ATOM 2846 C CA . MET B 1 150 ? -5.371 12.688 -3.609 1 96.62 150 MET B CA 1
ATOM 2847 C C . MET B 1 150 ? -4.59 12.5 -4.906 1 96.62 150 MET B C 1
ATOM 2849 O O . MET B 1 150 ? -4.586 11.406 -5.473 1 96.62 150 MET B O 1
ATOM 2853 N N . ILE B 1 151 ? -3.936 13.469 -5.344 1 97 151 ILE B N 1
ATOM 2854 C CA . ILE B 1 151 ? -3.211 13.422 -6.609 1 97 151 ILE B CA 1
ATOM 2855 C C . ILE B 1 151 ? -2.059 12.43 -6.508 1 97 151 ILE B C 1
ATOM 2857 O O . ILE B 1 151 ? -1.896 11.57 -7.379 1 97 151 ILE B O 1
ATOM 2861 N N . VAL B 1 152 ? -1.321 12.555 -5.473 1 97.25 152 VAL B N 1
ATOM 2862 C CA . VAL B 1 152 ? -0.135 11.711 -5.34 1 97.25 152 VAL B CA 1
ATOM 2863 C C . VAL B 1 152 ? -0.551 10.25 -5.168 1 97.25 152 VAL B C 1
ATOM 2865 O O . VAL B 1 152 ? -0.007 9.367 -5.832 1 97.25 152 VAL B O 1
ATOM 2868 N N . ASN B 1 153 ? -1.55 9.977 -4.383 1 97.5 153 ASN B N 1
ATOM 2869 C CA . ASN B 1 153 ? -1.95 8.602 -4.137 1 97.5 153 ASN B CA 1
ATOM 2870 C C . ASN B 1 153 ? -2.697 8.008 -5.332 1 97.5 153 ASN B C 1
ATOM 2872 O O . ASN B 1 153 ? -2.51 6.84 -5.672 1 97.5 153 ASN B O 1
ATOM 2876 N N . SER B 1 154 ? -3.541 8.805 -6.004 1 97.44 154 SER B N 1
ATOM 2877 C CA . SER B 1 154 ? -4.207 8.32 -7.207 1 97.44 154 SER B CA 1
ATOM 2878 C C . SER B 1 154 ? -3.203 8.062 -8.328 1 97.44 154 SER B C 1
ATOM 2880 O O . SER B 1 154 ? -3.377 7.137 -9.125 1 97.44 154 SER B O 1
ATOM 2882 N N . GLY B 1 155 ? -2.227 8.914 -8.406 1 97.69 155 GLY B N 1
ATOM 2883 C CA . GLY B 1 155 ? -1.17 8.703 -9.383 1 97.69 1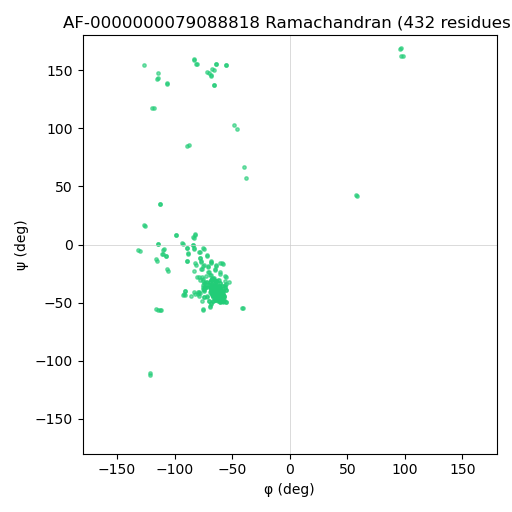55 GLY B CA 1
ATOM 2884 C C . GLY B 1 155 ? -0.509 7.344 -9.258 1 97.69 155 GLY B C 1
ATOM 2885 O O . GLY B 1 155 ? -0.209 6.699 -10.266 1 97.69 155 GLY B O 1
ATOM 2886 N N . GLY B 1 156 ? -0.314 6.906 -8.039 1 96.88 156 GLY B N 1
ATOM 2887 C CA . GLY B 1 156 ? 0.27 5.594 -7.816 1 96.88 156 GLY B CA 1
ATOM 2888 C C . GLY B 1 156 ? -0.572 4.461 -8.375 1 96.88 156 GLY B C 1
ATOM 2889 O O . GLY B 1 156 ? -0.053 3.566 -9.047 1 96.88 156 GLY B O 1
ATOM 2890 N N . VAL B 1 157 ? -1.832 4.535 -8.109 1 96.38 157 VAL B N 1
ATOM 2891 C CA . VAL B 1 157 ? -2.748 3.5 -8.57 1 96.38 157 VAL B CA 1
ATOM 2892 C C . VAL B 1 157 ? -2.82 3.52 -10.094 1 96.38 157 VAL B C 1
ATOM 2894 O O . VAL B 1 157 ? -2.748 2.471 -10.742 1 96.38 157 VAL B O 1
ATOM 2897 N N . ILE B 1 158 ? -2.869 4.668 -10.664 1 96.81 158 ILE B N 1
ATOM 2898 C CA . ILE B 1 158 ? -3.012 4.832 -12.109 1 96.81 158 ILE B CA 1
ATOM 2899 C C . ILE B 1 158 ? -1.761 4.309 -12.812 1 96.81 158 ILE B C 1
ATOM 2901 O O . ILE B 1 158 ? -1.856 3.576 -13.797 1 96.81 158 ILE B O 1
ATOM 2905 N N . VAL B 1 159 ? -0.619 4.648 -12.312 1 96.44 159 VAL B N 1
ATOM 2906 C CA . VAL B 1 159 ? 0.626 4.223 -12.945 1 96.44 159 VAL B CA 1
ATOM 2907 C C . VAL B 1 159 ? 0.742 2.703 -12.891 1 96.44 159 VAL B C 1
ATOM 2909 O O . VAL B 1 159 ? 1.12 2.068 -13.883 1 96.44 159 VAL B O 1
ATOM 2912 N N . VAL B 1 160 ? 0.4 2.113 -11.766 1 93.56 160 VAL B N 1
ATOM 2913 C CA . VAL B 1 160 ? 0.457 0.659 -11.648 1 93.56 160 VAL B CA 1
ATOM 2914 C C . VAL B 1 160 ? -0.533 0.022 -12.625 1 93.56 160 VAL B C 1
ATOM 2916 O O . VAL B 1 160 ? -0.2 -0.945 -13.312 1 93.56 160 VAL B O 1
ATOM 2919 N N . LEU B 1 161 ? -1.718 0.597 -12.727 1 90.69 161 LEU B N 1
ATOM 2920 C CA . LEU B 1 161 ? -2.744 0.057 -13.617 1 90.69 161 LEU B CA 1
ATOM 2921 C C . LEU B 1 161 ? -2.311 0.16 -15.07 1 90.69 161 LEU B C 1
ATOM 2923 O O . LEU B 1 161 ? -2.559 -0.752 -15.867 1 90.69 161 LEU B O 1
ATOM 2927 N N . VAL B 1 162 ? -1.668 1.179 -15.398 1 91.62 162 VAL B N 1
ATOM 2928 C CA . VAL B 1 162 ? -1.25 1.428 -16.766 1 91.62 162 VAL B CA 1
ATOM 2929 C C . VAL B 1 162 ? -0.092 0.501 -17.141 1 91.62 162 VAL B C 1
ATOM 2931 O O . VAL B 1 162 ? -0.001 0.028 -18.266 1 91.62 162 VAL B O 1
ATOM 2934 N N . LEU B 1 163 ? 0.73 0.194 -16.172 1 89.81 163 LEU B N 1
ATOM 2935 C CA . LEU B 1 163 ? 1.921 -0.594 -16.469 1 89.81 163 LEU B CA 1
ATOM 2936 C C . LEU B 1 163 ? 1.628 -2.086 -16.359 1 89.81 163 LEU B C 1
ATOM 2938 O O . LEU B 1 163 ? 2.393 -2.912 -16.859 1 89.81 163 LEU B O 1
ATOM 2942 N N . THR B 1 164 ? 0.506 -2.457 -15.758 1 85.06 164 THR B N 1
ATOM 2943 C CA . THR B 1 164 ? 0.144 -3.855 -15.547 1 85.06 164 THR B CA 1
ATOM 2944 C C . THR B 1 164 ? -0.013 -4.582 -16.875 1 85.06 164 THR B C 1
ATOM 2946 O O . THR B 1 164 ? 0.521 -5.68 -17.062 1 85.06 164 THR B O 1
ATOM 2949 N N . PRO B 1 165 ? -0.701 -4.059 -17.891 1 80.69 165 PRO B N 1
ATOM 2950 C CA . PRO B 1 165 ? -0.837 -4.762 -19.172 1 80.69 165 PRO B CA 1
ATOM 2951 C C . PRO B 1 165 ? 0.506 -5.016 -19.844 1 80.69 165 PRO B C 1
ATOM 2953 O O . PRO B 1 165 ? 0.635 -5.957 -20.641 1 80.69 165 PRO B O 1
ATOM 2956 N N . LEU B 1 166 ? 1.488 -4.219 -19.547 1 79.69 166 LEU B N 1
ATOM 2957 C CA . LEU B 1 166 ? 2.818 -4.422 -20.109 1 79.69 166 LEU B CA 1
ATOM 2958 C C . LEU B 1 166 ? 3.459 -5.691 -19.547 1 79.69 166 LEU B C 1
ATOM 2960 O O . LEU B 1 166 ? 4.418 -6.211 -20.125 1 79.69 166 LEU B O 1
ATOM 2964 N N . CYS B 1 167 ? 2.885 -6.16 -18.5 1 79 167 CYS B N 1
ATOM 2965 C CA . CYS B 1 167 ? 3.49 -7.293 -17.812 1 79 167 CYS B CA 1
ATOM 2966 C C . CYS B 1 167 ? 2.805 -8.602 -18.203 1 79 167 CYS B C 1
ATOM 2968 O O . CYS B 1 167 ? 3.133 -9.656 -17.672 1 79 167 CYS B O 1
ATOM 2970 N N . LEU B 1 168 ? 1.945 -8.523 -19.172 1 75.5 168 LEU B N 1
ATOM 2971 C CA . LEU B 1 168 ? 1.31 -9.727 -19.688 1 75.5 168 LEU B CA 1
ATOM 2972 C C . LEU B 1 168 ? 2.309 -10.57 -20.484 1 75.5 168 LEU B C 1
ATOM 2974 O O . LEU B 1 168 ? 3.217 -10.039 -21.109 1 75.5 168 LEU B O 1
ATOM 2978 N N . PRO B 1 169 ? 2.066 -11.852 -20.406 1 68.75 169 PRO B N 1
ATOM 2979 C CA . PRO B 1 169 ? 3.018 -12.758 -21.062 1 68.75 169 PRO B CA 1
ATOM 2980 C C . PRO B 1 169 ? 3.215 -12.438 -22.531 1 68.75 169 PRO B C 1
ATOM 2982 O O . PRO B 1 169 ? 4.281 -12.703 -23.094 1 68.75 169 PRO B O 1
ATOM 2985 N N . SER B 1 170 ? 2.246 -11.898 -23.109 1 68.31 170 SER B N 1
ATOM 2986 C CA . SER B 1 170 ? 2.338 -11.609 -24.531 1 68.31 170 SER B CA 1
ATOM 2987 C C . SER B 1 170 ? 3.172 -10.359 -24.797 1 68.31 170 SER B C 1
ATOM 2989 O O . SER B 1 170 ? 3.607 -10.109 -25.922 1 68.31 170 SER B O 1
ATOM 2991 N N . LEU B 1 171 ? 3.432 -9.688 -23.797 1 66.5 171 LEU B N 1
ATOM 2992 C CA . LEU B 1 171 ? 4.238 -8.477 -23.922 1 66.5 171 LEU B CA 1
ATOM 2993 C C . LEU B 1 171 ? 5.484 -8.562 -23.062 1 66.5 171 LEU B C 1
ATOM 2995 O O . LEU B 1 171 ? 6.34 -9.422 -23.266 1 66.5 171 LEU B O 1
ATOM 2999 N N . ALA B 1 172 ? 5.613 -7.82 -22.031 1 57.41 172 ALA B N 1
ATOM 3000 C CA . ALA B 1 172 ? 6.77 -7.766 -21.141 1 57.41 172 ALA B CA 1
ATOM 3001 C C . ALA B 1 172 ? 6.77 -8.938 -20.172 1 57.41 172 ALA B C 1
ATOM 3003 O O . ALA B 1 172 ? 7.754 -9.172 -19.469 1 57.41 172 ALA B O 1
ATOM 3004 N N . GLY B 1 173 ? 5.797 -9.594 -20.234 1 64.31 173 GLY B N 1
ATOM 3005 C CA . GLY B 1 173 ? 5.738 -10.797 -19.422 1 64.31 173 GLY B CA 1
ATOM 3006 C C . GLY B 1 173 ? 6.453 -11.977 -20.062 1 64.31 173 GLY B C 1
ATOM 3007 O O . GLY B 1 173 ? 6.332 -13.109 -19.594 1 64.31 173 GLY B O 1
ATOM 3008 N N . SER B 1 174 ? 7.086 -11.586 -21.094 1 69.75 174 SER B N 1
ATOM 3009 C CA . SER B 1 174 ? 7.941 -12.602 -21.703 1 69.75 174 SER B CA 1
ATOM 3010 C C . SER B 1 174 ? 9.289 -12.688 -21 1 69.75 174 SER B C 1
ATOM 3012 O O . SER B 1 174 ? 9.672 -11.758 -20.266 1 69.75 174 SER B O 1
ATOM 3014 N N . ASP B 1 175 ? 9.945 -13.75 -21.125 1 72.62 175 ASP B N 1
ATOM 3015 C CA . ASP B 1 175 ? 11.203 -14.039 -20.438 1 72.62 175 ASP B CA 1
ATOM 3016 C C . ASP B 1 175 ? 12.258 -12.984 -20.75 1 72.62 175 ASP B C 1
ATOM 3018 O O . ASP B 1 175 ? 13.086 -12.641 -19.906 1 72.62 175 ASP B O 1
ATOM 3022 N N . ASP B 1 176 ? 12 -12.273 -21.766 1 79.38 176 ASP B N 1
ATOM 3023 C CA . ASP B 1 176 ? 13.094 -11.422 -22.219 1 79.38 176 ASP B CA 1
ATOM 3024 C C . ASP B 1 176 ? 12.789 -9.945 -21.938 1 79.38 176 ASP B C 1
ATOM 3026 O O . ASP B 1 176 ? 13.672 -9.094 -22.047 1 79.38 176 ASP B O 1
ATOM 3030 N N . LEU B 1 177 ? 11.633 -9.75 -21.453 1 87.25 177 LEU B N 1
ATOM 3031 C CA . LEU B 1 177 ? 11.305 -8.328 -21.422 1 87.25 177 LEU B CA 1
ATOM 3032 C C . LEU B 1 177 ? 10.883 -7.887 -20.031 1 87.25 177 LEU B C 1
ATOM 3034 O O . LEU B 1 177 ? 10.477 -6.742 -19.844 1 87.25 177 LEU B O 1
ATOM 3038 N N . TRP B 1 178 ? 11.195 -8.711 -19.047 1 91.44 178 TRP B N 1
ATOM 3039 C CA . TRP B 1 178 ? 10.727 -8.336 -17.719 1 91.44 178 TRP B CA 1
ATOM 3040 C C . TRP B 1 178 ? 11.57 -7.195 -17.156 1 91.44 178 TRP B C 1
ATOM 3042 O O . TRP B 1 178 ? 11.141 -6.504 -16.219 1 91.44 178 TRP B O 1
ATOM 3052 N N . CYS B 1 179 ? 12.797 -6.953 -17.719 1 92.69 179 CYS B N 1
ATOM 3053 C CA . CYS B 1 179 ? 13.711 -5.922 -17.234 1 92.69 179 CYS B CA 1
ATOM 3054 C C . CYS B 1 179 ? 13.195 -4.531 -17.594 1 92.69 179 CYS B C 1
ATOM 3056 O O . CYS B 1 179 ? 13.68 -3.533 -17.047 1 92.69 179 CYS B O 1
ATOM 3058 N N . LEU B 1 180 ? 12.172 -4.414 -18.391 1 93.69 180 LEU B N 1
ATOM 3059 C CA . LEU B 1 180 ? 11.641 -3.123 -18.812 1 93.69 180 LEU B CA 1
ATOM 3060 C C . LEU B 1 180 ? 10.961 -2.404 -17.656 1 93.69 180 LEU B C 1
ATOM 3062 O O . LEU B 1 180 ? 11.047 -1.179 -17.547 1 93.69 180 LEU B O 1
ATOM 3066 N N . LEU B 1 181 ? 10.352 -3.174 -16.828 1 95.06 181 LEU B N 1
ATOM 3067 C CA . LEU B 1 181 ? 9.617 -2.555 -15.727 1 95.06 181 LEU B CA 1
ATOM 3068 C C . LEU B 1 181 ? 10.578 -1.894 -14.734 1 95.06 181 LEU B C 1
ATOM 3070 O O . LEU B 1 181 ? 10.453 -0.699 -14.453 1 95.06 181 LEU B O 1
ATOM 3074 N N . PRO B 1 182 ? 11.602 -2.607 -14.258 1 96.56 182 PRO B N 1
ATOM 3075 C CA . PRO B 1 182 ? 12.555 -1.913 -13.391 1 96.56 182 PRO B CA 1
ATOM 3076 C C . PRO B 1 182 ? 13.297 -0.792 -14.117 1 96.56 182 PRO B C 1
ATOM 3078 O O . PRO B 1 182 ? 13.656 0.216 -13.5 1 96.56 182 PRO B O 1
ATOM 3081 N N . LEU B 1 183 ? 13.508 -0.959 -15.375 1 97.12 183 LEU B N 1
ATOM 3082 C CA . LEU B 1 183 ? 14.164 0.095 -16.141 1 97.12 183 LEU B CA 1
ATOM 3083 C C . LEU B 1 183 ? 13.328 1.372 -16.125 1 97.12 183 LEU B C 1
ATOM 3085 O O . LEU B 1 183 ? 13.859 2.463 -15.906 1 97.12 183 LEU B O 1
ATOM 3089 N N . ILE B 1 184 ? 12.094 1.244 -16.406 1 97.06 184 ILE B N 1
ATOM 3090 C CA . ILE B 1 184 ? 11.188 2.387 -16.391 1 97.06 184 ILE B CA 1
ATOM 3091 C C . ILE B 1 184 ? 11.18 3.031 -15.008 1 97.06 184 ILE B C 1
ATOM 3093 O O . ILE B 1 184 ? 11.219 4.258 -14.891 1 97.06 184 ILE B O 1
ATOM 3097 N N . CYS B 1 185 ? 11.203 2.234 -13.961 1 98.12 185 CYS B N 1
ATOM 3098 C CA . CYS B 1 185 ? 11.211 2.742 -12.594 1 98.12 185 CYS B CA 1
ATOM 3099 C C . CYS B 1 185 ? 12.492 3.521 -12.305 1 98.12 185 CYS B C 1
ATOM 3101 O O . CYS B 1 185 ? 12.453 4.574 -11.664 1 98.12 185 CYS B O 1
ATOM 3103 N N . GLY B 1 186 ? 13.617 2.967 -12.781 1 98.69 186 GLY B N 1
ATOM 3104 C CA . GLY B 1 186 ? 14.867 3.689 -12.617 1 98.69 186 GLY B CA 1
ATOM 3105 C C . GLY B 1 186 ? 14.867 5.043 -13.305 1 98.69 186 GLY B C 1
ATOM 3106 O O . GLY B 1 186 ? 15.359 6.027 -12.758 1 98.69 186 GLY B O 1
ATOM 3107 N N . LEU B 1 187 ? 14.305 5.086 -14.438 1 98.69 187 LEU B N 1
ATOM 3108 C CA . LEU B 1 187 ? 14.211 6.332 -15.195 1 98.69 187 LEU B CA 1
ATOM 3109 C C . LEU B 1 187 ? 13.305 7.332 -14.492 1 98.69 187 LEU B C 1
ATOM 3111 O O . LEU B 1 187 ? 13.617 8.523 -14.422 1 98.69 187 LEU B O 1
ATOM 3115 N N . MET B 1 188 ? 12.211 6.855 -14.008 1 98.75 188 MET B N 1
ATOM 3116 C CA . MET B 1 188 ? 11.297 7.723 -13.273 1 98.75 188 MET B CA 1
ATOM 3117 C C . MET B 1 188 ? 11.969 8.289 -12.023 1 98.75 188 MET B C 1
ATOM 3119 O O . MET B 1 188 ? 11.828 9.477 -11.719 1 98.75 188 MET B O 1
ATOM 3123 N N . ALA B 1 189 ? 12.672 7.422 -11.328 1 98.81 189 ALA B N 1
ATOM 3124 C CA . ALA B 1 189 ? 13.375 7.859 -10.125 1 98.81 189 ALA B CA 1
ATOM 3125 C C . ALA B 1 189 ? 14.422 8.914 -10.453 1 98.81 189 ALA B C 1
ATOM 3127 O O . ALA B 1 189 ? 14.555 9.922 -9.75 1 98.81 189 ALA B O 1
ATOM 3128 N N . THR B 1 190 ? 15.125 8.695 -11.508 1 98.88 190 THR B N 1
ATOM 3129 C CA . THR B 1 190 ? 16.156 9.633 -11.938 1 98.88 190 THR B CA 1
ATOM 3130 C C . THR B 1 190 ? 15.531 10.977 -12.328 1 98.88 190 THR B C 1
ATOM 3132 O O . THR B 1 190 ? 16.016 12.031 -11.93 1 98.88 190 THR B O 1
ATOM 3135 N N . ALA B 1 191 ? 14.5 10.914 -13.117 1 98.81 191 ALA B N 1
ATOM 3136 C CA . ALA B 1 191 ? 13.812 12.133 -13.531 1 98.81 191 ALA B CA 1
ATOM 3137 C C . ALA B 1 191 ? 13.25 12.883 -12.328 1 98.81 191 ALA B C 1
ATOM 3139 O O . ALA B 1 191 ? 13.352 14.109 -12.25 1 98.81 191 ALA B O 1
ATOM 3140 N N . HIS B 1 192 ? 12.656 12.148 -11.414 1 98.69 192 HIS B N 1
ATOM 3141 C CA . HIS B 1 192 ? 12.117 12.773 -10.211 1 98.69 192 HIS B CA 1
ATOM 3142 C C . HIS B 1 192 ? 13.211 13.477 -9.414 1 98.69 192 HIS B C 1
ATOM 3144 O O . HIS B 1 192 ? 13.016 14.594 -8.938 1 98.69 192 HIS B O 1
ATOM 3150 N N . LEU B 1 193 ? 14.328 12.812 -9.273 1 98.5 193 LEU B N 1
ATOM 3151 C CA . LEU B 1 193 ? 15.461 13.391 -8.562 1 98.5 193 LEU B CA 1
ATOM 3152 C C . LEU B 1 193 ? 15.914 14.68 -9.219 1 98.5 193 LEU B C 1
ATOM 3154 O O . LEU B 1 193 ? 16.094 15.703 -8.547 1 98.5 193 LEU B O 1
ATOM 3158 N N . MET B 1 194 ? 16.031 14.688 -10.461 1 98.19 194 MET B N 1
ATOM 3159 C CA . MET B 1 194 ? 16.562 15.828 -11.211 1 98.19 194 MET B CA 1
ATOM 3160 C C . MET B 1 194 ? 15.609 17.016 -11.125 1 98.19 194 MET B C 1
ATOM 3162 O O . MET B 1 194 ? 16.047 18.172 -11.078 1 98.19 194 MET B O 1
ATOM 3166 N N . ILE B 1 195 ? 14.352 16.797 -11.07 1 97.5 195 ILE B N 1
ATOM 3167 C CA . ILE B 1 195 ? 13.367 17.875 -11.117 1 97.5 195 ILE B CA 1
ATOM 3168 C C . ILE B 1 195 ? 13.023 18.328 -9.703 1 97.5 195 ILE B C 1
ATOM 3170 O O . ILE B 1 195 ? 13.078 19.516 -9.398 1 97.5 195 ILE B O 1
ATOM 3174 N N . ALA B 1 196 ? 12.859 17.391 -8.828 1 95.69 196 ALA B N 1
ATOM 3175 C CA . ALA B 1 196 ? 12.289 17.688 -7.52 1 95.69 196 ALA B CA 1
ATOM 3176 C C . ALA B 1 196 ? 13.352 18.25 -6.578 1 95.69 196 ALA B C 1
ATOM 3178 O O . ALA B 1 196 ? 13.023 18.859 -5.555 1 95.69 196 ALA B O 1
ATOM 3179 N N . VAL B 1 197 ? 14.578 18.078 -6.883 1 93.12 197 VAL B N 1
ATOM 3180 C CA . VAL B 1 197 ? 15.625 18.641 -6.051 1 93.12 197 VAL B CA 1
ATOM 3181 C C . VAL B 1 197 ? 15.539 20.172 -6.086 1 93.12 197 VAL B C 1
ATOM 3183 O O . VAL B 1 197 ? 16 20.844 -5.168 1 93.12 197 VAL B O 1
ATOM 3186 N N . ARG B 1 198 ? 14.828 20.766 -7.09 1 90.56 198 ARG B N 1
ATOM 3187 C CA . ARG B 1 198 ? 14.727 22.219 -7.281 1 90.56 198 ARG B CA 1
ATOM 3188 C C . ARG B 1 198 ? 13.492 22.766 -6.582 1 90.56 198 ARG B C 1
ATOM 3190 O O . ARG B 1 198 ? 13.266 23.984 -6.578 1 90.56 198 ARG B O 1
ATOM 3197 N N . PHE B 1 199 ? 12.758 21.828 -5.918 1 90.06 199 PHE B N 1
ATOM 3198 C CA . PHE B 1 199 ? 11.562 22.281 -5.219 1 90.06 199 PHE B CA 1
ATOM 3199 C C . PHE B 1 199 ? 11.922 22.875 -3.861 1 90.06 199 PHE B C 1
ATOM 3201 O O . PHE B 1 199 ? 12.992 22.594 -3.314 1 90.06 199 PHE B O 1
ATOM 3208 N N . PRO B 1 200 ? 11.125 23.734 -3.312 1 78.94 200 PRO B N 1
ATOM 3209 C CA . PRO B 1 200 ? 11.453 24.422 -2.061 1 78.94 200 PRO B CA 1
ATOM 3210 C C . PRO B 1 200 ? 11.492 23.484 -0.859 1 78.94 200 PRO B C 1
ATOM 3212 O O . PRO B 1 200 ? 10.836 22.438 -0.87 1 78.94 200 PRO B O 1
ATOM 3215 N N . GLN B 1 201 ? 12.258 23.719 0.166 1 71.44 201 GLN B N 1
ATOM 3216 C CA . GLN B 1 201 ? 12.43 22.922 1.371 1 71.44 201 GLN B CA 1
ATOM 3217 C C . GLN B 1 201 ? 11.25 23.094 2.324 1 71.44 201 GLN B C 1
ATOM 3219 O O . GLN B 1 201 ? 10.898 22.172 3.062 1 71.44 201 GLN B O 1
ATOM 3224 N N . SER B 1 202 ? 10.828 24.578 2.602 1 59.16 202 SER B N 1
ATOM 3225 C CA . SER B 1 202 ? 9.812 24.859 3.609 1 59.16 202 SER B CA 1
ATOM 3226 C C . SER B 1 202 ? 8.695 25.719 3.035 1 59.16 202 SER B C 1
ATOM 3228 O O . SER B 1 202 ? 8.867 26.359 1.989 1 59.16 202 SER B O 1
ATOM 3230 N N . PRO B 1 203 ? 7.406 25.547 3.756 1 55.03 203 PRO B N 1
ATOM 3231 C CA . PRO B 1 203 ? 6.262 26.375 3.336 1 55.03 203 PRO B CA 1
ATOM 3232 C C . PRO B 1 203 ? 6.641 27.812 3.043 1 55.03 203 PRO B C 1
ATOM 3234 O O . PRO B 1 203 ? 6.145 28.406 2.08 1 55.03 203 PRO B O 1
ATOM 3237 N N . LYS B 1 204 ? 7.289 28.438 4.07 1 50.66 204 LYS B N 1
ATOM 3238 C CA . LYS B 1 204 ? 7.562 29.875 3.979 1 50.66 204 LYS B CA 1
ATOM 3239 C C . LYS B 1 204 ? 8.289 30.203 2.682 1 50.66 204 LYS B C 1
ATOM 3241 O O . LYS B 1 204 ? 8.039 31.25 2.08 1 50.66 204 LYS B O 1
ATOM 3246 N N . GLN B 1 205 ? 9 29.312 2.35 1 47.88 205 GLN B N 1
ATOM 3247 C CA . GLN B 1 205 ? 9.789 29.641 1.169 1 47.88 205 GLN B CA 1
ATOM 3248 C C . GLN B 1 205 ? 8.992 29.406 -0.111 1 47.88 205 GLN B C 1
ATOM 3250 O O . GLN B 1 205 ? 9.273 30.031 -1.143 1 47.88 205 GLN B O 1
ATOM 3255 N N . LEU B 1 206 ? 8.047 28.594 0.02 1 48 206 LEU B N 1
ATOM 3256 C CA . LEU B 1 206 ? 7.18 28.391 -1.139 1 48 206 LEU B CA 1
ATOM 3257 C C . LEU B 1 206 ? 6.238 29.578 -1.315 1 48 206 LEU B C 1
ATOM 3259 O O . LEU B 1 206 ? 5.906 29.953 -2.443 1 48 206 LEU B O 1
ATOM 3263 N N . TYR B 1 207 ? 5.824 30.266 -0.117 1 45.44 207 TYR B N 1
ATOM 3264 C CA . TYR B 1 207 ? 4.953 31.438 -0.146 1 45.44 207 TYR B CA 1
ATOM 3265 C C . TYR B 1 207 ? 5.758 32.719 -0.363 1 45.44 207 TYR B C 1
ATOM 3267 O O . TYR B 1 207 ? 5.301 33.625 -1.042 1 45.44 207 TYR B O 1
ATOM 3275 N N . ILE B 1 208 ? 6.852 32.875 0.318 1 43.75 208 ILE B N 1
ATOM 3276 C CA . ILE B 1 208 ? 7.629 34.125 0.217 1 43.75 208 ILE B CA 1
ATOM 3277 C C . ILE B 1 208 ? 8.219 34.25 -1.187 1 43.75 208 ILE B C 1
ATOM 3279 O O . ILE B 1 208 ? 8.25 35.344 -1.757 1 43.75 208 ILE B O 1
ATOM 3283 N N . GLN B 1 209 ? 8.516 33.188 -1.635 1 45.38 209 GLN B N 1
ATOM 3284 C CA . GLN B 1 209 ? 9.102 33.438 -2.943 1 45.38 209 GLN B CA 1
ATOM 3285 C C . GLN B 1 209 ? 8.062 33.938 -3.928 1 45.38 209 GLN B C 1
ATOM 3287 O O . GLN B 1 209 ? 8.406 34.531 -4.957 1 45.38 209 GLN B O 1
ATOM 3292 N N . VAL B 1 210 ? 6.828 33.781 -3.553 1 44.59 210 VAL B N 1
ATOM 3293 C CA . VAL B 1 210 ? 5.797 34.406 -4.367 1 44.59 210 VAL B CA 1
ATOM 3294 C C . VAL B 1 210 ? 5.727 35.906 -4.051 1 44.59 210 VAL B C 1
ATOM 3296 O O . VAL B 1 210 ? 5.629 36.719 -4.961 1 44.59 210 VAL B O 1
ATOM 3299 N N . GLU B 1 211 ? 5.816 36.281 -2.779 1 41.06 211 GLU B N 1
ATOM 3300 C CA . GLU B 1 211 ? 5.695 37.688 -2.48 1 41.06 211 GLU B CA 1
ATOM 3301 C C . GLU B 1 211 ? 6.887 38.469 -3.035 1 41.06 211 GLU B C 1
ATOM 3303 O O . GLU B 1 211 ? 6.723 39.594 -3.533 1 41.06 211 GLU B O 1
ATOM 3308 N N . LEU B 1 212 ? 8.039 37.906 -2.887 1 42.88 212 LEU B N 1
ATOM 3309 C CA . LEU B 1 212 ? 9.172 38.688 -3.369 1 42.88 212 LEU B CA 1
ATOM 3310 C C . LEU B 1 212 ? 9.125 38.844 -4.887 1 42.88 212 LEU B C 1
ATOM 3312 O O . LEU B 1 212 ? 9.578 39.844 -5.438 1 42.88 212 LEU B O 1
ATOM 3316 N N . ILE B 1 213 ? 8.547 37.875 -5.512 1 43.62 213 ILE B N 1
ATOM 3317 C CA . ILE B 1 213 ? 8.461 38.062 -6.957 1 43.62 213 ILE B CA 1
ATOM 3318 C C . ILE B 1 213 ? 7.32 39.031 -7.277 1 43.62 213 ILE B C 1
ATOM 3320 O O . ILE B 1 213 ? 7.402 39.812 -8.234 1 43.62 213 ILE B O 1
ATOM 3324 N N . SER B 1 214 ? 6.277 39.062 -6.465 1 42.12 214 SER B N 1
ATOM 3325 C CA . SER B 1 214 ? 5.23 40.031 -6.754 1 42.12 214 SER B CA 1
ATOM 3326 C C . SER B 1 214 ? 5.59 41.406 -6.199 1 42.12 214 SER B C 1
ATOM 3328 O O . SER B 1 214 ? 4.922 42.406 -6.504 1 42.12 214 SER B O 1
ATOM 3330 N N . PHE B 1 215 ? 6.129 41.594 -4.988 1 38.88 215 PHE B N 1
ATOM 3331 C CA . PHE B 1 215 ? 6.441 42.969 -4.578 1 38.88 215 PHE B CA 1
ATOM 3332 C C . PHE B 1 215 ? 7.836 43.344 -5.047 1 38.88 215 PHE B C 1
ATOM 3334 O O . PHE B 1 215 ? 8.836 42.906 -4.496 1 38.88 215 PHE B O 1
ATOM 3341 N N . PRO B 1 216 ? 7.906 43.812 -6.277 1 41.62 216 PRO B N 1
ATOM 3342 C CA . PRO B 1 216 ? 9.141 44.469 -6.727 1 41.62 216 PRO B CA 1
ATOM 3343 C C . PRO B 1 216 ? 9.68 45.469 -5.719 1 41.62 216 PRO B C 1
ATOM 3345 O O . PRO B 1 216 ? 8.898 46.188 -5.082 1 41.62 216 PRO B O 1
ATOM 3348 N N . CYS B 1 217 ? 10.664 45.156 -4.891 1 37.84 217 CYS B N 1
ATOM 3349 C CA . CYS B 1 217 ? 11.336 46.281 -4.211 1 37.84 217 CYS B CA 1
ATOM 3350 C C . CYS B 1 217 ? 11.516 47.469 -5.145 1 37.84 217 CYS B C 1
ATOM 3352 O O . CYS B 1 217 ? 12.266 47.375 -6.121 1 37.84 217 CYS B O 1
ATOM 3354 N N . THR B 1 218 ? 10.406 48.125 -5.582 1 31.75 218 THR B N 1
ATOM 3355 C CA . THR B 1 218 ? 10.688 49.531 -5.93 1 31.75 218 THR B CA 1
ATOM 3356 C C . THR B 1 218 ? 11.008 50.344 -4.68 1 31.75 218 THR B C 1
ATOM 3358 O O . THR B 1 218 ? 10.43 50.094 -3.615 1 31.75 218 THR B O 1
#

Organism: Trichostrongylus colubriformis (NCBI:txid6319)

Sequence (436 aa):
MSHRLLFATFIHGFLSQFGDVLMACLNLLNMPLRRMFNQSISEHYGPTEKQQFEWIYAASASTMMLGLLAGFLVMGELMSRFGRKEIAIVLRCSLGIASSGAMLLSYLTSRFEFFVIGHFLSGVVAALKVVLLIYLAECSPDDKRGFTSMIVNSGGVIVVLVLTPLCLPSLAGSDDLWCLLPLICGLMATAHLMIAVRFPQSPKQLYIQVELISFPCTMSHRLLFATFIHGFLSQFGDVLMACLNLLNMPLRRMFNQSISEHYGPTEKQQFEWIYAASASTMMLGLLAGFLVMGELMSRFGRKEIAIVLRCSLGIASSGAMLLSYLTSRFEFFVIGHFLSGVVAALKVVLLIYLAECSPDDKRGFTSMIVNSGGVIVVLVLTPLCLPSLAGSDDLWCLLPLICGLMATAHLMIAVRFPQSPKQLYIQVELISFPCT